Protein AF-A0A964NJR7-F1 (afdb_monomer)

Solvent-accessible surface area (backbone atoms only — not comparable to full-atom values): 25072 Å² total; per-residue (Å²): 135,89,86,82,90,81,82,86,77,86,80,81,80,84,82,81,82,89,77,80,96,72,94,74,86,87,81,88,87,86,82,93,77,88,89,82,84,88,81,91,76,90,86,76,89,83,79,88,78,83,88,78,88,82,82,83,81,83,81,81,84,82,82,86,77,80,90,82,85,86,91,83,84,90,81,85,91,79,91,80,85,88,80,85,83,82,86,74,85,79,85,84,87,83,84,83,90,81,90,84,90,79,86,85,79,86,79,90,84,84,89,86,86,88,82,87,86,74,93,71,74,72,78,60,97,73,62,52,99,46,52,68,34,34,39,51,29,35,59,70,30,29,53,94,66,58,83,47,96,43,67,69,42,35,40,56,39,41,73,42,46,45,75,88,45,53,86,73,25,83,50,45,62,17,43,29,13,20,35,39,26,18,54,55,7,70,80,41,33,86,74,22,33,44,25,36,37,75,31,5,61,60,40,19,18,45,44,43,58,23,24,36,35,26,25,55,70,41,30,52,84,67,38,98,42,65,67,50,36,39,54,36,40,72,46,48,47,73,70,57,56,75,79,24,82,50,42,61,18,43,32,13,16,25,48,26,11,20,33,51,10,66,74,39,34,86,73,21,30,32,26,28,25,76,20,4,51,63,43,21,20,38,36,48,58,35,20,28,44,18,27,51,71,49,36,40,74,61,55,72,42,54,70,42,34,41,55,37,37,74,41,48,47,75,77,72,46,44,73,30,79,50,44,61,25,34,31,15,16,22,47,26,14,27,42,50,11,71,74,39,40,87,73,19,34,37,27,34,23,74,30,3,67,60,42,21,16,42,46,43,52,31,24,39,34,23,29,61,65,37,31,56,87,79,42,96,42,72,68,57,38,40,63,56,43,72,77,44,45,85,57,71,54,60,61,25,83,48,39,51,17,47,34,13,16,30,48,26,16,22,37,51,7,66,75,39,34,85,74,21,31,51,28,33,39,93,73,2,72,74,40,20,22,75,95,121

Mean predicted aligned error: 14.9 Å

Radius of gyration: 32.98 Å; Cα contacts (8 Å, |Δi|>4): 711; chains: 1; bounding box: 70×92×105 Å

Foldseek 3Di:
DDDDDDDDDDDPDDDDDDDDDDDDDDDDDDDDDDDDDDDDDDDDDDDDDDDDDDDDDDDDDDDDDDDDDDDDDDDDDDDDDDDDDDDDDDDDDDDDDDDDDDDDDDDDDDDDDDDDDDPPDPPPPPQDLAQQSLLVLCVVQVVVVCLDVDSVLSSQQRVLFADPDDQLQCAEGGSNNLSNLSNCSNVPVPPRVLCNHLCNVRRNDHSQVSLLSQQCVLPVLQAVDSVLSSQQLVLFACDDDCSQCFEGHSSVLSSLSTSVSVVPVVPRSLCNHQQNLRGNHHLQNSLLSLCCVLPVLQQVDSVLSSQQQVLWDDDSPCNQCFEGHSSVLSVLSTSVSVVPVPVRSLCNHQLNLRGNHHNQNSLLSLCVVQVVVQDVDSVRSSVLQVPWACDDDCNDCFEGHSSNLSSLSTSVSNVPVPPRVCCNHNCNVRGNYDPD

Structure (mmCIF, N/CA/C/O backbone):
data_AF-A0A964NJR7-F1
#
_entry.id   AF-A0A964NJR7-F1
#
loop_
_atom_site.group_PDB
_atom_site.id
_atom_site.type_symbol
_atom_site.label_atom_id
_atom_site.label_alt_id
_atom_site.label_comp_id
_atom_site.label_asym_id
_atom_site.label_entity_id
_atom_site.label_seq_id
_atom_site.pdbx_PDB_ins_code
_atom_site.Cartn_x
_atom_site.Cartn_y
_atom_site.Cartn_z
_atom_site.occupancy
_atom_site.B_iso_or_equiv
_atom_site.auth_seq_id
_atom_site.auth_comp_id
_atom_site.auth_asym_id
_atom_site.auth_atom_id
_atom_site.pdbx_PDB_model_num
ATOM 1 N N . MET A 1 1 ? -24.709 3.921 -42.326 1.00 38.22 1 MET A N 1
ATOM 2 C CA . MET A 1 1 ? -25.084 5.303 -41.971 1.00 38.22 1 MET A CA 1
ATOM 3 C C . MET A 1 1 ? -24.423 5.584 -40.641 1.00 38.22 1 MET A C 1
ATOM 5 O O . MET A 1 1 ? -24.547 4.767 -39.740 1.00 38.22 1 MET A O 1
ATOM 9 N N . LEU A 1 2 ? -23.570 6.601 -40.645 1.00 38.91 2 LEU A N 1
ATOM 10 C CA . LEU A 1 2 ? -22.678 7.017 -39.566 1.00 38.91 2 LEU A CA 1
ATOM 11 C C . LEU A 1 2 ? -23.481 7.625 -38.415 1.00 38.91 2 LEU A C 1
ATOM 13 O O . LEU A 1 2 ? -24.420 8.349 -38.708 1.00 38.91 2 LEU A O 1
ATOM 17 N N . ASP A 1 3 ? -23.047 7.417 -37.171 1.00 37.12 3 ASP A N 1
ATOM 18 C CA . ASP A 1 3 ? -23.227 8.403 -36.100 1.00 37.12 3 ASP A CA 1
ATOM 19 C C . ASP A 1 3 ? -22.076 8.281 -35.092 1.00 37.12 3 ASP A C 1
ATOM 21 O O . ASP A 1 3 ? -21.947 7.300 -34.361 1.00 37.12 3 ASP A O 1
ATOM 25 N N . GLY A 1 4 ? -21.197 9.284 -35.117 1.00 33.34 4 GLY A N 1
ATOM 26 C CA . GLY A 1 4 ? -20.111 9.488 -34.168 1.00 33.34 4 GLY A CA 1
ATOM 27 C C . GLY A 1 4 ? -20.444 10.659 -33.247 1.00 33.34 4 GLY A C 1
ATOM 28 O O . GLY A 1 4 ? -20.774 11.746 -33.715 1.00 33.34 4 GLY A O 1
ATOM 29 N N . PHE A 1 5 ? -20.330 10.444 -31.938 1.00 35.72 5 PHE A N 1
ATOM 30 C CA . PHE A 1 5 ? -20.426 11.493 -30.924 1.00 35.72 5 PHE A CA 1
ATOM 31 C C . PHE A 1 5 ? -19.023 12.024 -30.603 1.00 35.72 5 PHE A C 1
ATOM 33 O O . PHE A 1 5 ? -18.239 11.368 -29.920 1.00 35.72 5 PHE A O 1
ATOM 40 N N . ILE A 1 6 ? -18.714 13.231 -31.081 1.00 36.38 6 ILE A N 1
ATOM 41 C CA . ILE A 1 6 ? -17.562 14.032 -30.645 1.00 36.38 6 ILE A CA 1
ATOM 42 C C . ILE A 1 6 ? -18.058 15.010 -29.572 1.00 36.38 6 ILE A C 1
ATOM 44 O O . ILE A 1 6 ? -18.986 15.781 -29.814 1.00 36.38 6 ILE A O 1
ATOM 48 N N . ARG A 1 7 ? -17.446 14.990 -28.382 1.00 36.62 7 ARG A N 1
ATOM 49 C CA . ARG A 1 7 ? -17.644 16.012 -27.336 1.00 36.62 7 ARG A CA 1
ATOM 50 C C . ARG A 1 7 ? -16.754 17.236 -27.625 1.00 36.62 7 ARG A C 1
ATOM 52 O O . ARG A 1 7 ? -15.608 17.042 -28.030 1.00 36.62 7 ARG A O 1
ATOM 59 N N . PRO A 1 8 ? -17.219 18.481 -27.405 1.00 38.19 8 PRO A N 1
ATOM 60 C CA . PRO A 1 8 ? -16.427 19.671 -27.699 1.00 38.19 8 PRO A CA 1
ATOM 61 C C . PRO A 1 8 ? -15.360 19.926 -26.624 1.00 38.19 8 PRO A C 1
ATOM 63 O O . PRO A 1 8 ? -15.648 19.920 -25.428 1.00 38.19 8 PRO A O 1
ATOM 66 N N . ARG A 1 9 ? -14.125 20.187 -27.069 1.00 37.53 9 ARG A N 1
ATOM 67 C CA . ARG A 1 9 ? -13.065 20.811 -26.266 1.00 37.53 9 ARG A CA 1
ATOM 68 C C . ARG A 1 9 ? -13.317 22.319 -26.199 1.00 37.53 9 ARG A C 1
ATOM 70 O O . ARG A 1 9 ? -13.599 22.940 -27.222 1.00 37.53 9 ARG A O 1
ATOM 77 N N . ALA A 1 10 ? -13.207 22.895 -25.005 1.00 36.66 10 ALA A N 1
ATOM 78 C CA . ALA A 1 10 ? -13.234 24.337 -24.802 1.00 36.66 10 ALA A CA 1
ATOM 79 C C . ALA A 1 10 ? -12.027 24.982 -25.503 1.00 36.66 10 ALA A C 1
ATOM 81 O O . ALA A 1 10 ? -10.879 24.681 -25.182 1.00 36.66 10 ALA A O 1
ATOM 82 N N . PHE A 1 11 ? -12.295 25.855 -26.473 1.00 34.47 11 PHE A N 1
ATOM 83 C CA . PHE A 1 11 ? -11.300 26.745 -27.061 1.00 34.47 11 PHE A CA 1
ATOM 84 C C . PHE A 1 11 ? -11.113 27.945 -26.127 1.00 34.47 11 PHE A C 1
ATOM 86 O O . PHE A 1 11 ? -11.989 28.805 -26.047 1.00 34.47 11 PHE A O 1
ATOM 93 N N . PHE A 1 12 ? -9.969 28.033 -25.448 1.00 33.59 12 PHE A N 1
ATOM 94 C CA . PHE A 1 12 ? -9.461 29.325 -24.993 1.00 33.59 12 PHE A CA 1
ATOM 95 C C . PHE A 1 12 ? -8.842 30.024 -26.204 1.00 33.59 12 PHE A C 1
ATOM 97 O O . PHE A 1 12 ? -7.839 29.579 -26.757 1.00 33.59 12 PHE A O 1
ATOM 104 N N . SER A 1 13 ? -9.493 31.090 -26.662 1.00 36.56 13 SER A N 1
ATOM 105 C CA . SER A 1 13 ? -8.989 31.931 -27.742 1.00 36.56 13 SER A CA 1
ATOM 106 C C . SER A 1 13 ? -7.963 32.902 -27.160 1.00 36.56 13 SER A C 1
ATOM 108 O O . SER A 1 13 ? -8.336 33.891 -26.534 1.00 36.56 13 SER A O 1
ATOM 110 N N . LEU A 1 14 ? -6.674 32.622 -27.355 1.00 31.80 14 LEU A N 1
ATOM 111 C CA . LEU A 1 14 ? -5.599 33.562 -27.048 1.00 31.80 14 LEU A CA 1
ATOM 112 C C . LEU A 1 14 ? -5.530 34.597 -28.183 1.00 31.80 14 LEU A C 1
ATOM 114 O O . LEU A 1 14 ? -5.137 34.277 -29.304 1.00 31.80 14 LEU A O 1
ATOM 118 N N . VAL A 1 15 ? -5.957 35.832 -27.922 1.00 39.88 15 VAL A N 1
ATOM 119 C CA . VAL A 1 15 ? -5.753 36.952 -28.851 1.00 39.88 15 VAL A CA 1
ATOM 120 C C . VAL A 1 15 ? -4.426 37.617 -28.492 1.00 39.88 15 VAL A C 1
ATOM 122 O O . VAL A 1 15 ? -4.362 38.408 -27.558 1.00 39.88 15 VAL A O 1
ATOM 125 N N . CYS A 1 16 ? -3.362 37.312 -29.237 1.00 35.50 16 CYS A N 1
ATOM 126 C CA . CYS A 1 16 ? -2.128 38.099 -29.207 1.00 35.50 16 CYS A CA 1
ATOM 127 C C . CYS A 1 16 ? -2.191 39.182 -30.289 1.00 35.50 16 CYS A C 1
ATOM 129 O O . CYS A 1 16 ? -2.223 38.878 -31.481 1.00 35.50 16 CYS A O 1
ATOM 131 N N . VAL A 1 17 ? -2.175 40.452 -29.882 1.00 40.75 17 VAL A N 1
ATOM 132 C CA . VAL A 1 17 ? -1.905 41.580 -30.782 1.00 40.75 17 VAL A CA 1
ATOM 133 C C . VAL A 1 17 ? -0.421 41.918 -30.672 1.00 40.75 17 VAL A C 1
ATOM 135 O O . VAL A 1 17 ? 0.042 42.339 -29.617 1.00 40.75 17 VAL A O 1
ATOM 138 N N . CYS A 1 18 ? 0.329 41.748 -31.762 1.00 38.16 18 CYS A N 1
ATOM 139 C CA . CYS A 1 18 ? 1.703 42.236 -31.857 1.00 38.16 18 CYS A CA 1
ATOM 140 C C . CYS A 1 18 ? 1.714 43.691 -32.341 1.00 38.16 18 CYS A C 1
ATOM 142 O O . CYS A 1 18 ? 1.363 43.969 -33.488 1.00 38.16 18 CYS A O 1
ATOM 144 N N . LEU A 1 19 ? 2.194 44.606 -31.499 1.00 40.81 19 LEU A N 1
ATOM 145 C CA . LEU A 1 19 ? 2.620 45.944 -31.902 1.00 40.81 19 LEU A CA 1
ATOM 146 C C . LEU A 1 19 ? 4.000 46.225 -31.298 1.00 40.81 19 LEU A C 1
ATOM 148 O O . LEU A 1 19 ? 4.115 46.361 -30.090 1.00 40.81 19 LEU A O 1
ATOM 152 N N . GLY A 1 20 ? 5.019 46.339 -32.158 1.00 44.09 20 GLY A N 1
ATOM 153 C CA . GLY A 1 20 ? 6.342 46.886 -31.822 1.00 44.09 20 GLY A CA 1
ATOM 154 C C . GLY A 1 20 ? 7.220 45.973 -30.962 1.00 44.09 20 GLY A C 1
ATOM 155 O O . GLY A 1 20 ? 6.993 45.811 -29.773 1.00 44.09 20 GLY A O 1
ATOM 156 N N . GLY A 1 21 ? 8.251 45.383 -31.570 1.00 47.19 21 GLY A N 1
ATOM 157 C CA . GLY A 1 21 ? 9.102 44.388 -30.925 1.00 47.19 21 GLY A CA 1
ATOM 158 C C . GLY A 1 21 ? 9.833 44.886 -29.676 1.00 47.19 21 GLY A C 1
ATOM 159 O O . GLY A 1 21 ? 10.624 45.821 -29.746 1.00 47.19 21 GLY A O 1
ATOM 160 N N . SER A 1 22 ? 9.595 44.209 -28.555 1.00 39.59 22 SER A N 1
ATOM 161 C CA . SER A 1 22 ? 10.538 43.882 -27.474 1.00 39.59 22 SER A CA 1
ATOM 162 C C . SER A 1 22 ? 9.824 42.936 -26.501 1.00 39.59 22 SER A C 1
ATOM 164 O O . SER A 1 22 ? 8.664 43.167 -26.169 1.00 39.59 22 SER A O 1
ATOM 166 N N . LEU A 1 23 ? 10.485 41.846 -26.091 1.00 37.97 23 LEU A N 1
ATOM 167 C CA . LEU A 1 23 ? 9.948 40.897 -25.110 1.00 37.97 23 LEU A CA 1
ATOM 168 C C . LEU A 1 23 ? 9.874 41.556 -23.727 1.00 37.97 23 LEU A C 1
ATOM 170 O O . LEU A 1 23 ? 10.888 42.040 -23.227 1.00 37.97 23 LEU A O 1
ATOM 174 N N . MET A 1 24 ? 8.710 41.489 -23.083 1.00 39.84 24 MET A N 1
ATOM 175 C CA . MET A 1 24 ? 8.589 41.689 -21.642 1.00 39.84 24 MET A CA 1
ATOM 176 C C . MET A 1 24 ? 7.541 40.735 -21.063 1.00 39.84 24 MET A C 1
ATOM 178 O O . MET A 1 24 ? 6.585 40.362 -21.741 1.00 39.84 24 MET A O 1
ATOM 182 N N . ALA A 1 25 ? 7.823 40.287 -19.841 1.00 39.47 25 ALA A N 1
ATOM 183 C CA . ALA A 1 25 ? 7.143 39.239 -19.092 1.00 39.47 25 ALA A CA 1
ATOM 184 C C . ALA A 1 25 ? 5.621 39.439 -18.968 1.00 39.47 25 ALA A C 1
ATOM 186 O O . ALA A 1 25 ? 5.139 40.566 -18.877 1.00 39.47 25 ALA A O 1
ATOM 187 N N . CYS A 1 26 ? 4.884 38.325 -18.937 1.00 32.09 26 CYS A N 1
ATOM 188 C CA . CYS A 1 26 ? 3.481 38.284 -18.530 1.00 32.09 26 CYS A CA 1
ATOM 189 C C . CYS A 1 26 ? 3.433 37.895 -17.049 1.00 32.09 26 CYS A C 1
ATOM 191 O O . CYS A 1 26 ? 3.839 36.790 -16.694 1.00 32.09 26 CYS A O 1
ATOM 193 N N . GLU A 1 27 ? 2.980 38.821 -16.208 1.00 36.47 27 GLU A N 1
ATOM 194 C CA . GLU A 1 27 ? 2.691 38.602 -14.790 1.00 36.47 27 GLU A CA 1
ATOM 195 C C . GLU A 1 27 ? 1.170 38.418 -14.648 1.00 36.47 27 GLU A C 1
ATOM 197 O O . GLU A 1 27 ? 0.390 39.185 -15.216 1.00 36.47 27 GLU A O 1
ATOM 202 N N . GLU A 1 28 ? 0.756 37.352 -13.965 1.00 43.22 28 GLU A N 1
ATOM 203 C CA . GLU A 1 28 ? -0.644 36.989 -13.727 1.00 43.22 28 GLU A CA 1
ATOM 204 C C . GLU A 1 28 ? -1.144 37.707 -12.465 1.00 43.22 28 GLU A C 1
ATOM 206 O O . GLU A 1 28 ? -0.730 37.378 -11.353 1.00 43.22 28 GLU A O 1
ATOM 211 N N . ASP A 1 29 ? -2.058 38.667 -12.618 1.00 40.22 29 ASP A N 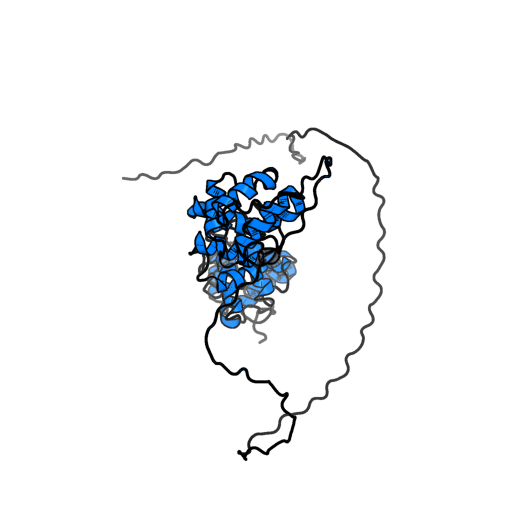1
ATOM 212 C CA . ASP A 1 29 ? -2.765 39.278 -11.492 1.00 40.22 29 ASP A CA 1
ATOM 213 C C . ASP A 1 29 ? -4.081 38.538 -11.198 1.00 40.22 29 ASP A C 1
ATOM 215 O O . ASP A 1 29 ? -5.036 38.581 -11.977 1.00 40.22 29 ASP A O 1
ATOM 219 N N . GLY A 1 30 ? -4.172 37.984 -9.985 1.00 35.19 30 GLY A N 1
ATOM 220 C CA . GLY A 1 30 ? -5.351 38.212 -9.149 1.00 35.19 30 GLY A CA 1
ATOM 221 C C . GLY A 1 30 ? -6.161 36.997 -8.693 1.00 35.19 30 GLY A C 1
ATOM 222 O O . GLY A 1 30 ? -7.243 36.741 -9.214 1.00 35.19 30 GLY A O 1
ATOM 223 N N . LEU A 1 31 ? -5.775 36.396 -7.560 1.00 33.97 31 LEU A N 1
ATOM 224 C CA . LEU A 1 31 ? -6.753 35.887 -6.589 1.00 33.97 31 LEU A CA 1
ATOM 225 C C . LEU A 1 31 ? -6.460 36.433 -5.186 1.00 33.97 31 LEU A C 1
ATOM 227 O O . LEU A 1 31 ? -5.352 36.349 -4.668 1.00 33.97 31 LEU A O 1
ATOM 231 N N . LYS A 1 32 ? -7.497 37.029 -4.593 1.00 37.53 32 LYS A N 1
ATOM 232 C CA . LYS A 1 32 ? -7.496 37.683 -3.283 1.00 37.53 32 LYS A CA 1
ATOM 233 C C . LYS A 1 32 ? -7.338 36.675 -2.141 1.00 37.53 32 LYS A C 1
ATOM 235 O O . LYS A 1 32 ? -8.142 35.752 -2.039 1.00 37.53 32 LYS A O 1
ATOM 240 N N . ALA A 1 33 ? -6.437 36.967 -1.205 1.00 34.16 33 ALA A N 1
ATOM 241 C CA . ALA A 1 33 ? -6.496 36.482 0.172 1.00 34.16 33 ALA A CA 1
ATOM 242 C C . ALA A 1 33 ? -6.365 37.671 1.142 1.00 34.16 33 ALA A C 1
ATOM 244 O O . ALA A 1 33 ? -5.540 38.561 0.945 1.00 34.16 33 ALA A O 1
ATOM 245 N N . SER A 1 34 ? -7.242 37.702 2.148 1.00 35.16 34 SER A N 1
ATOM 246 C CA . SER A 1 34 ? -7.258 38.670 3.256 1.00 35.16 34 SER A CA 1
ATOM 247 C C . SER A 1 34 ? -6.165 38.364 4.301 1.00 35.16 34 SER A C 1
ATOM 249 O O . SER A 1 34 ? -5.628 37.258 4.294 1.00 35.16 34 SER A O 1
ATOM 251 N N . PRO A 1 35 ? -5.822 39.326 5.184 1.00 55.09 35 PRO A N 1
ATOM 252 C CA . PRO A 1 35 ? -4.506 39.415 5.814 1.00 55.09 35 PRO A CA 1
ATOM 253 C C . PRO A 1 35 ? -4.478 38.844 7.234 1.00 55.09 35 PRO A C 1
ATOM 255 O O . PRO A 1 35 ? -5.457 38.992 7.959 1.00 55.09 35 PRO A O 1
ATOM 258 N N . ASP A 1 36 ? -3.323 38.334 7.674 1.00 34.88 36 ASP A N 1
ATOM 259 C CA . ASP A 1 36 ? -2.836 38.677 9.012 1.00 34.88 36 ASP A CA 1
ATOM 260 C C . ASP A 1 36 ? -1.319 38.474 9.188 1.00 34.88 36 ASP A C 1
ATOM 262 O O . ASP A 1 36 ? -0.739 37.492 8.736 1.00 34.88 36 ASP A O 1
ATOM 266 N N . SER A 1 37 ? -0.744 39.427 9.926 1.00 39.28 37 SER A N 1
ATOM 267 C CA . SER A 1 37 ? 0.459 39.349 10.758 1.00 39.28 37 SER A CA 1
ATOM 268 C C . SER A 1 37 ? 1.831 39.214 10.087 1.00 39.28 37 SER A C 1
ATOM 270 O O . SER A 1 37 ? 2.348 38.138 9.800 1.00 39.28 37 SER A O 1
ATOM 272 N N . GLY A 1 38 ? 2.473 40.376 9.944 1.00 38.09 38 GLY A N 1
ATOM 273 C CA . GLY A 1 38 ? 3.883 40.506 9.612 1.00 38.09 38 GLY A CA 1
ATOM 274 C C . GLY A 1 38 ? 4.825 40.272 10.791 1.00 38.09 38 GLY A C 1
ATOM 275 O O . GLY A 1 38 ? 4.484 40.499 11.948 1.00 38.09 38 GLY A O 1
ATOM 276 N N . ILE A 1 39 ? 6.057 39.907 10.451 1.00 42.50 39 ILE A N 1
ATOM 277 C CA . ILE A 1 39 ? 7.274 40.225 11.201 1.00 42.50 39 ILE A CA 1
ATOM 278 C C . ILE A 1 39 ? 8.428 40.191 10.199 1.00 42.50 39 ILE A C 1
ATOM 280 O O . ILE A 1 39 ? 8.717 39.160 9.600 1.00 42.50 39 ILE A O 1
ATOM 284 N N . GLY A 1 40 ? 9.029 41.358 9.968 1.00 38.22 40 GLY A N 1
ATOM 285 C CA . GLY A 1 40 ? 10.217 41.515 9.139 1.00 38.22 40 GLY A CA 1
ATOM 286 C C . GLY A 1 40 ? 11.472 41.063 9.881 1.00 38.22 40 GLY A C 1
ATOM 287 O O . GLY A 1 40 ? 11.623 41.322 11.074 1.00 38.22 40 GLY A O 1
ATOM 288 N N . GLY A 1 41 ? 12.377 40.416 9.153 1.00 36.22 41 GLY A N 1
ATOM 289 C CA . GLY A 1 41 ? 13.717 40.071 9.609 1.00 36.22 41 GLY A CA 1
ATOM 290 C C . GLY A 1 41 ? 14.649 39.954 8.410 1.00 36.22 41 GLY A C 1
ATOM 291 O O . GLY A 1 41 ? 14.439 39.119 7.535 1.00 36.22 41 GLY A O 1
ATOM 292 N N . GLU A 1 42 ? 15.635 40.844 8.362 1.00 35.19 42 GLU A N 1
ATOM 293 C CA . GLU A 1 42 ? 16.714 40.912 7.378 1.00 35.19 42 GLU A CA 1
ATOM 294 C C . GLU A 1 42 ? 17.513 39.599 7.305 1.00 35.19 42 GLU A C 1
ATOM 296 O O . GLU A 1 42 ? 17.901 39.031 8.325 1.00 35.19 42 GLU A O 1
ATOM 301 N N . ILE A 1 43 ? 17.816 39.148 6.086 1.00 36.25 43 ILE A N 1
ATOM 302 C CA . ILE A 1 43 ? 18.749 38.049 5.812 1.00 36.25 43 ILE A CA 1
ATOM 303 C C . ILE A 1 43 ? 20.130 38.622 5.481 1.00 36.25 43 ILE A C 1
ATOM 305 O O . ILE A 1 43 ? 20.340 39.210 4.422 1.00 36.25 43 ILE A O 1
ATOM 309 N N . ALA A 1 44 ? 21.078 38.417 6.398 1.00 39.53 44 ALA A N 1
ATOM 310 C CA . ALA A 1 44 ? 22.515 38.502 6.145 1.00 39.53 44 ALA A CA 1
ATOM 311 C C . ALA A 1 44 ? 23.055 37.128 5.679 1.00 39.53 44 ALA A C 1
ATOM 313 O O . ALA A 1 44 ? 22.496 36.095 6.059 1.00 39.53 44 ALA A O 1
ATOM 314 N N . PRO A 1 45 ? 24.135 37.075 4.874 1.00 47.12 45 PRO A N 1
ATOM 315 C CA . PRO A 1 45 ? 24.619 35.835 4.274 1.00 47.12 45 PRO A CA 1
ATOM 316 C C . PRO A 1 45 ? 25.440 35.007 5.275 1.00 47.12 45 PRO A C 1
ATOM 318 O O . PRO A 1 45 ? 26.391 35.506 5.878 1.00 47.12 45 PRO A O 1
ATOM 321 N N . MET A 1 46 ? 25.105 33.723 5.423 1.00 36.59 46 MET A N 1
ATOM 322 C CA . MET A 1 46 ? 25.911 32.763 6.183 1.00 36.59 46 MET A CA 1
ATOM 323 C C . MET A 1 46 ? 27.043 32.212 5.313 1.00 36.59 46 MET A C 1
ATOM 325 O O . MET A 1 46 ? 26.819 31.613 4.262 1.00 36.59 46 MET A O 1
ATOM 329 N N . ALA A 1 47 ? 28.266 32.428 5.789 1.00 39.22 47 ALA A N 1
ATOM 330 C CA . ALA A 1 47 ? 29.499 31.890 5.243 1.00 39.22 47 ALA A CA 1
ATOM 331 C C . ALA A 1 47 ? 29.589 30.368 5.446 1.00 39.22 47 ALA A C 1
ATOM 333 O O . ALA A 1 47 ? 29.305 29.848 6.526 1.00 39.22 47 ALA A O 1
ATOM 334 N N . GLY A 1 48 ? 30.039 29.668 4.403 1.00 41.88 48 GLY A N 1
ATOM 335 C CA . GLY A 1 48 ? 30.370 28.249 4.452 1.00 41.88 48 GLY A CA 1
ATOM 336 C C . GLY A 1 48 ? 31.552 27.967 5.382 1.00 41.88 48 GLY A C 1
ATOM 337 O O . GLY A 1 48 ? 32.551 28.685 5.380 1.00 41.88 48 GLY A O 1
ATOM 338 N N . SER A 1 49 ? 31.443 26.890 6.157 1.00 43.59 49 SER A N 1
ATOM 339 C CA . SER A 1 49 ? 32.553 26.305 6.910 1.00 43.59 49 SER A CA 1
ATOM 340 C C . SER A 1 49 ? 32.823 24.902 6.381 1.00 43.59 49 SER A C 1
ATOM 342 O O . SER A 1 49 ? 31.911 24.088 6.255 1.00 43.59 49 SER A O 1
ATOM 344 N N . GLY A 1 50 ? 34.079 24.678 5.996 1.00 36.59 50 GLY A N 1
ATOM 345 C CA . GLY A 1 50 ? 34.543 23.511 5.261 1.00 36.59 50 GLY A CA 1
ATOM 346 C C . GLY A 1 50 ? 34.566 22.218 6.071 1.00 36.59 50 GLY A C 1
ATOM 347 O O . GLY A 1 50 ? 34.681 22.215 7.296 1.00 36.59 50 GLY A O 1
ATOM 348 N N . GLY A 1 51 ? 34.482 21.111 5.332 1.00 36.22 51 GLY A N 1
ATOM 349 C CA . GLY A 1 51 ? 34.630 19.758 5.845 1.00 36.22 51 GLY A CA 1
ATOM 350 C C . GLY A 1 51 ? 36.055 19.465 6.311 1.00 36.22 51 GLY A C 1
ATOM 351 O O . GLY A 1 51 ? 37.029 19.744 5.610 1.00 36.22 51 GLY A O 1
ATOM 352 N N . GLY A 1 52 ? 36.160 18.876 7.501 1.00 39.19 52 GLY A N 1
ATOM 353 C CA . GLY A 1 52 ? 37.366 18.201 7.970 1.00 39.19 52 GLY A CA 1
ATOM 354 C C . GLY A 1 52 ? 37.432 16.759 7.441 1.00 39.19 52 GLY A C 1
ATOM 355 O O . GLY A 1 52 ? 36.387 16.147 7.213 1.00 39.19 52 GLY A O 1
ATOM 356 N N . PRO A 1 53 ? 38.636 16.195 7.239 1.00 44.44 53 PRO A N 1
ATOM 357 C CA . PRO A 1 53 ? 38.802 14.849 6.706 1.00 44.44 53 PRO A CA 1
ATOM 358 C C . PRO A 1 53 ? 38.483 13.789 7.767 1.00 44.44 53 PRO A C 1
ATOM 360 O O . PRO A 1 53 ? 38.982 13.843 8.892 1.00 44.44 53 PRO A O 1
ATOM 363 N N . VAL A 1 54 ? 37.679 12.796 7.388 1.00 46.56 54 VAL A N 1
ATOM 364 C CA . VAL A 1 54 ? 37.396 11.614 8.209 1.00 46.56 54 VAL A CA 1
ATOM 365 C C . VAL A 1 54 ? 38.514 10.597 7.980 1.00 46.56 54 VAL A C 1
ATOM 367 O O . VAL A 1 54 ? 38.734 10.138 6.860 1.00 46.56 54 VAL A O 1
ATOM 370 N N . ALA A 1 55 ? 39.259 10.281 9.037 1.00 40.44 55 ALA A N 1
ATOM 371 C CA . ALA A 1 55 ? 40.320 9.283 9.016 1.00 40.44 55 ALA A CA 1
ATOM 372 C C . ALA A 1 55 ? 39.722 7.869 8.928 1.00 40.44 55 ALA A C 1
ATOM 374 O O . ALA A 1 55 ? 38.948 7.462 9.793 1.00 40.44 55 ALA A O 1
ATOM 375 N N . GLY A 1 56 ? 40.097 7.126 7.884 1.00 37.62 56 GLY A N 1
ATOM 376 C CA . GLY A 1 56 ? 39.737 5.722 7.708 1.00 37.62 56 GLY A CA 1
ATOM 377 C C . GLY A 1 56 ? 40.524 4.814 8.651 1.00 37.62 56 GLY A C 1
ATOM 378 O O . GLY A 1 56 ? 41.755 4.802 8.641 1.00 37.62 56 GLY A O 1
ATOM 379 N N . SER A 1 57 ? 39.813 4.028 9.454 1.00 46.47 57 SER A N 1
ATOM 380 C CA . SER A 1 57 ? 40.363 2.899 10.201 1.00 46.47 57 SER A CA 1
ATOM 381 C C . SER A 1 57 ? 40.411 1.667 9.294 1.00 46.47 57 SER A C 1
ATOM 383 O O . SER A 1 57 ? 39.390 1.171 8.824 1.00 46.47 57 SER A O 1
ATOM 385 N N . GLY A 1 58 ? 41.631 1.198 9.023 1.00 35.25 58 GLY A N 1
ATOM 386 C CA . GLY A 1 58 ? 41.907 0.033 8.189 1.00 35.25 58 GLY A CA 1
ATOM 387 C C . GLY A 1 58 ? 41.343 -1.266 8.766 1.00 35.25 58 GLY A C 1
ATOM 388 O O . GLY A 1 58 ? 41.516 -1.568 9.947 1.00 35.25 58 GLY A O 1
ATOM 389 N N . GLY A 1 59 ? 40.692 -2.044 7.900 1.00 35.94 59 GLY A N 1
ATOM 390 C CA . GLY A 1 59 ? 40.296 -3.421 8.171 1.00 35.94 59 GLY A CA 1
ATOM 391 C C . GLY A 1 59 ? 41.501 -4.364 8.158 1.00 35.94 59 GLY A C 1
ATOM 392 O O . GLY A 1 59 ? 42.367 -4.280 7.288 1.00 35.94 59 GLY A O 1
ATOM 393 N N . ALA A 1 60 ? 41.547 -5.261 9.141 1.00 44.28 60 ALA A N 1
ATOM 394 C CA . ALA A 1 60 ? 42.503 -6.359 9.210 1.00 44.28 60 ALA A CA 1
ATOM 395 C C . ALA A 1 60 ? 42.206 -7.430 8.133 1.00 44.28 60 ALA A C 1
ATOM 397 O O . ALA A 1 60 ? 41.040 -7.638 7.788 1.00 44.28 60 ALA A O 1
ATOM 398 N N . PRO A 1 61 ? 43.223 -8.141 7.613 1.00 45.69 61 PRO A N 1
ATOM 399 C CA . PRO A 1 61 ? 43.026 -9.168 6.596 1.00 45.69 61 PRO A CA 1
ATOM 400 C C . PRO A 1 61 ? 42.437 -10.449 7.206 1.00 45.69 61 PRO A C 1
ATOM 402 O O . PRO A 1 61 ? 42.992 -11.022 8.144 1.00 45.69 61 PRO A O 1
ATOM 405 N N . MET A 1 62 ? 41.326 -10.925 6.639 1.00 40.75 62 MET A N 1
ATOM 406 C CA . MET A 1 62 ? 40.785 -12.261 6.900 1.00 40.75 62 MET A CA 1
ATOM 407 C C . MET A 1 62 ? 41.633 -13.304 6.166 1.00 40.75 62 MET A C 1
ATOM 409 O O . MET A 1 62 ? 41.727 -13.303 4.939 1.00 40.75 62 MET A O 1
ATOM 413 N N . ALA A 1 63 ? 42.258 -14.193 6.936 1.00 41.28 63 ALA A N 1
ATOM 414 C CA . ALA A 1 63 ? 42.964 -15.357 6.429 1.00 41.28 63 ALA A CA 1
ATOM 415 C C . ALA A 1 63 ? 41.964 -16.377 5.860 1.00 41.28 63 ALA A C 1
ATOM 417 O O . ALA A 1 63 ? 41.078 -16.859 6.565 1.00 41.28 63 ALA A O 1
ATOM 418 N N . GLY A 1 64 ? 42.131 -16.714 4.581 1.00 41.66 64 GLY A N 1
ATOM 419 C CA . GLY A 1 64 ? 41.438 -17.827 3.944 1.00 41.66 64 GLY A CA 1
ATOM 420 C C . GLY A 1 64 ? 41.918 -19.167 4.497 1.00 41.66 64 GLY A C 1
ATOM 421 O O . GLY A 1 64 ? 43.107 -19.372 4.734 1.00 41.66 64 GLY A O 1
ATOM 422 N N . SER A 1 65 ? 40.991 -20.101 4.680 1.00 44.31 65 SER A N 1
ATOM 423 C CA . SER A 1 65 ? 41.302 -21.518 4.855 1.00 44.31 65 SER A CA 1
ATOM 424 C C . SER A 1 65 ? 40.446 -22.315 3.884 1.00 44.31 65 SER A C 1
ATOM 426 O O . SER A 1 65 ? 39.226 -22.179 3.853 1.00 44.31 65 SER A O 1
ATOM 428 N N . GLY A 1 66 ? 41.144 -23.050 3.020 1.00 37.12 66 GLY A N 1
ATOM 429 C CA . GLY A 1 66 ? 40.605 -23.737 1.859 1.00 37.12 66 GLY A CA 1
ATOM 430 C C . GLY A 1 66 ? 39.744 -24.951 2.181 1.00 37.12 66 GLY A C 1
ATOM 431 O O . GLY A 1 66 ? 39.769 -25.510 3.276 1.00 37.12 66 GLY A O 1
ATOM 432 N N . GLY A 1 67 ? 38.999 -25.359 1.157 1.00 39.84 67 GLY A N 1
ATOM 433 C CA . GLY A 1 67 ? 38.269 -26.615 1.125 1.00 39.84 67 GLY A CA 1
ATOM 434 C C . GLY A 1 67 ? 39.180 -27.837 0.984 1.00 39.84 67 GLY A C 1
ATOM 435 O O . GLY A 1 67 ? 40.249 -27.789 0.376 1.00 39.84 67 GLY A O 1
ATOM 436 N N . GLY A 1 68 ? 38.686 -28.950 1.519 1.00 35.25 68 GLY A N 1
ATOM 437 C CA . GLY A 1 68 ? 39.165 -30.320 1.342 1.00 35.25 68 GLY A CA 1
ATOM 438 C C . GLY A 1 68 ? 38.101 -31.307 1.862 1.00 35.25 68 GLY A C 1
ATOM 439 O O . GLY A 1 68 ? 37.254 -30.893 2.650 1.00 35.25 68 GLY A O 1
ATOM 440 N N . PRO A 1 69 ? 38.062 -32.568 1.393 1.00 44.47 69 PRO A N 1
ATOM 441 C CA . PRO A 1 69 ? 36.823 -33.205 0.943 1.00 44.47 69 PRO A CA 1
ATOM 442 C C . PRO A 1 69 ? 36.181 -34.260 1.874 1.00 44.47 69 PRO A C 1
ATOM 444 O O . PRO A 1 69 ? 36.805 -34.822 2.763 1.00 44.47 69 PRO A O 1
ATOM 447 N N . VAL A 1 70 ? 34.904 -34.495 1.551 1.00 43.75 70 VAL A N 1
ATOM 448 C CA . VAL A 1 70 ? 33.927 -35.594 1.744 1.00 43.75 70 VAL A CA 1
ATOM 449 C C . VAL A 1 70 ? 34.269 -36.898 2.515 1.00 43.75 70 VAL A C 1
ATOM 451 O O . VAL A 1 70 ? 35.265 -37.561 2.254 1.00 43.75 70 VAL A O 1
ATOM 454 N N . ALA A 1 71 ? 33.230 -37.343 3.251 1.00 38.44 71 ALA A N 1
ATOM 455 C CA . ALA A 1 71 ? 32.727 -38.712 3.511 1.00 38.44 71 ALA A CA 1
ATOM 456 C C . ALA A 1 71 ? 33.300 -39.565 4.667 1.00 38.44 71 ALA A C 1
ATOM 458 O O . ALA A 1 71 ? 34.468 -39.934 4.688 1.00 38.44 71 ALA A O 1
ATOM 459 N N . GLY A 1 72 ? 32.392 -40.017 5.553 1.00 32.62 72 GLY A N 1
ATOM 460 C CA . GLY A 1 72 ? 32.641 -41.081 6.536 1.00 32.62 72 GLY A CA 1
ATOM 461 C C . GLY A 1 72 ? 31.462 -41.379 7.480 1.00 32.62 72 GLY A C 1
ATOM 462 O O . GLY A 1 72 ? 31.366 -40.788 8.543 1.00 32.62 72 GLY A O 1
AT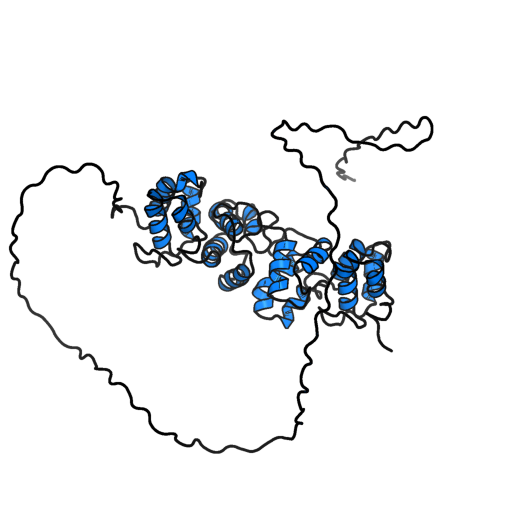OM 463 N N . SER A 1 73 ? 30.580 -42.283 7.040 1.00 41.25 73 SER A N 1
ATOM 464 C CA . SER A 1 73 ? 29.744 -43.276 7.760 1.00 41.25 73 SER A CA 1
ATOM 465 C C . SER A 1 73 ? 29.448 -43.191 9.277 1.00 41.25 73 SER A C 1
ATOM 467 O O . SER A 1 73 ? 30.330 -43.057 10.114 1.00 41.25 73 SER A O 1
ATOM 469 N N . GLY A 1 74 ? 28.171 -43.463 9.584 1.00 39.09 74 GLY A N 1
ATOM 470 C CA . GLY A 1 74 ? 27.512 -43.618 10.889 1.00 39.09 74 GLY A CA 1
ATOM 471 C C . GLY A 1 74 ? 28.202 -44.398 12.020 1.00 39.09 74 GLY A C 1
ATOM 472 O O . GLY A 1 74 ? 28.978 -45.324 11.807 1.00 39.09 74 GLY A O 1
ATOM 473 N N . GLY A 1 75 ? 27.783 -44.054 13.243 1.00 34.44 75 GLY A N 1
ATOM 474 C CA . GLY A 1 75 ? 28.052 -44.738 14.509 1.00 34.44 75 GLY A CA 1
ATOM 475 C C . GLY A 1 75 ? 27.148 -44.181 15.625 1.00 34.44 75 GLY A C 1
ATOM 476 O O . GLY A 1 75 ? 26.832 -42.998 15.623 1.00 34.44 75 GLY A O 1
ATOM 477 N N . ALA A 1 76 ? 26.686 -45.061 16.514 1.00 37.94 76 ALA A N 1
ATOM 478 C CA . ALA A 1 76 ? 25.588 -44.937 17.489 1.00 37.94 76 ALA A CA 1
ATOM 479 C C . ALA A 1 76 ? 25.705 -43.820 18.565 1.00 37.94 76 ALA A C 1
ATOM 481 O O . ALA A 1 76 ? 26.806 -43.339 18.833 1.00 37.94 76 ALA A O 1
ATOM 482 N N . PRO A 1 77 ? 24.589 -43.436 19.234 1.00 45.31 77 PRO A N 1
ATOM 483 C CA . PRO A 1 77 ? 24.586 -42.368 20.234 1.00 45.31 77 PRO A CA 1
ATOM 484 C C . PRO A 1 77 ? 25.251 -42.795 21.550 1.00 45.31 77 PRO A C 1
ATOM 486 O O . PRO A 1 77 ? 24.997 -43.880 22.074 1.00 45.31 77 PRO A O 1
ATOM 489 N N . VAL A 1 78 ? 26.072 -41.901 22.107 1.00 43.84 78 VAL A N 1
ATOM 490 C CA . VAL A 1 78 ? 26.685 -42.034 23.435 1.00 43.84 78 VAL A CA 1
ATOM 491 C C . VAL A 1 78 ? 25.870 -41.240 24.454 1.00 43.84 78 VAL A C 1
ATOM 493 O O . VAL A 1 78 ? 25.545 -40.073 24.244 1.00 43.84 78 VAL A O 1
ATOM 496 N N . ALA A 1 79 ? 25.552 -41.907 25.561 1.00 40.97 79 ALA A N 1
ATOM 497 C CA . ALA A 1 79 ? 24.858 -41.372 26.721 1.00 40.97 79 ALA A CA 1
ATOM 498 C C . ALA A 1 79 ? 25.649 -40.242 27.406 1.00 40.97 79 ALA A C 1
ATOM 500 O O . ALA A 1 79 ? 26.830 -40.400 27.716 1.00 40.97 79 ALA A O 1
ATOM 501 N N . GLY A 1 80 ? 24.963 -39.132 27.688 1.00 37.09 80 GLY A N 1
ATOM 502 C CA . GLY A 1 80 ? 25.444 -38.015 28.498 1.00 37.09 80 GLY A CA 1
ATOM 503 C C . GLY A 1 80 ? 24.539 -37.815 29.711 1.00 37.09 80 GLY A C 1
ATOM 504 O O . GLY A 1 80 ? 23.322 -37.716 29.597 1.00 37.09 80 GLY A O 1
ATOM 505 N N . SER A 1 81 ? 25.161 -37.825 30.878 1.00 41.78 81 SER A N 1
ATOM 506 C CA . SER A 1 81 ? 24.612 -37.889 32.229 1.00 41.78 81 SER A CA 1
ATOM 507 C C . SER A 1 81 ? 23.908 -36.619 32.732 1.00 41.78 81 SER A C 1
ATOM 509 O O . SER A 1 81 ? 24.484 -35.540 32.700 1.00 41.78 81 SER A O 1
ATOM 511 N N . GLY A 1 82 ? 22.730 -36.814 33.339 1.00 36.97 82 GLY A N 1
ATOM 512 C CA . GLY A 1 82 ? 22.409 -36.359 34.702 1.00 36.97 82 GLY A CA 1
ATOM 513 C C . GLY A 1 82 ? 22.202 -34.862 34.969 1.00 36.97 82 GLY A C 1
ATOM 514 O O . GLY A 1 82 ? 23.132 -34.168 35.360 1.00 36.97 82 GLY A O 1
ATOM 515 N N . GLY A 1 83 ? 20.939 -34.426 34.942 1.00 36.62 83 GLY A N 1
ATOM 516 C CA . GLY A 1 83 ? 20.435 -33.243 35.649 1.00 36.62 83 GLY A CA 1
ATOM 517 C C . GLY A 1 83 ? 19.060 -33.564 36.247 1.00 36.62 83 GLY A C 1
ATOM 518 O O . GLY A 1 83 ? 18.199 -34.091 35.550 1.00 36.62 83 GLY A O 1
ATOM 519 N N . ALA A 1 84 ? 18.895 -33.348 37.553 1.00 42.03 84 ALA A N 1
ATOM 520 C CA . ALA A 1 84 ? 17.773 -33.817 38.370 1.00 42.03 84 ALA A CA 1
ATOM 521 C C . ALA A 1 84 ? 16.396 -33.229 37.972 1.00 42.03 84 ALA A C 1
ATOM 523 O O . ALA A 1 84 ? 16.320 -32.043 37.651 1.00 42.03 84 ALA A O 1
ATOM 524 N N . PRO A 1 85 ? 15.295 -34.005 38.059 1.00 45.59 85 PRO A N 1
ATOM 525 C CA . PRO A 1 85 ? 13.946 -33.480 37.881 1.00 45.59 85 PRO A CA 1
ATOM 526 C C . PRO A 1 85 ? 13.418 -32.800 39.154 1.00 45.59 85 PRO A C 1
ATOM 528 O O . PRO A 1 85 ? 13.558 -33.306 40.269 1.00 45.59 85 PRO A O 1
ATOM 531 N N . VAL A 1 86 ? 12.769 -31.653 38.955 1.00 46.84 86 VAL A N 1
ATOM 532 C CA . VAL A 1 86 ? 11.977 -30.927 39.954 1.00 46.84 86 VAL A CA 1
ATOM 533 C C . VAL A 1 86 ? 10.695 -31.714 40.235 1.00 46.84 86 VAL A C 1
ATOM 535 O O . VAL A 1 86 ? 9.973 -32.095 39.315 1.00 46.84 86 VAL A O 1
ATOM 538 N N . ALA A 1 87 ? 10.427 -31.970 41.515 1.00 38.16 87 ALA A N 1
ATOM 539 C CA . ALA A 1 87 ? 9.240 -32.669 41.987 1.00 38.16 87 ALA A CA 1
ATOM 540 C C . ALA A 1 87 ? 7.967 -31.846 41.717 1.00 38.16 87 ALA A C 1
ATOM 542 O O . ALA A 1 87 ? 7.782 -30.775 42.291 1.00 38.16 87 ALA A O 1
ATOM 543 N N . GLY A 1 88 ? 7.085 -32.370 40.863 1.00 33.88 88 GLY A N 1
ATOM 544 C CA . GLY A 1 88 ? 5.687 -31.959 40.772 1.00 33.88 88 GLY A CA 1
ATOM 545 C C . GLY A 1 88 ? 4.837 -32.845 41.679 1.00 33.88 88 GLY A C 1
ATOM 546 O O . GLY A 1 88 ? 4.814 -34.064 41.516 1.00 33.88 88 GLY A O 1
ATOM 547 N N . SER A 1 89 ? 4.162 -32.246 42.654 1.00 45.41 89 SER A N 1
ATOM 548 C CA . SER A 1 89 ? 3.155 -32.905 43.485 1.00 45.41 89 SER A CA 1
ATOM 549 C C . SER A 1 89 ? 1.883 -33.140 42.667 1.00 45.41 89 SER A C 1
ATOM 551 O O . SER A 1 89 ? 1.270 -32.201 42.162 1.00 45.41 89 SER A O 1
ATOM 553 N N . GLY A 1 90 ? 1.504 -34.412 42.531 1.00 35.22 90 GLY A N 1
ATOM 554 C CA . GLY A 1 90 ? 0.256 -34.840 41.909 1.00 35.22 90 GLY A CA 1
ATOM 555 C C . GLY A 1 90 ? -0.967 -34.479 42.754 1.00 35.22 90 GLY A C 1
ATOM 556 O O . GLY A 1 90 ? -0.930 -34.547 43.982 1.00 35.22 90 GLY A O 1
ATOM 557 N N . GLY A 1 91 ? -2.048 -34.104 42.070 1.00 33.38 91 GLY A N 1
ATOM 558 C CA . GLY A 1 91 ? -3.389 -34.028 42.636 1.00 33.38 91 GLY A CA 1
ATOM 559 C C . GLY A 1 91 ? -4.082 -35.385 42.538 1.00 33.38 91 GLY A C 1
ATOM 560 O O . GLY A 1 91 ? -4.148 -35.976 41.461 1.00 33.38 91 GLY A O 1
ATOM 561 N N . GLU A 1 92 ? -4.606 -35.860 43.664 1.00 35.25 92 GLU A N 1
ATOM 562 C CA . GLU A 1 92 ? -5.551 -36.972 43.725 1.00 35.25 92 GLU A CA 1
ATOM 563 C C . GLU A 1 92 ? -6.986 -36.443 43.630 1.00 35.25 92 GLU A C 1
ATOM 565 O O . GLU A 1 92 ? -7.364 -35.460 44.270 1.00 35.25 92 GLU A O 1
ATOM 570 N N . ALA A 1 93 ? -7.788 -37.119 42.811 1.00 43.22 93 ALA A N 1
ATOM 571 C CA . ALA A 1 93 ? -9.226 -36.937 42.718 1.00 43.22 93 ALA A CA 1
ATOM 572 C C . ALA A 1 93 ? -9.943 -37.833 43.739 1.00 43.22 93 ALA A C 1
ATOM 574 O O . ALA A 1 93 ? -9.603 -39.008 43.868 1.00 43.22 93 ALA A O 1
ATOM 575 N N . GLY A 1 94 ? -11.005 -37.324 44.375 1.00 35.03 94 GLY A N 1
ATOM 576 C CA . GLY A 1 94 ? -11.993 -38.182 45.033 1.00 35.03 94 GLY A CA 1
ATOM 577 C C . GLY A 1 94 ? -12.892 -37.511 46.075 1.00 35.03 94 GLY A C 1
ATOM 578 O O . GLY A 1 94 ? -12.440 -37.201 47.167 1.00 35.03 94 GLY A O 1
ATOM 579 N N . GLY A 1 95 ? -14.196 -37.433 45.776 1.00 34.75 95 GLY A N 1
ATOM 580 C CA . GLY A 1 95 ? -15.226 -37.854 46.741 1.00 34.75 95 GLY A CA 1
ATOM 581 C C . GLY A 1 95 ? -16.041 -36.799 47.506 1.00 34.75 95 GLY A C 1
ATOM 582 O O . GLY A 1 95 ? -15.645 -36.344 48.567 1.00 34.75 95 GLY A O 1
ATOM 583 N N . THR A 1 96 ? -17.263 -36.560 47.009 1.00 39.19 96 THR A N 1
ATOM 584 C CA . THR A 1 96 ? -18.560 -36.579 47.734 1.00 39.19 96 THR A CA 1
ATOM 585 C C . THR A 1 96 ? -18.779 -35.783 49.039 1.00 39.19 96 THR A C 1
ATOM 587 O O . THR A 1 96 ? -18.320 -36.183 50.098 1.00 39.19 96 THR A O 1
ATOM 590 N N . GLY A 1 97 ? -19.721 -34.827 48.969 1.00 35.66 97 GLY A N 1
ATOM 591 C CA . GLY A 1 97 ? -20.954 -34.808 49.783 1.00 35.66 97 GLY A CA 1
ATOM 592 C C . GLY A 1 97 ? -20.908 -34.307 51.238 1.00 35.66 97 GLY A C 1
ATOM 593 O O . GLY A 1 97 ? -20.216 -34.869 52.073 1.00 35.66 97 GLY A O 1
ATOM 594 N N . GLY A 1 98 ? -21.800 -33.361 51.570 1.00 34.19 98 GLY A N 1
ATOM 595 C CA . GLY A 1 98 ? -22.359 -33.244 52.928 1.00 34.19 98 GLY A CA 1
ATOM 596 C C . GLY A 1 98 ? -22.349 -31.856 53.575 1.00 34.19 98 GLY A C 1
ATOM 597 O O . GLY A 1 98 ? -21.378 -31.468 54.203 1.00 34.19 98 GLY A O 1
ATOM 598 N N . THR A 1 99 ? -23.485 -31.161 53.446 1.00 44.44 99 THR A N 1
ATOM 599 C CA . THR A 1 99 ? -24.213 -30.364 54.463 1.00 44.44 99 THR A CA 1
ATOM 600 C C . THR A 1 99 ? -23.469 -29.719 55.645 1.00 44.44 99 THR A C 1
ATOM 602 O O . THR A 1 99 ? -22.902 -30.413 56.484 1.00 44.44 99 THR A O 1
ATOM 605 N N . GLY A 1 100 ? -23.712 -28.419 55.860 1.00 35.31 100 GLY A N 1
ATOM 606 C CA . GLY A 1 100 ? -23.562 -27.800 57.182 1.00 35.31 100 GLY A CA 1
ATOM 607 C C . GLY A 1 100 ? -23.544 -26.276 57.151 1.00 35.31 100 GLY A C 1
ATOM 608 O O . GLY A 1 100 ? -22.482 -25.675 57.059 1.00 35.31 100 GLY A O 1
ATOM 609 N N . GLY A 1 101 ? -24.718 -25.648 57.225 1.00 40.06 101 GLY A N 1
ATOM 610 C CA . GLY A 1 101 ? -24.830 -24.208 57.444 1.00 40.06 101 GLY A CA 1
ATOM 611 C C . GLY A 1 101 ? -24.515 -23.824 58.890 1.00 40.06 101 GLY A C 1
ATOM 612 O O . GLY A 1 101 ? -24.919 -24.525 59.814 1.00 40.06 101 GLY A O 1
ATOM 613 N N . VAL A 1 102 ? -23.864 -22.674 59.072 1.00 37.28 102 VAL A N 1
ATOM 614 C CA . VAL A 1 102 ? -23.915 -21.856 60.295 1.00 37.28 102 VAL A CA 1
ATOM 615 C C . VAL A 1 102 ? -23.866 -20.381 59.858 1.00 37.28 102 VAL A C 1
ATOM 617 O O . VAL A 1 102 ? -23.058 -20.043 58.991 1.00 37.28 102 VAL A O 1
ATOM 620 N N . PRO A 1 103 ? -24.737 -19.503 60.390 1.00 49.38 103 PRO A N 1
ATOM 621 C CA . PRO A 1 103 ? -24.867 -18.122 59.937 1.00 49.38 103 PRO A CA 1
ATOM 622 C C . PRO A 1 103 ? -23.815 -17.222 60.593 1.00 49.38 103 PRO A C 1
ATOM 624 O O . PRO A 1 103 ? -23.572 -17.322 61.796 1.00 49.38 103 PRO A O 1
ATOM 627 N N . VAL A 1 104 ? -23.242 -16.287 59.832 1.00 40.38 104 VAL A N 1
ATOM 628 C CA . VAL A 1 104 ? -22.503 -15.158 60.413 1.00 40.38 104 VAL A CA 1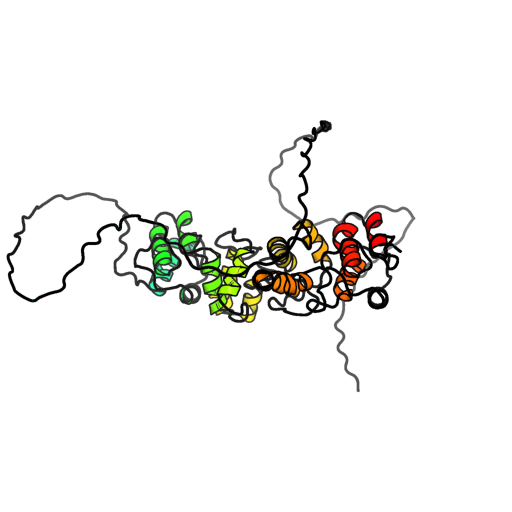
ATOM 629 C C . VAL A 1 104 ? -23.473 -13.998 60.578 1.00 40.38 104 VAL A C 1
ATOM 631 O O . VAL A 1 104 ? -23.988 -13.434 59.614 1.00 40.38 104 VAL A O 1
ATOM 634 N N . ALA A 1 105 ? -23.754 -13.715 61.846 1.00 38.84 105 ALA A N 1
ATOM 635 C CA . ALA A 1 105 ? -24.571 -12.618 62.316 1.00 38.84 105 ALA A CA 1
ATOM 636 C C . ALA A 1 105 ? -23.965 -11.264 61.929 1.00 38.84 105 ALA A C 1
ATOM 638 O O . ALA A 1 105 ? -22.758 -11.047 62.029 1.00 38.84 105 ALA A O 1
ATOM 639 N N . GLY A 1 106 ? -24.843 -10.352 61.519 1.00 38.88 106 GLY A N 1
ATOM 640 C CA . GLY A 1 106 ? -24.507 -8.959 61.299 1.00 38.88 106 GLY A CA 1
ATOM 641 C C . GLY A 1 106 ? -24.239 -8.205 62.598 1.00 38.88 106 GLY A C 1
ATOM 642 O O . GLY A 1 106 ? -24.792 -8.504 63.656 1.00 38.88 106 GLY A O 1
ATOM 643 N N . THR A 1 107 ? -23.450 -7.148 62.470 1.00 40.47 107 THR A N 1
ATOM 644 C CA . THR A 1 107 ? -23.450 -6.016 63.392 1.00 40.47 107 THR A CA 1
ATOM 645 C C . THR A 1 107 ? -23.662 -4.758 62.570 1.00 40.47 107 THR A C 1
ATOM 647 O O . THR A 1 107 ? -22.853 -4.423 61.707 1.00 40.47 107 THR A O 1
ATOM 650 N N . GLY A 1 108 ? -24.797 -4.106 62.815 1.00 39.09 108 GLY A N 1
ATOM 651 C CA . GLY A 1 108 ? -25.150 -2.829 62.221 1.00 39.09 108 GLY A CA 1
ATOM 652 C C . GLY A 1 108 ? -24.241 -1.697 62.690 1.00 39.09 108 GLY A C 1
ATOM 653 O O . GLY A 1 108 ? -23.768 -1.680 63.824 1.00 39.09 108 GLY A O 1
ATOM 654 N N . GLY A 1 109 ? -24.055 -0.728 61.799 1.00 36.84 109 GLY A N 1
ATOM 655 C CA . GLY A 1 109 ? -23.523 0.593 62.094 1.00 36.84 109 GLY A CA 1
ATOM 656 C C . GLY A 1 109 ? -24.418 1.627 61.423 1.00 36.84 109 GLY A C 1
ATOM 657 O O . GLY A 1 109 ? -24.456 1.733 60.202 1.00 36.84 109 GLY A O 1
ATOM 658 N N . THR A 1 110 ? -25.190 2.339 62.233 1.00 41.25 110 THR A N 1
ATOM 659 C CA . THR A 1 110 ? -26.029 3.476 61.852 1.00 41.25 110 THR A CA 1
ATOM 660 C C . THR A 1 110 ? -25.209 4.760 61.748 1.00 41.25 110 THR A C 1
ATOM 662 O O . THR A 1 110 ? -24.452 5.060 62.665 1.00 41.25 110 THR A O 1
ATOM 665 N N . GLY A 1 111 ? -25.511 5.580 60.736 1.00 38.91 111 GLY A N 1
ATOM 666 C CA . GLY A 1 111 ? -25.512 7.044 60.856 1.00 38.91 111 GLY A CA 1
ATOM 667 C C . GLY A 1 111 ? -24.250 7.785 60.404 1.00 38.91 111 GLY A C 1
ATOM 668 O O . GLY A 1 111 ? -23.197 7.677 61.018 1.00 38.91 111 GLY A O 1
ATOM 669 N N . GLY A 1 112 ? -24.402 8.630 59.379 1.00 36.16 112 GLY A N 1
ATOM 670 C CA . GLY A 1 112 ? -23.388 9.607 58.975 1.00 36.16 112 GLY A CA 1
ATOM 671 C C . GLY A 1 112 ? -23.726 10.296 57.655 1.00 36.16 112 GLY A C 1
ATOM 672 O O . GLY A 1 112 ? -23.284 9.875 56.596 1.00 36.16 112 GLY A O 1
ATOM 673 N N . THR A 1 113 ? -24.553 11.334 57.727 1.00 45.31 113 THR A N 1
ATOM 674 C CA . THR A 1 113 ? -24.967 12.222 56.632 1.00 45.31 113 THR A CA 1
ATOM 675 C C . THR A 1 113 ? -23.836 13.117 56.117 1.00 45.31 113 THR A C 1
ATOM 677 O O . THR A 1 113 ? -23.109 13.687 56.925 1.00 45.31 113 THR A O 1
ATOM 680 N N . GLY A 1 114 ? -23.833 13.387 54.805 1.00 47.03 114 GLY A N 1
ATOM 681 C CA . GLY A 1 114 ? -23.347 14.654 54.240 1.00 47.03 114 GLY A CA 1
ATOM 682 C C . GLY A 1 114 ? -21.996 14.593 53.528 1.00 47.03 114 GLY A C 1
ATOM 683 O O . GLY A 1 114 ? -20.954 14.765 54.147 1.00 47.03 114 GLY A O 1
ATOM 684 N N . GLY A 1 115 ? -22.032 14.439 52.203 1.00 36.41 115 GLY A N 1
ATOM 685 C CA . GLY A 1 115 ? -20.868 14.577 51.327 1.00 36.41 115 GLY A CA 1
ATOM 686 C C . GLY A 1 115 ? -21.301 14.732 49.873 1.00 36.41 115 GLY A C 1
ATOM 687 O O . GLY A 1 115 ? -21.524 13.753 49.171 1.00 36.41 115 GLY A O 1
ATOM 688 N N . THR A 1 116 ? -21.484 15.976 49.446 1.00 45.88 116 THR A N 1
ATOM 689 C CA . THR A 1 116 ? -21.748 16.393 48.066 1.00 45.88 116 THR A CA 1
ATOM 690 C C . THR A 1 116 ? -20.494 16.261 47.199 1.00 45.88 116 THR A C 1
ATOM 692 O O . THR A 1 116 ? -19.448 16.773 47.586 1.00 45.88 116 THR A O 1
ATOM 695 N N . GLY A 1 117 ? -20.635 15.689 45.997 1.00 45.31 117 GLY A N 1
ATOM 696 C CA . GLY A 1 117 ? -19.703 15.901 44.881 1.00 45.31 117 GLY A CA 1
ATOM 697 C C . GLY A 1 117 ? -18.677 14.792 44.654 1.00 45.31 117 GLY A C 1
ATOM 698 O O . GLY A 1 117 ? -17.504 14.953 44.968 1.00 45.31 117 GLY A O 1
ATOM 699 N N . GLY A 1 118 ? -19.108 13.695 44.033 1.00 37.88 118 GLY A N 1
ATOM 700 C CA . GLY A 1 118 ? -18.211 12.708 43.441 1.00 37.88 118 GLY A CA 1
ATOM 701 C C . GLY A 1 118 ? -18.826 12.153 42.164 1.00 37.88 118 GLY A C 1
ATOM 702 O O . GLY A 1 118 ? -19.643 11.242 42.222 1.00 37.88 118 GLY A O 1
ATOM 703 N N . THR A 1 119 ? -18.430 12.683 41.007 1.00 44.78 119 THR A N 1
ATOM 704 C CA . THR A 1 119 ? -18.669 12.096 39.676 1.00 44.78 119 THR A CA 1
ATOM 705 C C . THR A 1 119 ? -17.758 10.882 39.454 1.00 44.78 119 THR A C 1
ATOM 707 O O . THR A 1 119 ? -17.083 10.763 38.435 1.00 44.78 119 THR A O 1
ATOM 710 N N . GLY A 1 120 ? -17.700 9.988 40.443 1.00 40.97 120 GLY A N 1
ATOM 711 C CA . GLY A 1 120 ? -17.112 8.665 40.298 1.00 40.97 120 GLY A CA 1
ATOM 712 C C . GLY A 1 120 ? -18.091 7.831 39.496 1.00 40.97 120 GLY A C 1
ATOM 713 O O . GLY A 1 120 ? -19.053 7.312 40.059 1.00 40.97 120 GLY A O 1
ATOM 714 N N . GLY A 1 121 ? -17.884 7.806 38.179 1.00 49.50 121 GLY A N 1
ATOM 715 C CA . GLY A 1 121 ? -18.711 7.089 37.224 1.00 49.50 121 GLY A CA 1
ATOM 716 C C . GLY A 1 121 ? -18.964 5.667 37.699 1.00 49.50 121 GLY A C 1
ATOM 717 O O . GLY A 1 121 ? -18.057 4.837 37.734 1.00 49.50 121 GLY A O 1
ATOM 718 N N . MET A 1 122 ? -20.218 5.398 38.057 1.00 45.94 122 MET A N 1
ATOM 719 C CA . MET A 1 122 ? -20.751 4.054 37.941 1.00 45.94 122 MET A CA 1
ATOM 720 C C . MET A 1 122 ? -20.407 3.593 36.527 1.00 45.94 122 MET A C 1
ATOM 722 O O . MET A 1 122 ? -20.810 4.244 35.570 1.00 45.94 122 MET A O 1
ATOM 726 N N . ILE A 1 123 ? -19.680 2.487 36.386 1.00 51.03 123 ILE A N 1
ATOM 727 C CA . ILE A 1 123 ? -20.011 1.580 35.294 1.00 51.03 123 ILE A CA 1
ATOM 728 C C . ILE A 1 123 ? -21.407 1.106 35.696 1.00 51.03 123 ILE A C 1
ATOM 730 O O . ILE A 1 123 ? -21.504 0.399 36.707 1.00 51.03 123 ILE A O 1
ATOM 734 N N . PRO A 1 124 ? -22.510 1.543 35.059 1.00 50.06 124 PRO A N 1
ATOM 735 C CA . PRO A 1 124 ? -23.759 0.866 35.311 1.00 50.06 124 PRO A CA 1
ATOM 736 C C . PRO A 1 124 ? -23.488 -0.552 34.831 1.00 50.06 124 PRO A C 1
ATOM 738 O O . PRO A 1 124 ? -23.203 -0.771 33.654 1.00 50.06 124 PRO A O 1
ATOM 741 N N . ASN A 1 125 ? -23.581 -1.515 35.736 1.00 51.56 125 ASN A N 1
ATOM 742 C CA . ASN A 1 125 ? -23.601 -2.943 35.430 1.00 51.56 125 ASN A CA 1
ATOM 743 C C . ASN A 1 125 ? -24.884 -3.324 34.635 1.00 51.56 125 ASN A C 1
ATOM 745 O O . ASN A 1 125 ? -25.397 -4.429 34.757 1.00 51.56 125 ASN A O 1
ATOM 749 N N . GLU A 1 126 ? -25.429 -2.364 33.880 1.00 64.81 126 GLU A N 1
ATOM 750 C CA . GLU A 1 126 ? -26.661 -2.360 33.097 1.00 64.81 126 GLU A CA 1
ATOM 751 C C . GLU A 1 126 ? -26.424 -1.903 31.649 1.00 64.81 126 GLU A C 1
ATOM 753 O O . GLU A 1 126 ? -27.304 -2.111 30.818 1.00 64.81 126 GLU A O 1
ATOM 758 N N . LEU A 1 127 ? -25.272 -1.297 31.309 1.00 68.69 127 LEU A N 1
ATOM 759 C CA . LEU A 1 127 ? -24.970 -1.023 29.902 1.00 68.69 127 LEU A CA 1
ATOM 760 C C . LEU A 1 127 ? -24.656 -2.351 29.196 1.00 68.69 127 LEU A C 1
ATOM 762 O O . LEU A 1 127 ? -23.794 -3.096 29.675 1.00 68.69 127 LEU A O 1
ATOM 766 N N . PRO A 1 128 ? -25.343 -2.671 28.084 1.00 84.06 128 PRO A N 1
ATOM 767 C CA . PRO A 1 128 ? -25.106 -3.911 27.362 1.00 84.06 128 PRO A CA 1
ATOM 768 C C . PRO A 1 128 ? -23.636 -4.050 26.948 1.00 84.06 128 PRO A C 1
ATOM 770 O O . PRO A 1 128 ? -23.040 -3.128 26.395 1.00 84.06 128 PRO A O 1
ATOM 773 N N . ASN A 1 129 ? -23.037 -5.213 27.207 1.00 89.19 129 ASN A N 1
ATOM 774 C CA . ASN A 1 129 ? -21.680 -5.529 26.752 1.00 89.19 129 ASN A CA 1
ATOM 775 C C . ASN A 1 129 ? -21.698 -6.016 25.292 1.00 89.19 129 ASN A C 1
ATOM 777 O O . ASN A 1 129 ? -21.266 -7.126 24.981 1.00 89.19 129 ASN A O 1
ATOM 781 N N . ASP A 1 130 ? -22.290 -5.205 24.424 1.00 95.88 130 ASP A N 1
ATOM 782 C CA . ASP A 1 130 ? -22.526 -5.473 23.012 1.00 95.88 130 ASP A CA 1
ATOM 783 C C . ASP A 1 130 ? -22.336 -4.192 22.180 1.00 95.88 130 ASP A C 1
ATOM 785 O O . ASP A 1 130 ? -21.930 -3.140 22.687 1.00 95.88 130 ASP A O 1
ATOM 789 N N . CYS A 1 131 ? -22.614 -4.277 20.878 1.00 97.94 131 CYS A N 1
ATOM 790 C CA . CYS A 1 131 ? -22.467 -3.140 19.979 1.00 97.94 131 CYS A CA 1
ATOM 791 C C . CYS A 1 131 ? -23.396 -1.968 20.303 1.00 97.94 131 CYS A C 1
ATOM 793 O O . CYS A 1 131 ? -22.997 -0.820 20.115 1.00 97.94 131 CYS A O 1
ATOM 795 N N . ALA A 1 132 ? -24.600 -2.219 20.822 1.00 96.94 132 ALA A N 1
ATOM 796 C CA . ALA A 1 132 ? -25.515 -1.148 21.192 1.00 96.94 132 ALA A CA 1
ATOM 797 C C . ALA A 1 132 ? -24.967 -0.364 22.392 1.00 96.94 132 ALA A C 1
ATOM 799 O O . ALA A 1 132 ? -24.904 0.865 22.346 1.00 96.94 132 ALA A O 1
ATOM 800 N N . GLY A 1 133 ? -24.492 -1.057 23.432 1.00 96.31 133 GLY A N 1
ATOM 801 C CA . GLY A 1 133 ? -23.873 -0.401 24.586 1.00 96.31 133 GLY A CA 1
ATOM 802 C C . GLY A 1 133 ? -22.575 0.328 24.231 1.00 96.31 133 GLY A C 1
ATOM 803 O O . GLY A 1 133 ? -22.366 1.463 24.664 1.00 96.31 133 GLY A O 1
ATOM 804 N N . TYR A 1 134 ? -21.739 -0.261 23.369 1.00 97.44 134 TYR A N 1
ATOM 805 C CA . TYR A 1 134 ? -20.564 0.416 22.813 1.00 97.44 134 TYR A CA 1
ATOM 806 C C . TYR A 1 134 ? -20.939 1.716 22.090 1.00 97.44 134 TYR A C 1
ATOM 808 O O . TYR A 1 134 ? -20.383 2.772 22.396 1.00 97.44 134 TYR A O 1
ATOM 816 N N . CYS A 1 135 ? -21.910 1.675 21.176 1.00 97.25 135 CYS A N 1
ATOM 817 C CA . CYS A 1 135 ? -22.293 2.846 20.393 1.00 97.25 135 CYS A CA 1
ATOM 818 C C . CYS A 1 135 ? -22.955 3.942 21.232 1.00 97.25 135 CYS A C 1
ATOM 820 O O . CYS A 1 135 ? -22.710 5.124 20.984 1.00 97.25 135 CYS A O 1
ATOM 822 N N . GLN A 1 136 ? -23.704 3.577 22.274 1.00 95.75 136 GLN A N 1
ATOM 823 C CA . GLN A 1 136 ? -24.215 4.534 23.258 1.00 95.75 136 GLN A CA 1
ATOM 824 C C . GLN A 1 136 ? -23.078 5.253 23.996 1.00 95.75 136 GLN A C 1
ATOM 826 O O . GLN A 1 136 ? -23.106 6.479 24.124 1.00 95.75 136 GLN A O 1
ATOM 831 N N . LEU A 1 137 ? -22.048 4.522 24.437 1.00 96.19 137 LEU A N 1
ATOM 832 C CA . LEU A 1 137 ? -20.881 5.106 25.106 1.00 96.19 137 LEU A CA 1
ATOM 833 C C . LEU A 1 137 ? -20.066 6.005 24.174 1.00 96.19 137 LEU A C 1
ATOM 835 O O . LEU A 1 137 ? -19.656 7.091 24.579 1.00 96.19 137 LEU A O 1
ATOM 839 N N . ILE A 1 138 ? -19.864 5.595 22.921 1.00 96.69 138 ILE A N 1
ATOM 840 C CA . ILE A 1 138 ? -19.179 6.420 21.920 1.00 96.69 138 ILE A CA 1
ATOM 841 C C . ILE A 1 138 ? -19.946 7.719 21.665 1.00 96.69 138 ILE A C 1
ATOM 843 O O . ILE A 1 138 ? -19.346 8.795 21.685 1.00 96.69 138 ILE A O 1
ATOM 847 N N . ALA A 1 139 ? -21.265 7.643 21.481 1.00 94.94 139 ALA A N 1
ATOM 848 C CA . ALA A 1 139 ? -22.100 8.822 21.280 1.00 94.94 139 ALA A CA 1
ATOM 849 C C . ALA A 1 139 ? -22.089 9.759 22.501 1.00 94.94 139 ALA A C 1
ATOM 851 O O . ALA A 1 139 ? -22.082 10.975 22.335 1.00 94.94 139 ALA A O 1
ATOM 852 N N . GLY A 1 140 ? -22.056 9.216 23.721 1.00 94.94 140 GLY A N 1
ATOM 853 C CA . GLY A 1 140 ? -22.033 10.013 24.949 1.00 94.94 140 GLY A CA 1
ATOM 854 C C . GLY A 1 140 ? -20.677 10.654 25.253 1.00 94.94 140 GLY A C 1
ATOM 855 O O . GLY A 1 140 ? -20.614 11.830 25.605 1.00 94.94 140 GLY A O 1
ATOM 856 N N . ASN A 1 141 ? -19.588 9.898 25.101 1.00 96.00 141 ASN A N 1
ATOM 857 C CA . ASN A 1 141 ? -18.274 10.273 25.633 1.00 96.00 141 ASN A CA 1
ATOM 858 C C . ASN A 1 141 ? -17.267 10.706 24.559 1.00 96.00 141 ASN A C 1
ATOM 860 O O . ASN A 1 141 ? -16.251 11.316 24.889 1.00 96.00 141 ASN A O 1
ATOM 864 N N . CYS A 1 142 ? -17.537 10.413 23.283 1.00 94.88 142 CYS A N 1
ATOM 865 C CA . CYS A 1 142 ? -16.632 10.685 22.163 1.00 94.88 142 CYS A CA 1
ATOM 866 C C . CYS A 1 142 ? -17.262 11.531 21.042 1.00 94.88 142 CYS A C 1
ATOM 868 O O . CYS A 1 142 ? -16.673 11.640 19.966 1.00 94.88 142 CYS A O 1
ATOM 870 N N . ALA A 1 143 ? -18.411 12.178 21.279 1.00 83.38 143 ALA A N 1
ATOM 871 C CA . ALA A 1 143 ? -19.094 13.012 20.281 1.00 83.38 143 ALA A CA 1
ATOM 872 C C . ALA A 1 143 ? -18.210 14.129 19.699 1.00 83.38 143 ALA A C 1
ATOM 874 O O . ALA A 1 143 ? -18.270 14.399 18.502 1.00 83.38 143 ALA A O 1
ATOM 875 N N . ALA A 1 144 ? -17.352 14.744 20.520 1.00 78.19 144 ALA A N 1
ATOM 876 C CA . ALA A 1 144 ? -16.445 15.807 20.077 1.00 78.19 144 ALA A CA 1
ATOM 877 C C . ALA A 1 144 ? -15.428 15.335 19.021 1.00 78.19 144 ALA A C 1
ATOM 879 O O . ALA A 1 144 ? -14.943 16.147 18.239 1.00 78.19 144 ALA A O 1
ATOM 880 N N . ASN A 1 145 ? -15.152 14.029 18.965 1.00 71.44 145 ASN A N 1
ATOM 881 C CA . ASN A 1 145 ? -14.192 13.438 18.037 1.00 71.44 145 ASN A CA 1
ATOM 882 C C . ASN A 1 145 ? -14.871 12.888 16.772 1.00 71.44 145 ASN A C 1
ATOM 884 O O . ASN A 1 145 ? -14.186 12.319 15.931 1.00 71.44 145 ASN A O 1
ATOM 888 N N . SER A 1 146 ? -16.203 13.026 16.647 1.00 75.81 146 SER A N 1
ATOM 889 C CA . SER A 1 146 ? -17.001 12.644 15.466 1.00 75.81 146 SER A CA 1
ATOM 890 C C . SER A 1 146 ? -16.653 11.268 14.876 1.00 75.81 146 SER A C 1
ATOM 892 O O . SER A 1 146 ? -16.616 11.104 13.660 1.00 75.81 146 SER A O 1
ATOM 894 N N . LEU A 1 147 ? -16.404 10.271 15.736 1.00 84.75 147 LEU A N 1
ATOM 895 C CA . LEU A 1 147 ? -15.896 8.951 15.322 1.00 84.75 147 LEU A CA 1
ATOM 896 C C . LEU A 1 147 ? -16.796 8.255 14.302 1.00 84.75 147 LEU A C 1
ATOM 898 O O . LEU A 1 147 ? -16.319 7.589 13.387 1.00 84.75 147 LEU A O 1
ATOM 902 N N . PHE A 1 148 ? -18.104 8.427 14.475 1.00 92.75 148 PHE A N 1
ATOM 903 C CA . PHE A 1 148 ? -19.119 7.897 13.586 1.00 92.75 148 PHE A CA 1
ATOM 904 C C . PHE A 1 148 ? -20.131 8.997 13.264 1.00 92.75 148 PHE A C 1
ATOM 906 O O . PHE A 1 148 ? -20.547 9.716 14.177 1.00 92.75 148 PHE A O 1
ATOM 913 N N . PRO A 1 149 ? -20.588 9.110 12.004 1.00 92.69 149 PRO A N 1
ATOM 914 C CA . PRO A 1 149 ? -21.608 10.088 11.631 1.00 92.69 149 PRO A CA 1
ATOM 915 C C . PRO A 1 149 ? -22.949 9.883 12.347 1.00 92.69 149 PRO A C 1
ATOM 917 O O . PRO A 1 149 ? -23.712 10.828 12.528 1.00 92.69 149 PRO A O 1
ATOM 920 N N . ASN A 1 150 ? -23.271 8.637 12.699 1.00 93.75 150 ASN A N 1
ATOM 921 C CA . ASN A 1 150 ? -24.513 8.246 13.357 1.00 93.75 150 ASN A CA 1
ATOM 922 C C . ASN A 1 150 ? -24.383 6.851 13.994 1.00 93.75 150 ASN A C 1
ATOM 924 O O . ASN A 1 150 ? -23.403 6.136 13.777 1.00 93.75 150 ASN A O 1
ATOM 928 N N . GLU A 1 151 ? -25.401 6.458 14.760 1.00 94.94 151 GLU A N 1
ATOM 929 C CA . GLU A 1 151 ? -25.462 5.162 15.444 1.00 94.94 151 GLU A CA 1
ATOM 930 C C . GLU A 1 151 ? -25.372 3.974 14.476 1.00 94.94 151 GLU A C 1
ATOM 932 O O . GLU A 1 151 ? -24.631 3.034 14.741 1.00 94.94 151 GLU A O 1
ATOM 937 N N . ALA A 1 152 ? -26.042 4.035 13.321 1.00 97.00 152 ALA A N 1
ATOM 938 C CA . ALA A 1 152 ? -25.981 2.963 12.325 1.00 97.00 152 ALA A CA 1
ATOM 939 C C . ALA A 1 152 ? -24.549 2.735 11.808 1.00 97.00 152 ALA A C 1
ATOM 941 O O . ALA A 1 152 ? -24.108 1.596 11.695 1.00 97.00 152 ALA A O 1
ATOM 942 N N . SER A 1 153 ? -23.800 3.816 11.573 1.00 96.62 153 SER A N 1
ATOM 943 C CA . SER A 1 153 ? -22.390 3.750 11.170 1.00 96.62 153 SER A CA 1
ATOM 944 C C . SER A 1 153 ? -21.518 3.133 12.271 1.00 96.62 153 SER A C 1
ATOM 946 O O . SER A 1 153 ? -20.628 2.336 11.991 1.00 96.62 153 SER A O 1
ATOM 948 N N . CYS A 1 154 ? -21.799 3.453 13.536 1.00 97.81 154 CYS A N 1
ATOM 949 C CA . CYS A 1 154 ? -21.109 2.835 14.665 1.00 97.81 154 CYS A CA 1
ATOM 950 C C . CYS A 1 154 ? -21.377 1.325 14.749 1.00 97.81 154 CYS A C 1
ATOM 952 O O . CYS A 1 154 ? -20.441 0.540 14.900 1.00 97.81 154 CYS A O 1
ATOM 954 N N . LEU A 1 155 ? -22.640 0.912 14.606 1.00 97.56 155 LEU A N 1
ATOM 955 C CA . LEU A 1 155 ? -23.025 -0.499 14.650 1.00 97.56 155 LEU A CA 1
ATOM 956 C C . LEU A 1 155 ? -22.352 -1.297 13.522 1.00 97.56 155 LEU A C 1
ATOM 958 O O . LEU A 1 155 ? -21.792 -2.353 13.796 1.00 97.56 155 LEU A O 1
ATOM 962 N N . GLN A 1 156 ? -22.299 -0.750 12.302 1.00 97.75 156 GLN A N 1
ATOM 963 C CA . GLN A 1 156 ? -21.616 -1.374 11.156 1.00 97.75 156 GLN A CA 1
ATOM 964 C C . GLN A 1 156 ? -20.118 -1.606 11.393 1.00 97.75 156 GLN A C 1
ATOM 966 O O . GLN A 1 156 ? -19.582 -2.648 11.022 1.00 97.75 156 GLN A O 1
ATOM 971 N N . ALA A 1 157 ? -19.422 -0.650 12.012 1.00 97.62 157 ALA A N 1
ATOM 972 C CA . ALA A 1 157 ? -18.021 -0.847 12.374 1.00 97.62 157 ALA A CA 1
ATOM 973 C C . ALA A 1 157 ? -17.870 -1.869 13.515 1.00 97.62 157 ALA A C 1
ATOM 975 O O . ALA A 1 157 ? -16.936 -2.671 13.516 1.00 97.62 157 ALA A O 1
ATOM 976 N N . CYS A 1 158 ? -18.795 -1.856 14.478 1.00 98.38 158 CYS A N 1
ATOM 977 C CA . CYS A 1 158 ? -18.745 -2.728 15.645 1.00 98.38 158 CYS A CA 1
ATOM 978 C C . CYS A 1 158 ? -18.893 -4.217 15.311 1.00 98.38 158 CYS A C 1
ATOM 980 O O . CYS A 1 158 ? -18.278 -5.048 15.976 1.00 98.38 158 CYS A O 1
ATOM 982 N N . GLU A 1 159 ? -19.642 -4.560 14.262 1.00 98.00 159 GLU A N 1
ATOM 983 C CA . GLU A 1 159 ? -19.813 -5.945 13.801 1.00 98.00 159 GLU A CA 1
ATOM 984 C C . GLU A 1 159 ? -18.487 -6.663 13.498 1.00 98.00 159 GLU A C 1
ATOM 986 O O . GLU A 1 159 ? -18.413 -7.883 13.626 1.00 98.00 159 GLU A O 1
ATOM 991 N N . ALA A 1 160 ? -17.432 -5.921 13.143 1.00 98.06 160 ALA A N 1
ATOM 992 C CA . ALA A 1 160 ? -16.108 -6.484 12.882 1.00 98.06 160 ALA A CA 1
ATOM 993 C C . ALA A 1 160 ? -15.274 -6.739 14.152 1.00 98.06 160 ALA A C 1
ATOM 995 O O . ALA A 1 160 ? -14.241 -7.400 14.075 1.00 98.06 160 ALA A O 1
ATOM 996 N N . PHE A 1 161 ? -15.668 -6.229 15.323 1.00 98.38 161 PHE A N 1
ATOM 997 C CA . PHE A 1 161 ? -14.857 -6.377 16.531 1.00 98.38 161 PHE A CA 1
ATOM 998 C C . PHE A 1 161 ? -14.933 -7.799 17.104 1.00 98.38 161 PHE A C 1
ATOM 1000 O O . PHE A 1 161 ? -16.034 -8.319 17.304 1.00 98.38 161 PHE A O 1
ATOM 1007 N N . PRO A 1 162 ? -13.790 -8.411 17.474 1.00 98.12 162 PRO A N 1
ATOM 1008 C CA . PRO A 1 162 ? -13.801 -9.649 18.243 1.00 98.12 162 PRO A CA 1
ATOM 1009 C C . PRO A 1 162 ? -14.556 -9.461 19.563 1.00 98.12 162 PRO A C 1
ATOM 1011 O O . PRO A 1 162 ? -14.425 -8.436 20.229 1.00 98.12 162 PRO A O 1
ATOM 1014 N N . THR A 1 163 ? -15.367 -10.441 19.952 1.00 97.25 163 THR A N 1
ATOM 1015 C CA . THR A 1 163 ? -16.222 -10.373 21.156 1.00 97.25 163 THR A CA 1
ATOM 1016 C C . THR A 1 163 ? -15.807 -11.368 22.240 1.00 97.25 163 THR A C 1
ATOM 1018 O O . THR A 1 163 ? -16.535 -11.575 23.209 1.00 97.25 163 THR A O 1
ATOM 1021 N N . ASP A 1 164 ? -14.628 -11.966 22.099 1.00 95.94 164 ASP A N 1
ATOM 1022 C CA . ASP A 1 164 ? -14.036 -12.970 22.986 1.00 95.94 164 ASP A CA 1
ATOM 1023 C C . ASP A 1 164 ? -13.260 -12.371 24.176 1.00 95.94 164 ASP A C 1
ATOM 1025 O O . ASP A 1 164 ? -12.708 -13.103 25.004 1.00 95.94 164 ASP A O 1
ATOM 1029 N N . GLY A 1 165 ? -13.251 -11.042 24.302 1.00 95.62 165 GLY A N 1
ATOM 1030 C CA . GLY A 1 165 ? -12.643 -10.329 25.416 1.00 95.62 165 GLY A CA 1
ATOM 1031 C C . GLY A 1 165 ? -13.407 -10.491 26.732 1.00 95.62 165 GLY A C 1
ATOM 1032 O O . GLY A 1 165 ? -14.630 -10.634 26.778 1.00 95.62 165 GLY A O 1
ATOM 1033 N N . GLN A 1 166 ? -12.677 -10.410 27.846 1.00 95.44 166 GLN A N 1
ATOM 1034 C CA . GLN A 1 166 ? -13.281 -10.357 29.179 1.00 95.44 166 GLN A CA 1
ATOM 1035 C C . GLN A 1 166 ? -13.947 -8.995 29.413 1.00 95.44 166 GLN A C 1
ATOM 1037 O O . GLN A 1 166 ? -13.418 -7.959 29.010 1.00 95.44 166 GLN A O 1
ATOM 1042 N N . VAL A 1 167 ? -15.084 -8.976 30.112 1.00 93.56 167 VAL A N 1
ATOM 1043 C CA . VAL A 1 167 ? -15.735 -7.723 30.534 1.00 93.56 167 VAL A CA 1
ATOM 1044 C C . VAL A 1 167 ? -14.747 -6.886 31.351 1.00 93.56 167 VAL A C 1
ATOM 1046 O O . VAL A 1 167 ? -14.137 -7.387 32.294 1.00 93.56 167 VAL A O 1
ATOM 1049 N N . GLY A 1 168 ? -14.595 -5.609 30.993 1.00 91.88 168 GLY A N 1
ATOM 1050 C CA . GLY A 1 168 ? -13.648 -4.705 31.652 1.00 91.88 168 GLY A CA 1
ATOM 1051 C C . GLY A 1 168 ? -12.187 -4.898 31.237 1.00 91.88 168 GLY A C 1
ATOM 1052 O O . GLY A 1 168 ? -11.305 -4.361 31.906 1.00 91.88 168 GLY A O 1
ATOM 1053 N N . ALA A 1 169 ? -11.913 -5.642 30.159 1.00 97.06 169 ALA A N 1
ATOM 1054 C CA . ALA A 1 169 ? -10.590 -5.661 29.544 1.00 97.06 169 ALA A CA 1
ATOM 1055 C C . ALA A 1 169 ? -10.115 -4.226 29.260 1.00 97.06 169 ALA A C 1
ATOM 1057 O O . ALA A 1 169 ? -10.874 -3.398 28.771 1.00 97.06 169 ALA A O 1
ATOM 1058 N N . VAL A 1 170 ? -8.855 -3.934 29.580 1.00 97.62 170 VAL A N 1
ATOM 1059 C CA . VAL A 1 170 ? -8.225 -2.617 29.346 1.00 97.62 170 VAL A CA 1
ATOM 1060 C C . VAL A 1 170 ? -7.186 -2.664 28.226 1.00 97.62 170 VAL A C 1
ATOM 1062 O O . VAL A 1 170 ? -6.505 -1.681 27.951 1.00 97.62 170 VAL A O 1
ATOM 1065 N N . SER A 1 171 ? -7.014 -3.843 27.634 1.00 98.12 171 SER A N 1
ATOM 1066 C CA . SER A 1 171 ? -6.105 -4.107 26.532 1.00 98.12 171 SER A CA 1
ATOM 1067 C C . SER A 1 171 ? -6.581 -5.313 25.719 1.00 98.12 171 SER A C 1
ATOM 1069 O O . SER A 1 171 ? -7.441 -6.079 26.164 1.00 98.12 171 SER A O 1
ATOM 1071 N N . GLY A 1 172 ? -5.998 -5.483 24.531 1.00 97.69 172 GLY A N 1
ATOM 1072 C CA . GLY A 1 172 ? -6.307 -6.573 23.603 1.00 97.69 172 GLY A CA 1
ATOM 1073 C C . GLY A 1 172 ? -7.396 -6.205 22.594 1.00 97.69 172 GLY A C 1
ATOM 1074 O O . GLY A 1 172 ? -8.238 -5.345 22.848 1.00 97.69 172 GLY A O 1
ATOM 1075 N N . ASN A 1 173 ? -7.378 -6.844 21.426 1.00 97.75 173 ASN A N 1
ATOM 1076 C CA . ASN A 1 173 ? -8.300 -6.528 20.339 1.00 97.75 173 ASN A CA 1
ATOM 1077 C C . ASN A 1 173 ? -9.686 -7.143 20.574 1.00 97.75 173 ASN A C 1
ATOM 1079 O O . ASN A 1 173 ? -9.962 -8.246 20.122 1.00 97.75 173 ASN A O 1
ATOM 1083 N N . SER A 1 174 ? -10.547 -6.444 21.313 1.00 98.25 174 SER A N 1
ATOM 1084 C CA . SER A 1 174 ? -11.914 -6.900 21.576 1.00 98.25 174 SER A CA 1
ATOM 1085 C C . SER A 1 174 ? -12.894 -5.743 21.752 1.00 98.25 174 SER A C 1
ATOM 1087 O O . SER A 1 174 ? -12.520 -4.644 22.174 1.00 98.25 174 SER A O 1
ATOM 1089 N N . LEU A 1 175 ? -14.174 -6.005 21.495 1.00 98.31 175 LEU A N 1
ATOM 1090 C CA . LEU A 1 175 ? -15.288 -5.111 21.793 1.00 98.31 175 LEU A CA 1
ATOM 1091 C C . LEU A 1 175 ? -15.290 -4.709 23.271 1.00 98.31 175 LEU A C 1
ATOM 1093 O O . LEU A 1 175 ? -15.496 -3.542 23.589 1.00 98.31 175 LEU A O 1
ATOM 1097 N N . GLN A 1 176 ? -14.999 -5.644 24.177 1.00 97.94 176 GLN A N 1
ATOM 1098 C CA . GLN A 1 176 ? -14.990 -5.382 25.616 1.00 97.94 176 GLN A CA 1
ATOM 1099 C C . GLN A 1 176 ? -13.916 -4.365 26.013 1.00 97.94 176 GLN A C 1
ATOM 1101 O O . GLN A 1 176 ? -14.187 -3.473 26.820 1.00 97.94 176 GLN A O 1
ATOM 1106 N N . CYS A 1 177 ? -12.733 -4.437 25.396 1.00 98.56 177 CYS A N 1
ATOM 1107 C CA . CYS A 1 177 ? -11.710 -3.406 25.555 1.00 98.56 177 CYS A CA 1
ATOM 1108 C C . CYS A 1 177 ? -12.196 -2.042 25.053 1.00 98.56 177 CYS A C 1
ATOM 1110 O O . CYS A 1 177 ? -12.053 -1.020 25.732 1.00 98.56 177 CYS A O 1
ATOM 1112 N N . ARG A 1 178 ? -12.827 -2.012 23.875 1.00 98.31 178 ARG A N 1
ATOM 1113 C CA . ARG A 1 178 ? -13.330 -0.769 23.272 1.00 98.31 178 ARG A CA 1
ATOM 1114 C C . ARG A 1 178 ? -14.443 -0.143 24.111 1.00 98.31 178 ARG A C 1
ATOM 1116 O O . ARG A 1 178 ? -14.441 1.071 24.285 1.00 98.31 178 ARG A O 1
ATOM 1123 N N . ILE A 1 179 ? -15.333 -0.951 24.693 1.00 97.81 179 ILE A N 1
ATOM 1124 C CA . ILE A 1 179 ? -16.362 -0.522 25.655 1.00 97.81 179 ILE A CA 1
ATOM 1125 C C . ILE A 1 179 ? -15.717 0.102 26.893 1.00 97.81 179 ILE A C 1
ATOM 1127 O O . ILE A 1 179 ? -16.132 1.185 27.308 1.00 97.81 179 ILE A O 1
ATOM 1131 N N . TYR A 1 180 ? -14.681 -0.527 27.461 1.00 97.44 180 TYR A N 1
ATOM 1132 C CA . TYR A 1 180 ? -13.956 0.041 28.599 1.00 97.44 180 TYR A CA 1
ATOM 1133 C C . TYR A 1 180 ? -13.416 1.436 28.267 1.00 97.44 180 TYR A C 1
ATOM 1135 O O . TYR A 1 180 ? -13.672 2.394 28.998 1.00 97.44 180 TYR A O 1
ATOM 1143 N N . HIS A 1 181 ? -12.731 1.586 27.132 1.00 97.94 181 HIS A N 1
ATOM 1144 C CA . HIS A 1 181 ? -12.181 2.879 26.734 1.00 97.94 181 HIS A CA 1
ATOM 1145 C C . HIS A 1 181 ? -13.254 3.909 26.364 1.00 97.94 181 HIS A C 1
ATOM 1147 O O . HIS A 1 181 ? -13.127 5.068 26.759 1.00 97.94 181 HIS A O 1
ATOM 1153 N N . ALA A 1 182 ? -14.341 3.503 25.705 1.00 97.25 182 ALA A N 1
ATOM 1154 C CA . ALA A 1 182 ? -15.482 4.376 25.440 1.00 97.25 182 ALA A CA 1
ATOM 1155 C C . ALA A 1 182 ? -16.127 4.870 26.745 1.00 97.25 182 ALA A C 1
ATOM 1157 O O . ALA A 1 182 ? -16.531 6.025 26.833 1.00 97.25 182 ALA A O 1
ATOM 1158 N N . ASN A 1 183 ? -16.178 4.037 27.788 1.00 95.88 183 ASN A N 1
ATOM 1159 C CA . ASN A 1 183 ? -16.692 4.425 29.099 1.00 95.88 183 ASN A CA 1
ATOM 1160 C C . ASN A 1 183 ? -15.755 5.397 29.835 1.00 95.88 183 ASN A C 1
ATOM 1162 O O . ASN A 1 183 ? -16.189 6.455 30.291 1.00 95.88 183 ASN A O 1
ATOM 1166 N N . VAL A 1 184 ? -14.457 5.087 29.922 1.00 96.75 184 VAL A N 1
ATOM 1167 C CA . VAL A 1 184 ? -13.489 5.939 30.643 1.00 96.75 184 VAL A CA 1
ATOM 1168 C C . VAL A 1 184 ? -13.239 7.271 29.916 1.00 96.75 184 VAL A C 1
ATOM 1170 O O . VAL A 1 184 ? -12.854 8.255 30.553 1.00 96.75 184 VAL A O 1
ATOM 1173 N N . ALA A 1 185 ? -13.551 7.368 28.618 1.00 96.81 185 ALA A N 1
ATOM 1174 C CA . ALA A 1 185 ? -13.525 8.622 27.862 1.00 96.81 185 ALA A CA 1
ATOM 1175 C C . ALA A 1 185 ? -14.384 9.746 28.470 1.00 96.81 185 ALA A C 1
ATOM 1177 O O . ALA A 1 185 ? -14.050 10.911 28.270 1.00 96.81 185 ALA A O 1
ATOM 1178 N N . ALA A 1 186 ? -15.387 9.435 29.302 1.00 96.19 186 ALA A N 1
ATOM 1179 C CA . ALA A 1 186 ? -16.112 10.438 30.091 1.00 96.19 186 ALA A CA 1
ATOM 1180 C C . ALA A 1 186 ? -15.189 11.306 30.975 1.00 96.19 186 ALA A C 1
ATOM 1182 O O . ALA A 1 186 ? -15.528 12.437 31.316 1.00 96.19 186 ALA A O 1
ATOM 1183 N N . THR A 1 187 ? -14.021 10.777 31.358 1.00 96.56 187 THR A N 1
ATOM 1184 C CA . THR A 1 187 ? -13.030 11.479 32.190 1.00 96.56 187 THR A CA 1
ATOM 1185 C C . THR A 1 187 ? -11.953 12.187 31.371 1.00 96.56 187 THR A C 1
ATOM 1187 O O . THR A 1 187 ? -11.487 13.257 31.758 1.00 96.56 187 THR A O 1
ATOM 1190 N N . ASN A 1 188 ? -11.549 11.599 30.241 1.00 95.56 188 ASN A N 1
ATOM 1191 C CA . ASN A 1 188 ? -10.541 12.146 29.340 1.00 95.56 188 ASN A CA 1
ATOM 1192 C C . ASN A 1 188 ? -10.744 11.593 27.923 1.00 95.56 188 ASN A C 1
ATOM 1194 O O . ASN A 1 188 ? -10.144 10.588 27.529 1.00 95.56 188 ASN A O 1
ATOM 1198 N N . ALA A 1 189 ? -11.600 12.269 27.158 1.00 95.19 189 ALA A N 1
ATOM 1199 C CA . ALA A 1 189 ? -11.939 11.869 25.798 1.00 95.19 189 ALA A CA 1
ATOM 1200 C C . ALA A 1 189 ? -10.717 11.874 24.867 1.00 95.19 189 ALA A C 1
ATOM 1202 O O . ALA A 1 189 ? -10.553 10.958 24.063 1.00 95.19 189 ALA A O 1
ATOM 1203 N N . ALA A 1 190 ? -9.818 12.855 25.013 1.00 93.38 190 ALA A N 1
ATOM 1204 C CA . ALA A 1 190 ? -8.623 12.970 24.176 1.00 93.38 190 ALA A CA 1
ATOM 1205 C C . ALA A 1 190 ? -7.704 11.744 24.298 1.00 93.38 190 ALA A C 1
ATOM 1207 O O . ALA A 1 190 ? -7.156 11.288 23.299 1.00 93.38 190 ALA A O 1
ATOM 1208 N N . LEU A 1 191 ? -7.570 11.186 25.506 1.00 94.81 191 LEU A N 1
ATOM 1209 C CA . LEU A 1 191 ? -6.755 9.995 25.746 1.00 94.81 191 LEU A CA 1
ATOM 1210 C C . LEU A 1 191 ? -7.467 8.697 25.345 1.00 94.81 191 LEU A C 1
ATOM 1212 O O . LEU A 1 191 ? -6.839 7.803 24.789 1.00 94.81 191 LEU A O 1
ATOM 1216 N N . HIS A 1 192 ? -8.756 8.552 25.662 1.00 96.88 192 HIS A N 1
ATOM 1217 C CA . HIS A 1 192 ? -9.421 7.247 25.582 1.00 96.88 192 HIS A CA 1
ATOM 1218 C C . HIS A 1 192 ? -10.242 7.016 24.317 1.00 96.88 192 HIS A C 1
ATOM 1220 O O . HIS A 1 192 ? -10.367 5.866 23.897 1.00 96.88 192 HIS A O 1
ATOM 1226 N N . CYS A 1 193 ? -10.762 8.059 23.668 1.00 96.94 193 CYS A N 1
ATOM 1227 C CA . CYS A 1 193 ? -11.512 7.871 22.429 1.00 96.94 193 CYS A CA 1
ATOM 1228 C C . CYS A 1 193 ? -10.677 7.207 21.322 1.00 96.94 193 CYS A C 1
ATOM 1230 O O . CYS A 1 193 ? -11.219 6.293 20.708 1.00 96.94 193 CYS A O 1
ATOM 1232 N N . PRO A 1 194 ? -9.386 7.550 21.091 1.00 95.62 194 PRO A N 1
ATOM 1233 C CA . PRO A 1 194 ? -8.530 6.845 20.125 1.00 95.62 194 PRO A CA 1
ATOM 1234 C C . PRO A 1 194 ? -8.447 5.327 20.338 1.00 95.62 194 PRO A C 1
ATOM 1236 O O . PRO A 1 194 ? -8.376 4.566 19.378 1.00 95.62 194 PRO A O 1
ATOM 1239 N N . HIS A 1 195 ? -8.493 4.871 21.592 1.00 97.12 195 HIS A N 1
ATOM 1240 C CA . HIS A 1 195 ? -8.438 3.447 21.929 1.00 97.12 195 HIS A CA 1
ATOM 1241 C C . HIS A 1 195 ? -9.760 2.724 21.645 1.00 97.12 195 HIS A C 1
ATOM 1243 O O . HIS A 1 195 ? -9.781 1.527 21.369 1.00 97.12 195 HIS A O 1
ATOM 1249 N N . ALA A 1 196 ? -10.871 3.456 21.701 1.00 97.38 196 ALA A N 1
ATOM 1250 C CA . ALA A 1 196 ? -12.198 2.922 21.445 1.00 97.38 196 ALA A CA 1
ATOM 1251 C C . ALA A 1 196 ? -12.561 2.891 19.947 1.00 97.38 196 ALA A C 1
ATOM 1253 O O . ALA A 1 196 ? -13.556 2.265 19.594 1.00 97.38 196 ALA A O 1
ATOM 1254 N N . GLN A 1 197 ? -11.789 3.538 19.066 1.00 96.19 197 GLN A N 1
ATOM 1255 C CA . GLN A 1 197 ? -12.038 3.582 17.612 1.00 96.19 197 GLN A CA 1
ATOM 1256 C C . GLN A 1 197 ? -11.778 2.241 16.931 1.00 96.19 197 GLN A C 1
ATOM 1258 O O . GLN A 1 197 ? -11.033 1.455 17.500 1.00 96.19 197 GLN A O 1
ATOM 1263 N N . PRO A 1 198 ? -12.251 1.988 15.694 1.00 97.50 198 PRO A N 1
ATOM 1264 C CA . PRO A 1 198 ? -12.047 0.699 15.030 1.00 97.50 198 PRO A CA 1
ATOM 1265 C C . PRO A 1 198 ? -10.587 0.235 14.915 1.00 97.50 198 PRO A C 1
ATOM 1267 O O . PRO A 1 198 ? -10.305 -0.946 15.094 1.00 97.50 198 PRO A O 1
ATOM 1270 N N . HIS A 1 199 ? -9.630 1.152 14.741 1.00 96.62 199 HIS A N 1
ATOM 1271 C CA . HIS A 1 199 ? -8.199 0.816 14.693 1.00 96.62 199 HIS A CA 1
ATOM 1272 C C . HIS A 1 199 ? -7.570 0.538 16.083 1.00 96.62 199 HIS A C 1
ATOM 1274 O O . HIS A 1 199 ? -6.383 0.244 16.174 1.00 96.62 199 HIS A O 1
ATOM 1280 N N . GLY A 1 200 ? -8.315 0.689 17.187 1.00 96.19 200 GLY A N 1
ATOM 1281 C CA . GLY A 1 200 ? -7.922 0.280 18.552 1.00 96.19 200 GLY A CA 1
ATOM 1282 C C . GLY A 1 200 ? -6.887 1.143 19.270 1.00 96.19 200 GLY A C 1
ATOM 1283 O O . GLY A 1 200 ? -6.635 0.938 20.458 1.00 96.19 200 GLY A O 1
ATOM 1284 N N . GLY A 1 201 ? -6.291 2.113 18.576 1.00 94.00 201 GLY A N 1
ATOM 1285 C CA . GLY A 1 201 ? -5.332 3.069 19.139 1.00 94.00 201 GLY A CA 1
ATOM 1286 C C . GLY A 1 201 ? -4.119 2.439 19.839 1.00 94.00 201 GLY A C 1
ATOM 1287 O O . GLY A 1 201 ? -3.499 3.104 20.659 1.00 94.00 201 GLY A O 1
ATOM 1288 N N . GLY A 1 202 ? -3.804 1.165 19.573 1.00 95.50 202 GLY A N 1
ATOM 1289 C CA . GLY A 1 202 ? -2.729 0.418 20.236 1.00 95.50 202 GLY A CA 1
ATOM 1290 C C . GLY A 1 202 ? -3.094 -0.179 21.602 1.00 95.50 202 GLY A C 1
ATOM 1291 O O . GLY A 1 202 ? -2.386 -1.065 22.074 1.00 95.50 202 GLY A O 1
ATOM 1292 N N . ALA A 1 203 ? -4.186 0.259 22.237 1.00 97.62 203 ALA A N 1
ATOM 1293 C CA . ALA A 1 203 ? -4.654 -0.313 23.501 1.00 97.62 203 ALA A CA 1
ATOM 1294 C C . ALA A 1 203 ? -5.579 -1.511 23.253 1.00 97.62 203 ALA A C 1
ATOM 1296 O O . ALA A 1 203 ? -5.335 -2.606 23.764 1.00 97.62 203 ALA A O 1
ATOM 1297 N N . CYS A 1 204 ? -6.593 -1.330 22.403 1.00 98.19 204 CYS A N 1
ATOM 1298 C CA . CYS A 1 204 ? -7.539 -2.380 22.032 1.00 98.19 204 CYS A CA 1
ATOM 1299 C C . CYS A 1 204 ? -7.145 -3.065 20.727 1.00 98.19 204 CYS A C 1
ATOM 1301 O O . CYS A 1 204 ? -7.922 -3.103 19.774 1.00 98.19 204 CYS A O 1
ATOM 1303 N N . GLY A 1 205 ? -5.911 -3.567 20.694 1.00 97.19 205 GLY A N 1
ATOM 1304 C CA . GLY A 1 205 ? -5.277 -4.105 19.495 1.00 97.19 205 GLY A CA 1
ATOM 1305 C C . GLY A 1 205 ? -4.359 -3.098 18.809 1.00 97.19 205 GLY A C 1
ATOM 1306 O O . GLY A 1 205 ? -4.443 -1.882 19.008 1.00 97.19 205 GLY A O 1
ATOM 1307 N N . SER A 1 206 ? -3.459 -3.631 17.997 1.00 97.56 206 SER A N 1
ATOM 1308 C CA . SER A 1 206 ? -2.642 -2.870 17.064 1.00 97.56 206 SER A CA 1
ATOM 1309 C C . SER A 1 206 ? -3.509 -2.232 15.967 1.00 97.56 206 SER A C 1
ATOM 1311 O O . SER A 1 206 ? -4.580 -2.756 15.637 1.00 97.56 206 SER A O 1
ATOM 1313 N N . PRO A 1 207 ? -3.034 -1.141 15.335 1.00 97.94 207 PRO A N 1
ATOM 1314 C CA . PRO A 1 207 ? -3.701 -0.567 14.170 1.00 97.94 207 PRO A CA 1
ATOM 1315 C C . PRO A 1 207 ? -3.977 -1.596 13.069 1.00 97.94 207 PRO A C 1
ATOM 1317 O O . PRO A 1 207 ? -5.027 -1.540 12.438 1.00 97.94 207 PRO A O 1
ATOM 1320 N N . CYS A 1 208 ? -3.067 -2.556 12.869 1.00 98.38 208 CYS A N 1
ATOM 1321 C CA . CYS A 1 208 ? -3.222 -3.593 11.854 1.00 98.38 208 CYS A CA 1
ATOM 1322 C C . CYS A 1 208 ? -4.283 -4.635 12.187 1.00 98.38 208 CYS A C 1
ATOM 1324 O O . CYS A 1 208 ? -5.033 -5.017 11.295 1.00 98.38 208 CYS A O 1
ATOM 1326 N N . GLU A 1 209 ? -4.393 -5.063 13.445 1.00 98.31 209 GLU A N 1
ATOM 1327 C CA . GLU A 1 209 ? -5.469 -5.972 13.852 1.00 98.31 209 GLU A CA 1
ATOM 1328 C C . GLU A 1 209 ? -6.838 -5.321 13.622 1.00 98.31 209 GLU A C 1
ATOM 1330 O O . GLU A 1 209 ? -7.689 -5.914 12.962 1.00 98.31 209 GLU A O 1
ATOM 1335 N N . GLY A 1 210 ? -7.011 -4.070 14.068 1.00 98.25 210 GLY A N 1
ATOM 1336 C CA . GLY A 1 210 ? -8.257 -3.328 13.866 1.00 98.25 210 GLY A CA 1
ATOM 1337 C C . GLY A 1 210 ? -8.565 -3.058 12.389 1.00 98.25 210 GLY A C 1
ATOM 1338 O O . GLY A 1 210 ? -9.696 -3.247 11.952 1.00 98.25 210 GLY A O 1
ATOM 1339 N N . TYR A 1 211 ? -7.565 -2.674 11.592 1.00 98.69 211 TYR A N 1
ATOM 1340 C CA . TYR A 1 211 ? -7.712 -2.520 10.141 1.00 98.69 211 TYR A CA 1
ATOM 1341 C C . TYR A 1 211 ? -8.159 -3.821 9.470 1.00 98.69 211 TYR A C 1
ATOM 1343 O O . TYR A 1 211 ? -9.108 -3.815 8.684 1.00 98.69 211 TYR A O 1
ATOM 1351 N N . CYS A 1 212 ? -7.493 -4.933 9.788 1.00 98.69 212 CYS A N 1
ATOM 1352 C CA . CYS A 1 212 ? -7.759 -6.215 9.155 1.00 98.69 212 CYS A CA 1
ATOM 1353 C C . CYS A 1 212 ? -9.098 -6.816 9.576 1.00 98.69 212 CYS A C 1
ATOM 1355 O O . CYS A 1 212 ? -9.743 -7.440 8.737 1.00 98.69 212 CYS A O 1
ATOM 1357 N N . ASP A 1 213 ? -9.572 -6.570 10.799 1.00 98.56 213 ASP A N 1
ATOM 1358 C CA . ASP A 1 213 ? -10.949 -6.892 11.194 1.00 98.56 213 ASP A CA 1
ATOM 1359 C C . ASP A 1 213 ? -11.972 -6.178 10.298 1.00 98.56 213 ASP A C 1
ATOM 1361 O O . ASP A 1 213 ? -12.876 -6.810 9.754 1.00 98.56 213 ASP A O 1
ATOM 1365 N N . GLN A 1 214 ? -11.801 -4.867 10.094 1.00 98.50 214 GLN A N 1
ATOM 1366 C CA . GLN A 1 214 ? -12.733 -4.056 9.307 1.00 98.50 214 GLN A CA 1
ATOM 1367 C C . GLN A 1 214 ? -12.702 -4.429 7.821 1.00 98.50 214 GLN A C 1
ATOM 1369 O O . GLN A 1 214 ? -13.730 -4.772 7.235 1.00 98.50 214 GLN A O 1
ATOM 1374 N N . ILE A 1 215 ? -11.519 -4.404 7.199 1.00 98.50 215 ILE A N 1
ATOM 1375 C CA . ILE A 1 215 ? -11.423 -4.558 5.746 1.00 98.50 215 ILE A CA 1
ATOM 1376 C C . ILE A 1 215 ? -11.727 -5.983 5.284 1.00 98.50 215 ILE A C 1
ATOM 1378 O O . ILE A 1 215 ? -12.257 -6.155 4.192 1.00 98.50 215 ILE A O 1
ATOM 1382 N N . THR A 1 216 ? -11.434 -7.013 6.084 1.00 97.94 216 THR A N 1
ATOM 1383 C CA . THR A 1 216 ? -11.756 -8.392 5.680 1.00 97.94 216 THR A CA 1
ATOM 1384 C C . THR A 1 216 ? -13.247 -8.699 5.788 1.00 97.94 216 THR A C 1
ATOM 1386 O O . THR A 1 216 ? -13.730 -9.550 5.042 1.00 97.94 216 THR A O 1
ATOM 1389 N N . LEU A 1 217 ? -13.984 -7.984 6.648 1.00 97.94 217 LEU A N 1
ATOM 1390 C CA . LEU A 1 217 ? -15.441 -8.067 6.713 1.00 97.94 217 LEU A CA 1
ATOM 1391 C C . LEU A 1 217 ? -16.101 -7.314 5.550 1.00 97.94 217 LEU A C 1
ATOM 1393 O O . LEU A 1 217 ? -16.923 -7.886 4.836 1.00 97.94 217 LEU A O 1
ATOM 1397 N N . HIS A 1 218 ? -15.732 -6.046 5.343 1.00 98.00 218 HIS A N 1
ATOM 1398 C CA . HIS A 1 218 ? -16.453 -5.150 4.426 1.00 98.00 218 HIS A CA 1
ATOM 1399 C C . HIS A 1 218 ? -15.896 -5.136 2.996 1.00 98.00 218 HIS A C 1
ATOM 1401 O O . HIS A 1 218 ? -16.605 -4.779 2.058 1.00 98.00 218 HIS A O 1
ATOM 1407 N N . CYS A 1 219 ? -14.643 -5.552 2.809 1.00 97.75 219 CYS A N 1
ATOM 1408 C CA . CYS A 1 219 ? -13.952 -5.591 1.518 1.00 97.75 219 CYS A CA 1
ATOM 1409 C C . CYS A 1 219 ? -13.174 -6.909 1.331 1.00 97.75 219 CYS A C 1
ATOM 1411 O O . CYS A 1 219 ? -11.950 -6.886 1.150 1.00 97.75 219 CYS A O 1
ATOM 1413 N N . PRO A 1 220 ? -13.845 -8.074 1.341 1.00 96.44 220 PRO A N 1
ATOM 1414 C CA . PRO A 1 220 ? -13.183 -9.381 1.279 1.00 96.44 220 PRO A CA 1
ATOM 1415 C C . PRO A 1 220 ? -12.351 -9.597 0.004 1.00 96.44 220 PRO A C 1
ATOM 1417 O O . PRO A 1 220 ? -11.477 -10.454 -0.025 1.00 96.44 220 PRO A O 1
ATOM 1420 N N . GLN A 1 221 ? -12.582 -8.816 -1.054 1.00 93.94 221 GLN A N 1
ATOM 1421 C CA . GLN A 1 221 ? -11.777 -8.832 -2.278 1.00 93.94 221 GLN A CA 1
ATOM 1422 C C . GLN A 1 221 ? -10.406 -8.151 -2.143 1.00 93.94 221 GLN A C 1
ATOM 1424 O O . GLN A 1 221 ? -9.543 -8.364 -2.992 1.00 93.94 221 GLN A O 1
ATOM 1429 N N . SER A 1 222 ? -10.196 -7.312 -1.123 1.00 95.12 222 SER A N 1
ATOM 1430 C CA . SER A 1 222 ? -8.949 -6.549 -0.964 1.00 95.12 222 SER A CA 1
ATOM 1431 C C . SER A 1 222 ? -7.766 -7.436 -0.583 1.00 95.12 222 SER A C 1
ATOM 1433 O O . SER A 1 222 ? -6.635 -7.133 -0.954 1.00 95.12 222 SER A O 1
ATOM 1435 N N . TYR A 1 223 ? -8.021 -8.535 0.136 1.00 95.62 223 TYR A N 1
ATOM 1436 C CA . TYR A 1 223 ? -6.999 -9.489 0.557 1.00 95.62 223 TYR A CA 1
ATOM 1437 C C . TYR A 1 223 ? -7.524 -10.920 0.478 1.00 95.62 223 TYR A C 1
ATOM 1439 O O . TYR A 1 223 ? -8.671 -11.167 0.841 1.00 95.62 223 TYR A O 1
ATOM 1447 N N . PRO A 1 224 ? -6.685 -11.899 0.098 1.00 94.94 224 PRO A N 1
ATOM 1448 C CA . PRO A 1 224 ? -7.118 -13.293 0.015 1.00 94.94 224 PRO A CA 1
ATOM 1449 C C . PRO A 1 224 ? -7.469 -13.897 1.383 1.00 94.94 224 PRO A C 1
ATOM 1451 O O . PRO A 1 224 ? -8.222 -14.865 1.454 1.00 94.94 224 PRO A O 1
ATOM 1454 N N . ASN A 1 225 ? -6.885 -13.378 2.466 1.00 95.31 225 ASN A N 1
ATOM 1455 C CA . ASN A 1 225 ? -7.158 -13.785 3.842 1.00 95.31 225 ASN A CA 1
ATOM 1456 C C . ASN A 1 225 ? -6.595 -12.752 4.835 1.00 95.31 225 ASN A C 1
ATOM 1458 O O . ASN A 1 225 ? -5.845 -11.845 4.465 1.00 95.31 225 ASN A O 1
ATOM 1462 N N . ARG A 1 226 ? -6.932 -12.929 6.118 1.00 96.25 226 ARG A N 1
ATOM 1463 C CA . ARG A 1 226 ? -6.466 -12.070 7.216 1.00 96.25 226 ARG A CA 1
ATOM 1464 C C . ARG A 1 226 ? -4.942 -12.027 7.352 1.00 96.25 226 ARG A C 1
ATOM 1466 O O . ARG A 1 226 ? -4.401 -10.948 7.552 1.00 96.25 226 ARG A O 1
ATOM 1473 N N . LEU A 1 227 ? -4.251 -13.159 7.195 1.00 96.38 227 LEU A N 1
ATOM 1474 C CA . LEU A 1 227 ? -2.787 -13.205 7.303 1.00 96.38 227 LEU A CA 1
ATOM 1475 C C . LEU A 1 227 ? -2.120 -12.311 6.245 1.00 96.38 227 LEU A C 1
ATOM 1477 O O . LEU A 1 227 ? -1.231 -11.532 6.574 1.00 96.38 227 LEU A O 1
ATOM 1481 N N . ALA A 1 228 ? -2.596 -12.363 4.997 1.00 96.56 228 ALA A N 1
ATOM 1482 C CA . ALA A 1 228 ? -2.122 -11.489 3.925 1.00 96.56 228 ALA A CA 1
ATOM 1483 C C . ALA A 1 228 ? -2.402 -10.004 4.219 1.00 96.56 228 ALA A C 1
ATOM 1485 O O . ALA A 1 228 ? -1.557 -9.152 3.935 1.00 96.56 228 ALA A O 1
ATOM 1486 N N . CYS A 1 229 ? -3.554 -9.691 4.824 1.00 98.12 229 CYS A N 1
ATOM 1487 C CA . CYS A 1 229 ? -3.865 -8.336 5.281 1.00 98.12 229 CYS A CA 1
ATOM 1488 C C . CYS A 1 229 ? -2.867 -7.853 6.344 1.00 98.12 229 CYS A C 1
ATOM 1490 O O . CYS A 1 229 ? -2.283 -6.781 6.194 1.00 98.12 229 CYS A O 1
ATOM 1492 N N . GLU A 1 230 ? -2.622 -8.646 7.390 1.00 97.44 230 GLU A N 1
ATOM 1493 C CA . GLU A 1 230 ? -1.745 -8.262 8.504 1.00 97.44 230 GLU A CA 1
ATOM 1494 C C . GLU A 1 230 ? -0.287 -8.101 8.051 1.00 97.44 230 GLU A C 1
ATOM 1496 O O . GLU A 1 230 ? 0.360 -7.113 8.401 1.00 97.44 230 GLU A O 1
ATOM 1501 N N . GLN A 1 231 ? 0.203 -9.005 7.195 1.00 95.38 231 GLN A N 1
ATOM 1502 C CA . GLN A 1 231 ? 1.528 -8.902 6.571 1.00 95.38 231 GLN A CA 1
ATOM 1503 C C . GLN A 1 231 ? 1.674 -7.631 5.732 1.00 95.38 231 GLN A C 1
ATOM 1505 O O . GLN A 1 231 ? 2.700 -6.956 5.795 1.00 95.38 231 GLN A O 1
ATOM 1510 N N . THR A 1 232 ? 0.642 -7.281 4.965 1.00 96.69 232 THR A N 1
ATOM 1511 C CA . THR A 1 232 ? 0.645 -6.064 4.145 1.00 96.69 232 THR A CA 1
ATOM 1512 C C . THR A 1 232 ? 0.549 -4.803 5.001 1.00 96.69 232 THR A C 1
ATOM 1514 O O . THR A 1 232 ? 1.190 -3.797 4.711 1.00 96.69 232 THR A O 1
ATOM 1517 N N . CYS A 1 233 ? -0.238 -4.839 6.075 1.00 97.50 233 CYS A N 1
ATOM 1518 C CA . CYS A 1 233 ? -0.387 -3.714 6.988 1.00 97.50 233 CYS A CA 1
ATOM 1519 C C . CYS A 1 233 ? 0.901 -3.426 7.771 1.00 97.50 233 CYS A C 1
ATOM 1521 O O . CYS A 1 233 ? 1.237 -2.264 8.005 1.00 97.50 233 CYS A O 1
ATOM 1523 N N . ALA A 1 234 ? 1.668 -4.461 8.128 1.00 94.69 234 ALA A N 1
ATOM 1524 C CA . ALA A 1 234 ? 2.947 -4.301 8.816 1.00 94.69 234 ALA A CA 1
ATOM 1525 C C . ALA A 1 234 ? 3.938 -3.417 8.029 1.00 94.69 234 ALA A C 1
ATOM 1527 O O . ALA A 1 234 ? 4.743 -2.699 8.628 1.00 94.69 234 ALA A O 1
ATOM 1528 N N . SER A 1 235 ? 3.844 -3.413 6.697 1.00 91.31 235 SER A N 1
ATOM 1529 C CA . SER A 1 235 ? 4.632 -2.565 5.797 1.00 91.31 235 SER A CA 1
ATOM 1530 C C . SER A 1 235 ? 3.998 -1.199 5.479 1.00 91.31 235 SER A C 1
ATOM 1532 O O . SER A 1 235 ? 4.636 -0.385 4.821 1.00 91.31 235 SER A O 1
ATOM 1534 N N . MET A 1 236 ? 2.799 -0.888 5.979 1.00 93.81 236 MET A N 1
ATOM 1535 C CA . MET A 1 236 ? 2.177 0.437 5.834 1.00 93.81 236 MET A CA 1
ATOM 1536 C C . MET A 1 236 ? 2.650 1.426 6.913 1.00 93.81 236 MET A C 1
ATOM 1538 O O . MET A 1 236 ? 3.286 1.055 7.908 1.00 93.81 236 MET A O 1
ATOM 1542 N N . ASN A 1 237 ? 2.325 2.710 6.735 1.00 94.06 237 ASN A N 1
ATOM 1543 C CA . ASN A 1 237 ? 2.437 3.708 7.794 1.00 94.06 237 ASN A CA 1
ATOM 1544 C C . ASN A 1 237 ? 1.335 3.504 8.852 1.00 94.06 237 ASN A C 1
ATOM 1546 O O . ASN A 1 237 ? 0.168 3.828 8.635 1.00 94.06 237 ASN A O 1
ATOM 1550 N N . GLN A 1 238 ? 1.713 2.983 10.018 1.00 94.81 238 GLN A N 1
ATOM 1551 C CA . GLN A 1 238 ? 0.792 2.740 11.135 1.00 94.81 238 GLN A CA 1
ATOM 1552 C C . GLN A 1 238 ? 0.584 3.969 12.037 1.00 94.81 238 GLN A C 1
ATOM 1554 O O . GLN A 1 238 ? -0.157 3.887 13.018 1.00 94.81 238 GLN A O 1
ATOM 1559 N N . VAL A 1 239 ? 1.234 5.095 11.729 1.00 92.69 239 VAL A N 1
ATOM 1560 C CA . VAL A 1 239 ? 1.129 6.349 12.477 1.00 92.69 239 VAL A CA 1
ATOM 1561 C C . VAL A 1 239 ? 0.267 7.331 11.691 1.00 92.69 239 VAL A C 1
ATOM 1563 O O . VAL A 1 239 ? 0.621 7.773 10.599 1.00 92.69 239 VAL A O 1
ATOM 1566 N N . GLY A 1 240 ? -0.861 7.709 12.277 1.00 92.81 240 GLY A N 1
ATOM 1567 C CA . GLY A 1 240 ? -1.805 8.644 11.687 1.00 92.81 240 GLY A CA 1
ATOM 1568 C C . GLY A 1 240 ? -2.714 9.240 12.749 1.00 92.81 240 GLY A C 1
ATOM 1569 O O . GLY A 1 240 ? -2.789 8.738 13.874 1.00 92.81 240 GLY A O 1
ATOM 1570 N N . ALA A 1 241 ? -3.395 10.326 12.388 1.00 93.19 241 ALA A N 1
ATOM 1571 C CA . ALA A 1 241 ? -4.475 10.849 13.208 1.00 93.19 241 ALA A CA 1
ATOM 1572 C C . ALA A 1 241 ? -5.582 9.793 13.314 1.00 93.19 241 ALA A C 1
ATOM 1574 O O . ALA A 1 241 ? -5.880 9.097 12.344 1.00 93.19 241 ALA A O 1
ATOM 1575 N N . SER A 1 242 ? -6.172 9.659 14.497 1.00 90.50 242 SER A N 1
ATOM 1576 C CA . SER A 1 242 ? -7.192 8.637 14.755 1.00 90.50 242 SER A CA 1
ATOM 1577 C C . SER A 1 242 ? -8.421 8.826 13.844 1.00 90.50 242 SER A C 1
ATOM 1579 O O . SER A 1 242 ? -8.976 7.875 13.313 1.00 90.50 242 SER A O 1
ATOM 1581 N N . ASP A 1 243 ? -8.782 10.079 13.579 1.00 88.88 243 ASP A N 1
ATOM 1582 C CA . ASP A 1 243 ? -9.868 10.521 12.700 1.00 88.88 243 ASP A CA 1
ATOM 1583 C C . ASP A 1 243 ? -9.423 10.783 11.247 1.00 88.88 243 ASP A C 1
ATOM 1585 O O . ASP A 1 243 ? -10.101 11.497 10.507 1.00 88.88 243 ASP A O 1
ATOM 1589 N N . ALA A 1 244 ? -8.280 10.239 10.817 1.00 94.69 244 ALA A N 1
ATOM 1590 C CA . ALA A 1 244 ? -7.803 10.438 9.455 1.00 94.69 244 ALA A CA 1
ATOM 1591 C C . ALA A 1 244 ? -8.828 9.914 8.433 1.00 94.69 244 ALA A C 1
ATOM 1593 O O . ALA A 1 244 ? -9.165 8.735 8.423 1.00 94.69 244 ALA A O 1
ATOM 1594 N N . ILE A 1 245 ? -9.275 10.797 7.538 1.00 96.25 245 ILE A N 1
ATOM 1595 C CA . ILE A 1 245 ? -10.117 10.473 6.368 1.00 96.25 245 ILE A CA 1
ATOM 1596 C C . ILE A 1 245 ? -9.357 10.625 5.041 1.00 96.25 245 ILE A C 1
ATOM 1598 O O . ILE A 1 245 ? -9.920 10.470 3.963 1.00 96.25 245 ILE A O 1
ATOM 1602 N N . SER A 1 246 ? -8.081 10.997 5.119 1.00 96.81 246 SER A N 1
ATOM 1603 C CA . SER A 1 246 ? -7.176 11.165 3.984 1.00 96.81 246 SER A CA 1
ATOM 1604 C C . SER A 1 246 ? -5.724 10.997 4.434 1.00 96.81 246 SER A C 1
ATOM 1606 O O . SER A 1 246 ? -5.420 11.113 5.624 1.00 96.81 246 SER A O 1
ATOM 1608 N N . GLY A 1 247 ? -4.819 10.804 3.476 1.00 95.19 247 GLY A N 1
ATOM 1609 C CA . GLY A 1 247 ? -3.381 10.651 3.707 1.00 95.19 247 GLY A CA 1
ATOM 1610 C C . GLY A 1 247 ? -2.953 9.196 3.911 1.00 95.19 247 GLY A C 1
ATOM 1611 O O . GLY A 1 247 ? -3.764 8.318 4.201 1.00 95.19 247 GLY A O 1
ATOM 1612 N N . ASN A 1 248 ? -1.659 8.919 3.750 1.00 94.75 248 ASN A N 1
ATOM 1613 C CA . ASN A 1 248 ? -1.131 7.555 3.779 1.00 94.75 248 ASN A CA 1
ATOM 1614 C C . ASN A 1 248 ? -0.947 7.039 5.215 1.00 94.75 248 ASN A C 1
ATOM 1616 O O . ASN A 1 248 ? 0.132 7.155 5.796 1.00 94.75 248 ASN A O 1
ATOM 1620 N N . SER A 1 249 ? -2.013 6.493 5.807 1.00 96.81 249 SER A N 1
ATOM 1621 C CA . SER A 1 249 ? -1.967 5.849 7.125 1.00 96.81 249 SER A CA 1
ATOM 1622 C C . SER A 1 249 ? -2.947 4.681 7.244 1.00 96.81 249 SER A C 1
ATOM 1624 O O . SER A 1 249 ? -3.981 4.639 6.572 1.00 96.81 249 SER A O 1
ATOM 1626 N N . VAL A 1 250 ? -2.652 3.740 8.141 1.00 97.88 250 VAL A N 1
ATOM 1627 C CA . VAL A 1 250 ? -3.563 2.637 8.488 1.00 97.88 250 VAL A CA 1
ATOM 1628 C C . VAL A 1 250 ? -4.859 3.160 9.111 1.00 97.88 250 VAL A C 1
ATOM 1630 O O . VAL A 1 250 ? -5.910 2.568 8.890 1.00 97.88 250 VAL A O 1
ATOM 1633 N N . GLN A 1 251 ? -4.833 4.292 9.820 1.00 97.31 251 GLN A N 1
ATOM 1634 C CA . GLN A 1 251 ? -6.030 4.924 10.385 1.00 97.31 251 GLN A CA 1
ATOM 1635 C C . GLN A 1 251 ? -6.989 5.385 9.279 1.00 97.31 251 GLN A C 1
ATOM 1637 O O . GLN A 1 251 ? -8.160 5.014 9.315 1.00 97.31 251 GLN A O 1
ATOM 1642 N N . CYS A 1 252 ? -6.479 6.059 8.240 1.00 98.12 252 CYS A N 1
ATOM 1643 C CA . CYS A 1 252 ? -7.273 6.417 7.056 1.00 98.12 252 CYS A CA 1
ATOM 1644 C C . CYS A 1 252 ? -7.891 5.187 6.387 1.00 98.12 252 CYS A C 1
ATOM 1646 O O . CYS A 1 252 ? -9.090 5.138 6.098 1.00 98.12 252 CYS A O 1
ATOM 1648 N N . ARG A 1 253 ? -7.079 4.147 6.182 1.00 98.38 253 ARG A N 1
ATOM 1649 C CA . ARG A 1 253 ? -7.532 2.905 5.544 1.00 98.38 253 ARG A CA 1
ATOM 1650 C C . ARG A 1 253 ? -8.562 2.175 6.400 1.00 98.38 253 ARG A C 1
ATOM 1652 O O . ARG A 1 253 ? -9.505 1.612 5.857 1.00 98.38 253 ARG A O 1
ATOM 1659 N N . THR A 1 254 ? -8.426 2.230 7.724 1.00 98.50 254 THR A N 1
ATOM 1660 C CA . THR A 1 254 ? -9.400 1.677 8.673 1.00 98.50 254 THR A CA 1
ATOM 1661 C C . THR A 1 254 ? -10.706 2.457 8.646 1.00 98.50 254 THR A C 1
ATOM 1663 O O . THR A 1 254 ? -11.763 1.834 8.630 1.00 98.50 254 THR A O 1
ATOM 1666 N N . TYR A 1 255 ? -10.656 3.794 8.578 1.00 97.75 255 TYR A N 1
ATOM 1667 C CA . TYR A 1 255 ? -11.850 4.618 8.402 1.00 97.75 255 TYR A CA 1
ATOM 1668 C C . T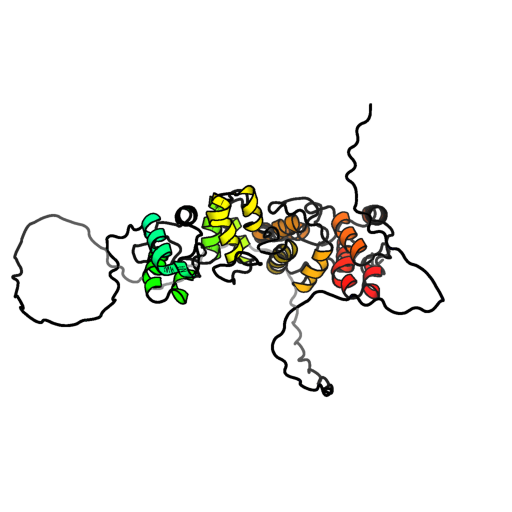YR A 1 255 ? -12.614 4.161 7.162 1.00 97.75 255 TYR A C 1
ATOM 1670 O O . TYR A 1 255 ? -13.752 3.715 7.286 1.00 97.75 255 TYR A O 1
ATOM 1678 N N . HIS A 1 256 ? -11.971 4.144 5.991 1.00 98.25 256 HIS A N 1
ATOM 1679 C CA . HIS A 1 256 ? -12.633 3.730 4.755 1.00 98.25 256 HIS A CA 1
ATOM 1680 C C . HIS A 1 256 ? -13.037 2.256 4.739 1.00 98.25 256 HIS A C 1
ATOM 1682 O O . HIS A 1 256 ? -14.095 1.943 4.205 1.00 98.25 256 HIS A O 1
ATOM 1688 N N . GLY A 1 257 ? -12.252 1.364 5.345 1.00 97.94 257 GLY A N 1
ATOM 1689 C CA . GLY A 1 257 ? -12.533 -0.072 5.417 1.00 97.94 257 GLY A CA 1
ATOM 1690 C C . GLY A 1 257 ? -13.613 -0.455 6.426 1.00 97.94 257 GLY A C 1
ATOM 1691 O O . GLY A 1 257 ? -13.993 -1.618 6.464 1.00 97.94 257 GLY A O 1
ATOM 1692 N N . SER A 1 258 ? -14.090 0.495 7.236 1.00 97.94 258 SER A N 1
ATOM 1693 C CA . SER A 1 258 ? -15.123 0.276 8.251 1.00 97.94 258 SER A CA 1
ATOM 1694 C C . SER A 1 258 ? -16.531 0.580 7.715 1.00 97.94 258 SER A C 1
ATOM 1696 O O . SER A 1 258 ? -16.916 0.119 6.639 1.00 97.94 258 SER A O 1
ATOM 1698 N N . PHE A 1 259 ? -17.306 1.394 8.433 1.00 96.69 259 PHE A N 1
ATOM 1699 C CA . PHE A 1 259 ? -18.676 1.757 8.084 1.00 96.69 259 PHE A CA 1
ATOM 1700 C C . PHE A 1 259 ? -18.855 2.380 6.684 1.00 96.69 259 PHE A C 1
ATOM 1702 O O . PHE A 1 259 ? -19.891 2.106 6.079 1.00 96.69 259 PHE A O 1
ATOM 1709 N N . PRO A 1 260 ? -17.911 3.166 6.110 1.00 97.81 260 PRO A N 1
ATOM 1710 C CA . PRO A 1 260 ? -18.077 3.675 4.754 1.00 97.81 260 PRO A CA 1
ATOM 1711 C C . PRO A 1 260 ? -18.138 2.532 3.737 1.00 97.81 260 PRO A C 1
ATOM 1713 O O . PRO A 1 260 ? -19.028 2.520 2.895 1.00 97.81 260 PRO A O 1
ATOM 1716 N N . SER A 1 261 ? -17.267 1.522 3.852 1.00 98.00 261 SER A N 1
ATOM 1717 C CA . SER A 1 261 ? -17.314 0.340 2.976 1.00 98.00 261 SER A CA 1
ATOM 1718 C C . SER A 1 261 ? -18.530 -0.548 3.231 1.00 98.00 261 SER A C 1
ATOM 1720 O O . SER A 1 261 ? -19.065 -1.120 2.285 1.00 98.00 261 SER A O 1
ATOM 1722 N N . ALA A 1 262 ? -19.021 -0.615 4.472 1.00 97.44 262 ALA A N 1
ATOM 1723 C CA . ALA A 1 262 ? -20.282 -1.294 4.775 1.00 97.44 262 ALA A CA 1
ATOM 1724 C C . ALA A 1 262 ? -21.489 -0.647 4.061 1.00 97.44 262 ALA A C 1
ATOM 1726 O O . ALA A 1 262 ? -22.473 -1.323 3.762 1.00 97.44 262 ALA A O 1
ATOM 1727 N N . GLN A 1 263 ? -21.431 0.666 3.802 1.00 96.69 263 GLN A N 1
ATOM 1728 C CA . GLN A 1 263 ? -22.482 1.428 3.116 1.00 96.69 263 GLN A CA 1
ATOM 1729 C C . GLN A 1 263 ? -22.304 1.436 1.593 1.00 96.69 263 GLN A C 1
ATOM 1731 O O . GLN A 1 263 ? -23.266 1.200 0.864 1.00 96.69 263 GLN A O 1
ATOM 1736 N N . ASP A 1 264 ? -21.086 1.700 1.119 1.00 97.50 264 ASP A N 1
ATOM 1737 C CA . ASP A 1 264 ? -20.719 1.735 -0.298 1.00 97.50 264 ASP A CA 1
ATOM 1738 C C . ASP A 1 264 ? -19.299 1.184 -0.504 1.00 97.50 264 ASP A C 1
ATOM 1740 O O . ASP A 1 264 ? -18.307 1.913 -0.625 1.00 97.50 264 ASP A O 1
ATOM 1744 N N . GLY A 1 265 ? -19.200 -0.145 -0.556 1.00 96.25 265 GLY A N 1
ATOM 1745 C CA . GLY A 1 265 ? -17.933 -0.836 -0.787 1.00 96.25 265 GLY A CA 1
ATOM 1746 C C . GLY A 1 265 ? -17.314 -0.529 -2.153 1.00 96.25 265 GLY A C 1
ATOM 1747 O O . GLY A 1 265 ? -16.090 -0.519 -2.277 1.00 96.25 265 GLY A O 1
ATOM 1748 N N . ALA A 1 266 ? -18.118 -0.215 -3.176 1.00 95.31 266 ALA A N 1
ATOM 1749 C CA . ALA A 1 266 ? -17.590 0.112 -4.501 1.00 95.31 266 ALA A CA 1
ATOM 1750 C C . ALA A 1 266 ? -16.777 1.414 -4.474 1.00 95.31 266 ALA A C 1
ATOM 1752 O O . ALA A 1 266 ? -15.727 1.494 -5.112 1.00 95.31 266 ALA A O 1
ATOM 1753 N N . MET A 1 267 ? -17.230 2.407 -3.705 1.00 95.88 267 MET A N 1
ATOM 1754 C CA . MET A 1 267 ? -16.510 3.664 -3.516 1.00 95.88 267 MET A CA 1
ATOM 1755 C C . MET A 1 267 ? -15.354 3.542 -2.520 1.00 95.88 267 MET A C 1
ATOM 1757 O O . MET A 1 267 ? -14.280 4.090 -2.757 1.00 95.88 267 MET A O 1
ATOM 1761 N N . HIS A 1 268 ? -15.558 2.860 -1.391 1.00 97.62 268 HIS A N 1
ATOM 1762 C CA . HIS A 1 268 ? -14.635 2.960 -0.258 1.00 97.62 268 HIS A CA 1
ATOM 1763 C C . HIS A 1 268 ? -13.595 1.842 -0.165 1.00 97.62 268 HIS A C 1
ATOM 1765 O O . HIS A 1 268 ? -12.502 2.092 0.352 1.00 97.62 268 HIS A O 1
ATOM 1771 N N . CYS A 1 269 ? -13.850 0.654 -0.720 1.00 97.69 269 CYS A N 1
ATOM 1772 C CA . CYS A 1 269 ? -12.853 -0.416 -0.704 1.00 97.69 269 CYS A CA 1
ATOM 1773 C C . CYS A 1 269 ? -11.552 -0.057 -1.444 1.00 97.69 269 CYS A C 1
ATOM 1775 O O . CYS A 1 269 ? -10.489 -0.404 -0.925 1.00 97.69 269 CYS A O 1
ATOM 1777 N N . PRO A 1 270 ? -11.564 0.674 -2.580 1.00 96.19 270 PRO A N 1
ATOM 1778 C CA . PRO A 1 270 ? -10.326 1.144 -3.202 1.00 96.19 270 PRO A CA 1
ATOM 1779 C C . PRO A 1 270 ? -9.483 2.042 -2.287 1.00 96.19 270 PRO A C 1
ATOM 1781 O O . PRO A 1 270 ? -8.258 1.938 -2.285 1.00 96.19 270 PRO A O 1
ATOM 1784 N N . HIS A 1 271 ? -10.126 2.884 -1.469 1.00 97.06 271 HIS A N 1
ATOM 1785 C CA . HIS A 1 271 ? -9.437 3.767 -0.521 1.00 97.06 271 HIS A CA 1
ATOM 1786 C C . HIS A 1 271 ? -8.887 3.000 0.688 1.00 97.06 271 HIS A C 1
ATOM 1788 O O . HIS A 1 271 ? -7.827 3.325 1.218 1.00 97.06 271 HIS A O 1
ATOM 1794 N N . ALA A 1 272 ? -9.607 1.964 1.120 1.00 97.75 272 ALA A N 1
ATOM 1795 C CA . ALA A 1 272 ? -9.207 1.105 2.226 1.00 97.75 272 ALA A CA 1
ATOM 1796 C C . ALA A 1 272 ? -8.103 0.108 1.841 1.00 97.75 272 ALA A C 1
ATOM 1798 O O . ALA A 1 272 ? -7.331 -0.315 2.701 1.00 97.75 272 ALA A O 1
ATOM 1799 N N . GLY A 1 273 ? -8.047 -0.306 0.572 1.00 96.19 273 GLY A N 1
ATOM 1800 C CA . GLY A 1 273 ? -7.137 -1.333 0.065 1.00 96.19 273 GLY A CA 1
ATOM 1801 C C . GLY A 1 273 ? -5.664 -0.926 0.088 1.00 96.19 273 GLY A C 1
ATOM 1802 O O . GLY A 1 273 ? -5.319 0.185 0.480 1.00 96.19 273 GLY A O 1
ATOM 1803 N N . LEU A 1 274 ? -4.786 -1.826 -0.363 1.00 96.06 274 LEU A N 1
ATOM 1804 C CA . LEU A 1 274 ? -3.324 -1.669 -0.341 1.00 96.06 274 LEU A CA 1
ATOM 1805 C C . LEU A 1 274 ? -2.836 -0.331 -0.921 1.00 96.06 274 LEU A C 1
ATOM 1807 O O . LEU A 1 274 ? -1.975 0.320 -0.337 1.00 96.06 274 LEU A O 1
ATOM 1811 N N . THR A 1 275 ? -3.406 0.125 -2.034 1.00 95.44 275 THR A N 1
ATOM 1812 C CA . THR A 1 275 ? -2.901 1.305 -2.758 1.00 95.44 275 THR A CA 1
ATOM 1813 C C . THR A 1 275 ? -3.485 2.629 -2.277 1.00 95.44 275 THR A C 1
ATOM 1815 O O . THR A 1 275 ? -3.003 3.682 -2.672 1.00 95.44 275 THR A O 1
ATOM 1818 N N . GLY A 1 276 ? -4.511 2.598 -1.421 1.00 95.38 276 GLY A N 1
ATOM 1819 C CA . GLY A 1 276 ? -5.121 3.796 -0.836 1.00 95.38 276 GLY A CA 1
ATOM 1820 C C . GLY A 1 276 ? -6.044 4.565 -1.783 1.00 95.38 276 GLY A C 1
ATOM 1821 O O . GLY A 1 276 ? -6.658 5.548 -1.366 1.00 95.38 276 GLY A O 1
ATOM 1822 N N . GLY A 1 277 ? -6.155 4.136 -3.046 1.00 93.75 277 GLY A N 1
ATOM 1823 C CA . GLY A 1 277 ? -7.077 4.687 -4.042 1.00 93.75 277 GLY A CA 1
ATOM 1824 C C . GLY A 1 277 ? -6.926 6.191 -4.299 1.00 93.75 277 GLY A C 1
ATOM 1825 O O . GLY A 1 277 ? -7.874 6.815 -4.762 1.00 93.75 277 GLY A O 1
ATOM 1826 N N . GLY A 1 278 ? -5.780 6.791 -3.956 1.00 93.50 278 GLY A N 1
ATOM 1827 C CA . GLY A 1 278 ? -5.547 8.238 -4.030 1.00 93.50 278 GLY A CA 1
ATOM 1828 C C . GLY A 1 278 ? -6.094 9.042 -2.843 1.00 93.50 278 GLY A C 1
ATOM 1829 O O . GLY A 1 278 ? -5.791 10.226 -2.733 1.00 93.50 278 GLY A O 1
ATOM 1830 N N . VAL A 1 279 ? -6.866 8.425 -1.943 1.00 96.69 279 VAL A N 1
ATOM 1831 C CA . VAL A 1 279 ? -7.428 9.082 -0.750 1.00 96.69 279 VAL A CA 1
ATOM 1832 C C . VAL A 1 279 ? -6.566 8.800 0.473 1.00 96.69 279 VAL A C 1
ATOM 1834 O O . VAL A 1 279 ? -6.103 9.731 1.133 1.00 96.69 279 VAL A O 1
ATOM 1837 N N . CYS A 1 280 ? -6.273 7.526 0.737 1.00 97.12 280 CYS A N 1
ATOM 1838 C CA . CYS A 1 280 ? -5.382 7.107 1.818 1.00 97.12 280 CYS A CA 1
ATOM 1839 C C . CYS A 1 280 ? -3.940 6.919 1.344 1.00 97.12 280 CYS A C 1
ATOM 1841 O O . CYS A 1 280 ? -3.286 5.930 1.680 1.00 97.12 280 CYS A O 1
ATOM 1843 N N . GLY A 1 281 ? -3.466 7.866 0.538 1.00 94.56 281 GLY A N 1
ATOM 1844 C CA . GLY A 1 281 ? -2.184 7.806 -0.153 1.00 94.56 281 GLY A CA 1
ATOM 1845 C C . GLY A 1 281 ? -2.332 7.516 -1.644 1.00 94.56 281 GLY A C 1
ATOM 1846 O O . GLY A 1 281 ? -3.362 7.034 -2.123 1.00 94.56 281 GLY A O 1
ATOM 1847 N N . SER A 1 282 ? -1.281 7.848 -2.379 1.00 95.00 282 SER A N 1
ATOM 1848 C CA . SER A 1 282 ? -1.129 7.552 -3.798 1.00 95.00 282 SER A CA 1
ATOM 1849 C C . SER A 1 282 ? -0.660 6.113 -4.029 1.00 95.00 282 SER A C 1
ATOM 1851 O O . SER A 1 282 ? -0.071 5.474 -3.152 1.00 95.00 282 SER A O 1
ATOM 1853 N N . ALA A 1 283 ? -0.856 5.620 -5.256 1.00 95.75 283 ALA A N 1
ATOM 1854 C CA . ALA A 1 283 ? -0.320 4.325 -5.668 1.00 95.75 283 ALA A CA 1
ATOM 1855 C C . ALA A 1 283 ? 1.212 4.262 -5.517 1.00 95.75 283 ALA A C 1
ATOM 1857 O O . ALA A 1 283 ? 1.730 3.224 -5.116 1.00 95.75 283 ALA A O 1
ATOM 1858 N N . CYS A 1 284 ? 1.921 5.371 -5.767 1.00 97.06 284 CYS A N 1
ATOM 1859 C CA . CYS A 1 284 ? 3.374 5.441 -5.623 1.00 97.06 284 CYS A CA 1
ATOM 1860 C C . CYS A 1 284 ? 3.843 5.411 -4.172 1.00 97.06 284 CYS A C 1
ATOM 1862 O O . CYS A 1 284 ? 4.774 4.676 -3.864 1.00 97.06 284 CYS A O 1
ATOM 1864 N N . GLU A 1 285 ? 3.192 6.140 -3.265 1.00 95.38 285 GLU A N 1
ATOM 1865 C CA . GLU A 1 285 ? 3.517 6.060 -1.834 1.00 95.38 285 GLU A CA 1
ATOM 1866 C C . GLU A 1 285 ? 3.304 4.637 -1.312 1.00 95.38 285 GLU A C 1
ATOM 1868 O O . GLU A 1 285 ? 4.197 4.065 -0.692 1.00 95.38 285 GLU A O 1
ATOM 1873 N N . ALA A 1 286 ? 2.158 4.032 -1.641 1.00 94.88 286 ALA A N 1
ATOM 1874 C CA . ALA A 1 286 ? 1.859 2.665 -1.241 1.00 94.88 286 ALA A CA 1
ATOM 1875 C C . ALA A 1 286 ? 2.859 1.661 -1.831 1.00 94.88 286 ALA A C 1
ATOM 1877 O O . ALA A 1 286 ? 3.386 0.825 -1.105 1.00 94.88 286 ALA A O 1
ATOM 1878 N N . TYR A 1 287 ? 3.158 1.746 -3.128 1.00 97.50 287 TYR A N 1
ATOM 1879 C CA . TYR A 1 287 ? 4.160 0.899 -3.771 1.00 97.50 287 TYR A CA 1
ATOM 1880 C C . TYR A 1 287 ? 5.538 1.057 -3.116 1.00 97.50 287 TYR A C 1
ATOM 1882 O O . TYR A 1 287 ? 6.170 0.058 -2.769 1.00 97.50 287 TYR A O 1
ATOM 1890 N N . CYS A 1 288 ? 5.984 2.294 -2.898 1.00 97.25 288 CYS A N 1
ATOM 1891 C CA . CYS A 1 288 ? 7.313 2.572 -2.377 1.00 97.25 288 CYS A CA 1
ATOM 1892 C C . CYS A 1 288 ? 7.484 2.171 -0.910 1.00 97.25 288 CYS A C 1
ATOM 1894 O O . CYS A 1 288 ? 8.549 1.666 -0.550 1.00 97.25 288 CYS A O 1
ATOM 1896 N N . ASP A 1 289 ? 6.437 2.282 -0.090 1.00 94.44 289 ASP A N 1
ATOM 1897 C CA . ASP A 1 289 ? 6.417 1.724 1.267 1.00 94.44 289 ASP A CA 1
ATOM 1898 C C . ASP A 1 289 ? 6.620 0.199 1.260 1.00 94.44 289 ASP A C 1
ATOM 1900 O O . ASP A 1 289 ? 7.358 -0.341 2.086 1.00 94.44 289 ASP A O 1
ATOM 1904 N N . GLN A 1 290 ? 5.992 -0.504 0.311 1.00 96.50 290 GLN A N 1
ATOM 1905 C CA . GLN A 1 290 ? 6.078 -1.963 0.199 1.00 96.50 290 GLN A CA 1
ATOM 1906 C C . GLN A 1 290 ? 7.433 -2.423 -0.356 1.00 96.50 290 GLN A C 1
ATOM 1908 O O . GLN A 1 290 ? 8.112 -3.252 0.253 1.00 96.50 290 GLN A O 1
ATOM 1913 N N . VAL A 1 291 ? 7.854 -1.879 -1.502 1.00 97.44 291 VAL A N 1
ATOM 1914 C CA . VAL A 1 291 ? 9.033 -2.367 -2.235 1.00 97.44 291 VAL A CA 1
ATOM 1915 C C . VAL A 1 291 ? 10.329 -2.068 -1.495 1.00 97.44 291 VAL A C 1
ATOM 1917 O O . VAL A 1 291 ? 11.226 -2.900 -1.491 1.00 97.44 291 VAL A O 1
ATOM 1920 N N . THR A 1 292 ? 10.431 -0.938 -0.795 1.00 95.62 292 THR A N 1
ATOM 1921 C CA . THR A 1 292 ? 11.644 -0.615 -0.029 1.00 95.62 292 THR A CA 1
ATOM 1922 C C . THR A 1 292 ? 11.818 -1.509 1.194 1.00 95.62 292 THR A C 1
ATOM 1924 O O . THR A 1 292 ? 12.950 -1.778 1.592 1.00 95.62 292 THR A O 1
ATOM 1927 N N . ARG A 1 293 ? 10.720 -2.013 1.772 1.00 93.69 293 ARG A N 1
ATOM 1928 C CA . ARG A 1 293 ? 10.760 -2.935 2.915 1.00 93.69 293 ARG A CA 1
ATOM 1929 C C . ARG A 1 293 ? 10.996 -4.380 2.484 1.00 93.69 293 ARG A C 1
ATOM 1931 O O . ARG A 1 293 ? 11.836 -5.052 3.073 1.00 93.69 293 ARG A O 1
ATOM 1938 N N . ASN A 1 294 ? 10.273 -4.850 1.468 1.00 96.00 294 ASN A N 1
ATOM 1939 C CA . ASN A 1 294 ? 10.259 -6.271 1.098 1.00 96.00 294 ASN A CA 1
ATOM 1940 C C . ASN A 1 294 ? 11.232 -6.612 -0.046 1.00 96.00 294 ASN A C 1
ATOM 1942 O O . ASN A 1 294 ? 11.640 -7.762 -0.173 1.00 96.00 294 ASN A O 1
ATOM 1946 N N . CYS A 1 295 ? 11.637 -5.618 -0.843 1.00 97.00 295 CYS A N 1
ATOM 1947 C CA . CYS A 1 295 ? 12.554 -5.749 -1.980 1.00 97.00 295 CYS A CA 1
ATOM 1948 C C . CYS A 1 295 ? 13.635 -4.640 -1.963 1.00 97.00 295 CYS A C 1
ATOM 1950 O O . CYS A 1 295 ? 13.760 -3.873 -2.925 1.00 97.00 295 CYS A O 1
ATOM 1952 N N . PRO A 1 296 ? 14.438 -4.517 -0.888 1.00 95.12 296 PRO A N 1
ATOM 1953 C CA . PRO A 1 296 ? 15.307 -3.356 -0.664 1.00 95.12 296 PRO A CA 1
ATOM 1954 C C . PRO A 1 296 ? 16.366 -3.136 -1.757 1.00 95.12 296 PRO A C 1
ATOM 1956 O O . PRO A 1 296 ? 16.861 -2.020 -1.914 1.00 95.12 296 PRO A O 1
ATOM 1959 N N . THR A 1 297 ? 16.711 -4.164 -2.542 1.00 94.38 297 THR A N 1
ATOM 1960 C CA . THR A 1 297 ? 17.723 -4.051 -3.603 1.00 94.38 297 THR A CA 1
ATOM 1961 C C . THR A 1 297 ? 17.233 -3.323 -4.855 1.00 94.38 297 THR A C 1
ATOM 1963 O O . THR A 1 297 ? 18.069 -2.835 -5.611 1.00 94.38 297 THR A O 1
ATOM 1966 N N . VAL A 1 298 ? 15.914 -3.171 -5.051 1.00 95.56 298 VAL A N 1
ATOM 1967 C CA . VAL A 1 298 ? 15.347 -2.560 -6.269 1.00 95.56 298 VAL A CA 1
ATOM 1968 C C . VAL A 1 298 ? 15.749 -1.085 -6.398 1.00 95.56 298 VAL A C 1
ATOM 1970 O O . VAL A 1 298 ? 16.244 -0.672 -7.443 1.00 95.56 298 VAL A O 1
ATOM 1973 N N . TYR A 1 299 ? 15.575 -0.292 -5.334 1.00 95.56 299 TYR A N 1
ATO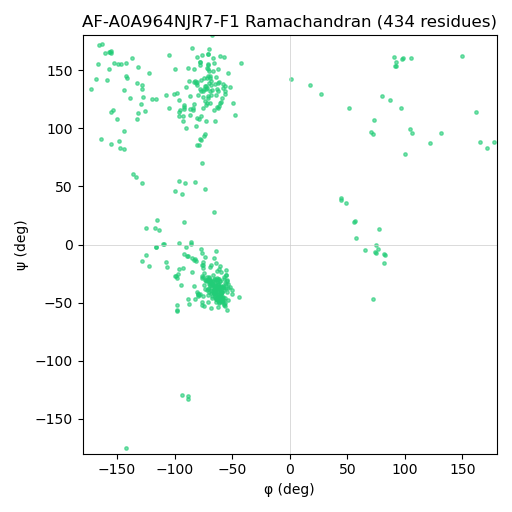M 1974 C CA . TYR A 1 299 ? 15.866 1.155 -5.352 1.00 95.56 299 TYR A CA 1
ATOM 1975 C C . TYR A 1 299 ? 16.883 1.604 -4.300 1.00 95.56 299 TYR A C 1
ATOM 1977 O O . TYR A 1 299 ? 17.428 2.707 -4.401 1.00 95.56 299 TYR A O 1
ATOM 1985 N N . GLY A 1 300 ? 17.121 0.788 -3.269 1.00 91.19 300 GLY A N 1
ATOM 1986 C CA . GLY A 1 300 ? 17.905 1.150 -2.086 1.00 91.19 300 GLY A CA 1
ATOM 1987 C C . GLY A 1 300 ? 17.189 2.124 -1.143 1.00 91.19 300 GLY A C 1
ATOM 1988 O O . GLY A 1 300 ? 17.148 1.880 0.058 1.00 91.19 300 GLY A O 1
ATOM 1989 N N . GLU A 1 301 ? 16.589 3.194 -1.674 1.00 92.44 301 GLU A N 1
ATOM 1990 C CA . GLU A 1 301 ? 15.939 4.253 -0.895 1.00 92.44 301 GLU A CA 1
ATOM 1991 C C . GLU A 1 301 ? 14.542 4.609 -1.418 1.00 92.44 301 GLU A C 1
ATOM 1993 O O . GLU A 1 301 ? 14.245 4.503 -2.610 1.00 92.44 301 GLU A O 1
ATOM 1998 N N . VAL A 1 302 ? 13.684 5.094 -0.514 1.00 94.69 302 VAL A N 1
ATOM 1999 C CA . VAL A 1 302 ? 12.302 5.484 -0.837 1.00 94.69 302 VAL A CA 1
ATOM 2000 C C . VAL A 1 302 ? 12.230 6.663 -1.805 1.00 94.69 302 VAL A C 1
ATOM 2002 O O . VAL A 1 302 ? 11.381 6.662 -2.689 1.00 94.69 302 VAL A O 1
ATOM 2005 N N . VAL A 1 303 ? 13.152 7.627 -1.713 1.00 95.81 303 VAL A N 1
ATOM 2006 C CA . VAL A 1 303 ? 13.193 8.779 -2.629 1.00 95.81 303 VAL A CA 1
ATOM 2007 C C . VAL A 1 303 ? 13.497 8.350 -4.068 1.00 95.81 303 VAL A C 1
ATOM 2009 O O . VAL A 1 303 ? 12.867 8.839 -5.004 1.00 95.81 303 VAL A O 1
ATOM 2012 N N . ASN A 1 304 ? 14.384 7.366 -4.242 1.00 97.06 304 ASN A N 1
ATOM 2013 C CA . ASN A 1 304 ? 14.692 6.781 -5.548 1.00 97.06 304 ASN A CA 1
ATOM 2014 C C . ASN A 1 304 ? 13.482 6.026 -6.109 1.00 97.06 304 ASN A C 1
ATOM 2016 O O . ASN A 1 304 ? 13.182 6.133 -7.296 1.00 97.06 304 ASN A O 1
ATOM 2020 N N . CYS A 1 305 ? 12.762 5.298 -5.251 1.00 98.06 305 CYS A N 1
ATOM 2021 C CA . CYS A 1 305 ? 11.527 4.632 -5.648 1.00 98.06 305 CYS A CA 1
ATOM 2022 C C . CYS A 1 305 ? 10.462 5.630 -6.115 1.00 98.06 305 CYS A C 1
ATOM 2024 O O . CYS A 1 305 ? 9.898 5.446 -7.190 1.00 98.06 305 CYS A O 1
ATOM 2026 N N . LEU A 1 306 ? 10.205 6.688 -5.338 1.00 97.50 306 LEU A N 1
ATOM 2027 C CA . LEU A 1 306 ? 9.188 7.688 -5.671 1.00 97.50 306 LEU A CA 1
ATOM 2028 C C . LEU A 1 306 ? 9.513 8.380 -6.998 1.00 97.50 306 LEU A C 1
ATOM 2030 O O . LEU A 1 306 ? 8.647 8.448 -7.863 1.00 97.50 306 LEU A O 1
ATOM 2034 N N . SER A 1 307 ? 10.778 8.765 -7.194 1.00 97.19 307 SER A N 1
ATOM 2035 C CA . SER A 1 307 ? 11.281 9.341 -8.448 1.00 97.19 307 SER A CA 1
ATOM 2036 C C . SER A 1 307 ? 11.037 8.427 -9.656 1.00 97.19 307 SER A C 1
ATOM 2038 O O . SER A 1 307 ? 10.517 8.866 -10.676 1.00 97.19 307 SER A O 1
ATOM 2040 N N . ALA A 1 308 ? 11.332 7.128 -9.542 1.00 97.69 308 ALA A N 1
ATOM 2041 C CA . ALA A 1 308 ? 11.044 6.176 -10.616 1.00 97.69 308 ALA A CA 1
ATOM 2042 C C . ALA A 1 308 ? 9.534 5.934 -10.811 1.00 97.69 308 ALA A C 1
ATOM 2044 O O . ALA A 1 308 ? 9.080 5.684 -11.928 1.00 97.69 308 ALA A O 1
ATOM 2045 N N . CYS A 1 309 ? 8.748 5.975 -9.734 1.00 98.12 309 CYS A N 1
ATOM 2046 C CA . CYS A 1 309 ? 7.316 5.704 -9.785 1.00 98.12 309 CYS A CA 1
ATOM 2047 C C . CYS A 1 309 ? 6.521 6.800 -10.505 1.00 98.12 309 CYS A C 1
ATOM 2049 O O . CYS A 1 309 ? 5.502 6.491 -11.112 1.00 98.12 309 CYS A O 1
ATOM 2051 N N . GLU A 1 310 ? 6.991 8.049 -10.511 1.00 96.88 310 GLU A N 1
ATOM 2052 C CA . GLU A 1 310 ? 6.339 9.150 -11.241 1.00 96.88 310 GLU A CA 1
ATOM 2053 C C . GLU A 1 310 ? 6.188 8.873 -12.746 1.00 96.88 310 GLU A C 1
ATOM 2055 O O . GLU A 1 310 ? 5.237 9.345 -13.368 1.00 96.88 310 GLU A O 1
ATOM 2060 N N . ALA A 1 311 ? 7.086 8.069 -13.322 1.00 97.06 311 ALA A N 1
ATOM 2061 C CA . ALA A 1 311 ? 7.002 7.633 -14.712 1.00 97.06 311 ALA A CA 1
ATOM 2062 C C . ALA A 1 311 ? 6.081 6.412 -14.922 1.00 97.06 311 ALA A C 1
ATOM 2064 O O . ALA A 1 311 ? 5.736 6.100 -16.058 1.00 97.06 311 ALA A O 1
ATOM 2065 N N . MET A 1 312 ? 5.671 5.710 -13.860 1.00 96.94 312 MET A N 1
ATOM 2066 C CA . MET A 1 312 ? 4.839 4.508 -13.963 1.00 96.94 312 MET A CA 1
ATOM 2067 C C . MET A 1 312 ? 3.351 4.856 -14.126 1.00 96.94 312 MET A C 1
ATOM 2069 O O . MET A 1 312 ? 2.829 5.713 -13.406 1.00 96.94 312 MET A O 1
ATOM 2073 N N . PRO A 1 313 ? 2.606 4.141 -14.988 1.00 97.06 313 PRO A N 1
ATOM 2074 C CA . PRO A 1 313 ? 1.165 4.311 -15.080 1.00 97.06 313 PRO A CA 1
ATOM 2075 C C . PRO A 1 313 ? 0.450 3.955 -13.771 1.00 97.06 313 PRO A C 1
ATOM 2077 O O . PRO A 1 313 ? 0.856 3.067 -13.017 1.00 97.06 313 PRO A O 1
ATOM 2080 N N . THR A 1 314 ? -0.684 4.609 -13.534 1.00 95.12 314 THR A N 1
ATOM 2081 C CA . THR A 1 314 ? -1.621 4.273 -12.454 1.00 95.12 314 THR A CA 1
ATOM 2082 C C . THR A 1 314 ? -2.986 3.970 -13.054 1.00 95.12 314 THR A C 1
ATOM 2084 O O . THR A 1 314 ? -3.361 4.508 -14.098 1.00 95.12 314 THR A O 1
ATOM 2087 N N . THR A 1 315 ? -3.727 3.063 -12.427 1.00 89.75 315 THR A N 1
ATOM 2088 C CA . THR A 1 315 ? -5.027 2.585 -12.932 1.00 89.75 315 THR A CA 1
ATOM 2089 C C . THR A 1 315 ? -6.157 2.750 -11.924 1.00 89.75 315 THR A C 1
ATOM 2091 O O . THR A 1 315 ? -7.312 2.513 -12.272 1.00 89.75 315 THR A O 1
ATOM 2094 N N . LEU A 1 316 ? -5.842 3.117 -10.675 1.00 84.69 316 LEU A N 1
ATOM 2095 C CA . LEU A 1 316 ? -6.747 3.110 -9.518 1.00 84.69 316 LEU A CA 1
ATOM 2096 C C . LEU A 1 316 ? -7.364 1.734 -9.212 1.00 84.69 316 LEU A C 1
ATOM 2098 O O . LEU A 1 316 ? -8.175 1.608 -8.295 1.00 84.69 316 LEU A O 1
ATOM 2102 N N . ASN A 1 317 ? -6.955 0.677 -9.923 1.00 89.50 317 ASN A N 1
ATOM 2103 C CA . ASN A 1 317 ? -7.323 -0.688 -9.593 1.00 89.50 317 ASN A CA 1
ATOM 2104 C C . ASN A 1 317 ? -6.458 -1.168 -8.424 1.00 89.50 317 ASN A C 1
ATOM 2106 O O . ASN A 1 317 ? -5.387 -1.742 -8.612 1.00 89.50 317 ASN A O 1
ATOM 2110 N N . SER A 1 318 ? -6.952 -0.968 -7.203 1.00 87.44 318 SER A N 1
ATOM 2111 C CA . SER A 1 318 ? -6.277 -1.350 -5.956 1.00 87.44 318 SER A CA 1
ATOM 2112 C C . SER A 1 318 ? -6.060 -2.857 -5.774 1.00 87.44 318 SER A C 1
ATOM 2114 O O . SER A 1 318 ? -5.432 -3.264 -4.801 1.00 87.44 318 SER A O 1
ATOM 2116 N N . THR A 1 319 ? -6.592 -3.680 -6.680 1.00 89.50 319 THR A N 1
ATOM 2117 C CA . THR A 1 319 ? -6.464 -5.146 -6.684 1.00 89.50 319 THR A CA 1
ATOM 2118 C C . THR A 1 319 ? -5.719 -5.669 -7.913 1.00 89.50 319 THR A C 1
ATOM 2120 O O . THR A 1 319 ? -5.782 -6.859 -8.211 1.00 89.50 319 THR A O 1
ATOM 2123 N N . ALA A 1 320 ? -5.035 -4.796 -8.661 1.00 95.00 320 ALA A N 1
ATOM 2124 C CA . ALA A 1 320 ? -4.266 -5.201 -9.829 1.00 95.00 320 ALA A CA 1
ATOM 2125 C C . ALA A 1 320 ? -3.185 -6.228 -9.446 1.00 95.00 320 ALA A C 1
ATOM 2127 O O . ALA A 1 320 ? -2.373 -5.992 -8.558 1.00 95.00 320 ALA A O 1
ATOM 2128 N N . GLN A 1 321 ? -3.185 -7.368 -10.138 1.00 96.31 321 GLN A N 1
ATOM 2129 C CA . GLN A 1 321 ? -2.176 -8.433 -10.007 1.00 96.31 321 GLN A CA 1
ATOM 2130 C C . GLN A 1 321 ? -1.383 -8.641 -11.306 1.00 96.31 321 GLN A C 1
ATOM 2132 O O . GLN A 1 321 ? -0.524 -9.510 -11.384 1.00 96.31 321 GLN A O 1
ATOM 2137 N N . ALA A 1 322 ? -1.729 -7.891 -12.352 1.00 97.62 322 ALA A N 1
ATOM 2138 C CA . ALA A 1 322 ? -1.075 -7.908 -13.649 1.00 97.62 322 ALA A CA 1
ATOM 2139 C C . ALA A 1 322 ? -1.322 -6.574 -14.366 1.00 97.62 322 ALA A C 1
ATOM 2141 O O . ALA A 1 322 ? -2.228 -5.818 -13.999 1.00 97.62 322 ALA A O 1
ATOM 2142 N N . GLY A 1 323 ? -0.555 -6.332 -15.427 1.00 97.00 323 GLY A N 1
ATOM 2143 C CA . GLY A 1 323 ? -0.610 -5.106 -16.221 1.00 97.00 323 GLY A CA 1
ATOM 2144 C C . GLY A 1 323 ? 0.373 -4.046 -15.730 1.00 97.00 323 GLY A C 1
ATOM 2145 O O . GLY A 1 323 ? 0.817 -4.069 -14.584 1.00 97.00 323 GLY A O 1
ATOM 2146 N N . ASN A 1 324 ? 0.748 -3.126 -16.617 1.00 97.25 324 ASN A N 1
ATOM 2147 C CA . ASN A 1 324 ? 1.754 -2.116 -16.309 1.00 97.25 324 ASN A CA 1
ATOM 2148 C C . ASN A 1 324 ? 1.171 -1.000 -15.437 1.00 97.25 324 ASN A C 1
ATOM 2150 O O . ASN A 1 324 ? 0.618 -0.032 -15.957 1.00 97.25 324 ASN A O 1
ATOM 2154 N N . SER A 1 325 ? 1.247 -1.158 -14.115 1.00 97.69 325 SER A N 1
ATOM 2155 C CA . SER A 1 325 ? 0.851 -0.103 -13.189 1.00 97.69 325 SER A CA 1
ATOM 2156 C C . SER A 1 325 ? 1.569 -0.161 -11.843 1.00 97.69 325 SER A C 1
ATOM 2158 O O . SER A 1 325 ? 2.007 -1.225 -11.394 1.00 97.69 325 SER A O 1
ATOM 2160 N N . ALA A 1 326 ? 1.640 0.983 -11.161 1.00 97.75 326 ALA A N 1
ATOM 2161 C CA . ALA A 1 326 ? 2.147 1.064 -9.793 1.00 97.75 326 ALA A CA 1
ATOM 2162 C C . ALA A 1 326 ? 1.312 0.218 -8.811 1.00 97.75 326 ALA A C 1
ATOM 2164 O O . ALA A 1 326 ? 1.865 -0.348 -7.871 1.00 97.75 326 ALA A O 1
ATOM 2165 N N . GLU A 1 327 ? -0.000 0.060 -9.034 1.00 97.25 327 GLU A N 1
ATOM 2166 C CA . GLU A 1 327 ? -0.846 -0.798 -8.191 1.00 97.25 327 GLU A CA 1
ATOM 2167 C C . GLU A 1 327 ? -0.479 -2.283 -8.305 1.00 97.25 327 GLU A C 1
ATOM 2169 O O . GLU A 1 327 ? -0.385 -2.964 -7.283 1.00 97.25 327 GLU A O 1
ATOM 2174 N N . CYS A 1 328 ? -0.207 -2.771 -9.521 1.00 98.38 328 CYS A N 1
ATOM 2175 C CA . CYS A 1 328 ? 0.283 -4.136 -9.728 1.00 98.38 328 CYS A CA 1
ATOM 2176 C C . CYS A 1 328 ? 1.604 -4.365 -8.986 1.00 98.38 328 CYS A C 1
ATOM 2178 O O . CYS A 1 328 ? 1.785 -5.360 -8.277 1.00 98.38 328 CYS A O 1
ATOM 2180 N N . ARG A 1 329 ? 2.526 -3.404 -9.102 1.00 98.44 329 ARG A N 1
ATOM 2181 C CA . ARG A 1 329 ? 3.839 -3.472 -8.455 1.00 98.44 329 ARG A CA 1
ATOM 2182 C C . ARG A 1 329 ? 3.717 -3.420 -6.935 1.00 98.44 329 ARG A C 1
ATOM 2184 O O . ARG A 1 329 ? 4.398 -4.187 -6.258 1.00 98.44 329 ARG A O 1
ATOM 2191 N N . ALA A 1 330 ? 2.806 -2.606 -6.395 1.00 97.56 330 ALA A N 1
ATOM 2192 C CA . ALA A 1 330 ? 2.482 -2.588 -4.970 1.00 97.56 330 ALA A CA 1
ATOM 2193 C C . ALA A 1 330 ? 2.001 -3.961 -4.484 1.00 97.56 330 ALA A C 1
ATOM 2195 O O . ALA A 1 330 ? 2.484 -4.436 -3.456 1.00 97.56 330 ALA A O 1
ATOM 2196 N N . TYR A 1 331 ? 1.101 -4.624 -5.227 1.00 97.44 331 TYR A N 1
ATOM 2197 C CA . TYR A 1 331 ? 0.637 -5.972 -4.888 1.00 97.44 331 TYR A CA 1
ATOM 2198 C C . TYR A 1 331 ? 1.810 -6.947 -4.794 1.00 97.44 331 TYR A C 1
ATOM 2200 O O . TYR A 1 331 ? 1.989 -7.582 -3.757 1.00 97.44 331 TYR A O 1
ATOM 2208 N N . HIS A 1 332 ? 2.660 -7.020 -5.819 1.00 98.25 332 HIS A N 1
ATOM 2209 C CA . HIS A 1 332 ? 3.797 -7.941 -5.807 1.00 98.25 332 HIS A CA 1
ATOM 2210 C C . HIS A 1 332 ? 4.859 -7.595 -4.763 1.00 98.25 332 HIS A C 1
ATOM 2212 O O . HIS A 1 332 ? 5.442 -8.507 -4.184 1.00 98.25 332 HIS A O 1
ATOM 2218 N N . ALA A 1 333 ? 5.047 -6.314 -4.451 1.00 97.81 333 ALA A N 1
ATOM 2219 C CA . ALA A 1 333 ? 5.931 -5.858 -3.386 1.00 97.81 333 ALA A CA 1
ATOM 2220 C C . ALA A 1 333 ? 5.384 -6.108 -1.968 1.00 97.81 333 ALA A C 1
ATOM 2222 O O . ALA A 1 333 ? 6.119 -5.901 -1.007 1.00 97.81 333 ALA A O 1
ATOM 2223 N N . SER A 1 334 ? 4.116 -6.503 -1.809 1.00 96.88 334 SER A N 1
ATOM 2224 C CA . SER A 1 334 ? 3.465 -6.654 -0.501 1.00 96.88 334 SER A CA 1
ATOM 2225 C C . SER A 1 334 ? 3.662 -8.050 0.116 1.00 96.88 334 SER A C 1
ATOM 2227 O O . SER A 1 334 ? 4.777 -8.572 0.146 1.00 96.88 334 SER A O 1
ATOM 2229 N N . PHE A 1 335 ? 2.597 -8.682 0.618 1.00 95.88 335 PHE A N 1
ATOM 2230 C CA . PHE A 1 335 ? 2.641 -10.043 1.158 1.00 95.88 335 PHE A CA 1
ATOM 2231 C C . PHE A 1 335 ? 3.212 -11.105 0.186 1.00 95.88 335 PHE A C 1
ATOM 2233 O O . PHE A 1 335 ? 3.856 -12.032 0.683 1.00 95.88 335 PHE A O 1
ATOM 2240 N N . PRO A 1 336 ? 3.076 -11.011 -1.161 1.00 97.62 336 PRO A N 1
ATOM 2241 C CA . PRO A 1 336 ? 3.700 -11.974 -2.065 1.00 97.62 336 PRO A CA 1
ATOM 2242 C C . PRO A 1 336 ? 5.230 -11.960 -1.964 1.00 97.62 336 PRO A C 1
ATOM 2244 O O . PRO A 1 336 ? 5.826 -13.022 -1.818 1.00 97.62 336 PRO A O 1
ATOM 2247 N N . ALA A 1 337 ? 5.876 -10.787 -1.954 1.00 97.31 337 ALA A N 1
ATOM 2248 C CA . ALA A 1 337 ? 7.330 -10.683 -1.782 1.00 97.31 337 ALA A CA 1
ATOM 2249 C C . ALA A 1 337 ? 7.813 -11.143 -0.399 1.00 97.31 337 ALA A C 1
ATOM 2251 O O . ALA A 1 337 ? 8.918 -11.668 -0.284 1.00 97.31 337 ALA A O 1
ATOM 2252 N N . GLN A 1 338 ? 6.990 -11.001 0.646 1.00 95.00 338 GLN A N 1
ATOM 2253 C CA . GLN A 1 338 ? 7.307 -11.567 1.963 1.00 95.00 338 GLN A CA 1
ATOM 2254 C C . GLN A 1 338 ? 7.283 -13.102 1.951 1.00 95.00 338 GLN A C 1
ATOM 2256 O O . GLN A 1 338 ? 8.055 -13.732 2.672 1.00 95.00 338 GLN A O 1
ATOM 2261 N N . ALA A 1 339 ? 6.402 -13.703 1.145 1.00 95.44 339 ALA A N 1
ATOM 2262 C CA . ALA A 1 339 ? 6.284 -15.152 1.017 1.00 95.44 339 ALA A CA 1
ATOM 2263 C C . ALA A 1 339 ? 7.362 -15.754 0.100 1.00 95.44 339 ALA A C 1
ATOM 2265 O O . ALA A 1 339 ? 7.952 -16.779 0.438 1.00 95.44 339 ALA A O 1
ATOM 2266 N N . ASP A 1 340 ? 7.620 -15.123 -1.046 1.00 96.50 340 ASP A N 1
ATOM 2267 C CA . ASP A 1 340 ? 8.636 -15.530 -2.017 1.00 96.50 340 ASP A CA 1
ATOM 2268 C C . ASP A 1 340 ? 9.222 -14.305 -2.733 1.00 96.50 340 ASP A C 1
ATOM 2270 O O . ASP A 1 340 ? 8.761 -13.860 -3.790 1.00 96.50 340 ASP A O 1
ATOM 2274 N N . MET A 1 341 ? 10.274 -13.761 -2.128 1.00 96.12 341 MET A N 1
ATOM 2275 C CA . MET A 1 341 ? 10.994 -12.591 -2.623 1.00 96.12 341 MET A CA 1
ATOM 2276 C C . MET A 1 341 ? 11.579 -12.817 -4.022 1.00 96.12 341 MET A C 1
ATOM 2278 O O . MET A 1 341 ? 11.511 -11.927 -4.868 1.00 96.12 341 MET A O 1
ATOM 2282 N N . ALA A 1 342 ? 12.136 -14.006 -4.277 1.00 95.81 342 ALA A N 1
ATOM 2283 C CA . ALA A 1 342 ? 12.832 -14.304 -5.526 1.00 95.81 342 ALA A CA 1
ATOM 2284 C C . ALA A 1 342 ? 11.873 -14.295 -6.721 1.00 95.81 342 ALA A C 1
ATOM 2286 O O . ALA A 1 342 ? 12.248 -13.849 -7.804 1.00 95.81 342 ALA A O 1
ATOM 2287 N N . ASN A 1 343 ? 10.635 -14.745 -6.514 1.00 96.50 343 ASN A N 1
ATOM 2288 C CA . ASN A 1 343 ? 9.613 -14.751 -7.551 1.00 96.50 343 ASN A CA 1
ATOM 2289 C C . ASN A 1 343 ? 8.892 -13.401 -7.694 1.00 96.50 343 ASN A C 1
ATOM 2291 O O . ASN A 1 343 ? 8.533 -13.013 -8.801 1.00 96.50 343 ASN A O 1
ATOM 2295 N N . HIS A 1 344 ? 8.665 -12.665 -6.601 1.00 97.94 344 HIS A N 1
ATOM 2296 C CA . HIS A 1 344 ? 7.792 -11.484 -6.636 1.00 97.94 344 HIS A CA 1
ATOM 2297 C C . HIS A 1 344 ? 8.506 -10.133 -6.725 1.00 97.94 344 HIS A C 1
ATOM 2299 O O . HIS A 1 344 ? 7.946 -9.207 -7.317 1.00 97.94 344 HIS A O 1
ATOM 2305 N N . CYS A 1 345 ? 9.741 -9.998 -6.235 1.00 98.31 345 CYS A N 1
ATOM 2306 C CA . CYS A 1 345 ? 10.493 -8.754 -6.418 1.00 98.31 345 CYS A CA 1
ATOM 2307 C C . CYS A 1 345 ? 10.784 -8.408 -7.890 1.00 98.31 345 CYS A C 1
ATOM 2309 O O . CYS A 1 345 ? 10.689 -7.225 -8.219 1.00 98.31 345 CYS A O 1
ATOM 2311 N N . PRO A 1 346 ? 11.035 -9.365 -8.810 1.00 98.06 346 PRO A N 1
ATOM 2312 C CA . PRO A 1 346 ? 11.136 -9.051 -10.236 1.00 98.06 346 PRO A CA 1
ATOM 2313 C C . PRO A 1 346 ? 9.877 -8.387 -10.813 1.00 98.06 346 PRO A C 1
ATOM 2315 O O . PRO A 1 346 ? 9.986 -7.489 -11.643 1.00 98.06 346 PRO A O 1
ATOM 2318 N N . HIS A 1 347 ? 8.684 -8.790 -10.359 1.00 98.19 347 HIS A N 1
ATOM 2319 C CA . HIS A 1 347 ? 7.421 -8.198 -10.817 1.00 98.19 347 HIS A CA 1
ATOM 2320 C C . HIS A 1 347 ? 7.199 -6.797 -10.233 1.00 98.19 347 HIS A C 1
ATOM 2322 O O . HIS A 1 347 ? 6.570 -5.949 -10.862 1.00 98.19 347 HIS A O 1
ATOM 2328 N N . ALA A 1 348 ? 7.710 -6.552 -9.024 1.00 98.12 348 ALA A N 1
ATOM 2329 C CA . ALA A 1 348 ? 7.674 -5.239 -8.399 1.00 98.12 348 ALA A CA 1
ATOM 2330 C C . ALA A 1 348 ? 8.675 -4.269 -9.049 1.00 98.12 348 ALA A C 1
ATOM 2332 O O . ALA A 1 348 ? 8.333 -3.111 -9.246 1.00 98.12 348 ALA A O 1
ATOM 2333 N N . ALA A 1 349 ? 9.871 -4.737 -9.423 1.00 98.00 349 ALA A N 1
ATOM 2334 C CA . ALA A 1 349 ? 10.951 -3.927 -9.992 1.00 98.00 349 ALA A CA 1
ATOM 2335 C C . ALA A 1 349 ? 10.552 -3.175 -11.269 1.00 98.00 349 ALA A C 1
ATOM 2337 O O . ALA A 1 349 ? 9.609 -3.568 -11.939 1.00 98.00 349 ALA A O 1
ATOM 2338 N N . ILE A 1 350 ? 11.308 -2.136 -11.648 1.00 97.50 350 ILE A N 1
ATOM 2339 C CA . ILE A 1 350 ? 10.984 -1.172 -12.725 1.00 97.50 350 ILE A CA 1
ATOM 2340 C C . ILE A 1 350 ? 10.440 -1.834 -14.002 1.00 97.50 350 ILE A C 1
ATOM 2342 O O . ILE A 1 350 ? 9.438 -1.384 -14.547 1.00 97.50 350 ILE A O 1
ATOM 2346 N N . THR A 1 351 ? 11.053 -2.923 -14.467 1.00 97.31 351 THR A N 1
ATOM 2347 C CA . THR A 1 351 ? 10.661 -3.597 -15.714 1.00 97.31 351 THR A CA 1
ATOM 2348 C C . THR A 1 351 ? 9.374 -4.417 -15.598 1.00 97.31 351 THR A C 1
ATOM 2350 O O . THR A 1 351 ? 8.746 -4.703 -16.606 1.00 97.31 351 THR A O 1
ATOM 2353 N N . GLY A 1 352 ? 8.948 -4.812 -14.395 1.00 97.19 352 GLY A N 1
ATOM 2354 C CA . GLY A 1 352 ? 7.709 -5.574 -14.166 1.00 97.19 352 GLY A CA 1
ATOM 2355 C C . GLY A 1 352 ? 7.764 -7.050 -14.564 1.00 97.19 352 GLY A C 1
ATOM 2356 O O . GLY A 1 352 ? 6.821 -7.791 -14.276 1.00 97.19 352 GLY A O 1
ATOM 2357 N N . ALA A 1 353 ? 8.865 -7.477 -15.195 1.00 96.56 353 ALA A N 1
ATOM 2358 C CA . ALA A 1 353 ? 9.205 -8.861 -15.525 1.00 96.56 353 ALA A CA 1
ATOM 2359 C C . ALA A 1 353 ? 8.074 -9.652 -16.216 1.00 96.56 353 ALA A C 1
ATOM 2361 O O . ALA A 1 353 ? 7.898 -10.846 -15.983 1.00 96.56 353 ALA A O 1
ATOM 2362 N N . GLY A 1 354 ? 7.289 -8.986 -17.068 1.00 96.25 354 GLY A N 1
ATOM 2363 C CA . GLY A 1 354 ? 6.198 -9.598 -17.832 1.00 96.25 354 GLY A CA 1
ATOM 2364 C C . GLY A 1 354 ? 4.875 -9.739 -17.075 1.00 96.25 354 GLY A C 1
ATOM 2365 O O . GLY A 1 354 ? 3.867 -10.068 -17.698 1.00 96.25 354 GLY A O 1
ATOM 2366 N N . VAL A 1 355 ? 4.846 -9.481 -15.764 1.00 98.19 355 VAL A N 1
ATOM 2367 C CA . VAL A 1 355 ? 3.627 -9.564 -14.944 1.00 98.19 355 VAL A CA 1
ATOM 2368 C C . VAL A 1 355 ? 3.013 -8.185 -14.765 1.00 98.19 355 VAL A C 1
ATOM 2370 O O . VAL A 1 355 ? 1.879 -7.954 -15.194 1.00 98.19 355 VAL A O 1
ATOM 2373 N N . CYS A 1 356 ? 3.779 -7.238 -14.223 1.00 98.12 356 CYS A N 1
ATOM 2374 C CA . CYS A 1 356 ? 3.353 -5.845 -14.109 1.00 98.12 356 CYS A CA 1
ATOM 2375 C C . CYS A 1 356 ? 3.771 -5.029 -15.334 1.00 98.12 356 CYS A C 1
ATOM 2377 O O . CYS A 1 356 ? 4.424 -3.997 -15.210 1.00 98.12 356 CYS A O 1
ATOM 2379 N N . GLY A 1 357 ? 3.411 -5.528 -16.518 1.00 97.25 357 GLY A N 1
ATOM 2380 C CA . GLY A 1 357 ? 3.899 -5.031 -17.805 1.00 97.25 357 GLY A CA 1
ATOM 2381 C C . GLY A 1 357 ? 5.048 -5.872 -18.353 1.00 97.25 357 GLY A C 1
ATOM 2382 O O . GLY A 1 357 ? 5.696 -6.625 -17.624 1.00 97.25 357 GLY A O 1
ATOM 2383 N N . SER A 1 358 ? 5.285 -5.766 -19.658 1.00 97.62 358 SER A N 1
ATOM 2384 C CA . SER A 1 358 ? 6.501 -6.293 -20.274 1.00 97.62 358 SER A CA 1
ATOM 2385 C C . SER A 1 358 ? 7.724 -5.513 -19.790 1.00 97.62 358 SER A C 1
ATOM 2387 O O . SER A 1 358 ? 7.604 -4.365 -19.358 1.00 97.62 358 SER A O 1
ATOM 2389 N N . ASN A 1 359 ? 8.917 -6.101 -19.929 1.00 97.81 359 ASN A N 1
ATOM 2390 C CA . ASN A 1 359 ? 10.155 -5.386 -19.613 1.00 97.81 359 ASN A CA 1
ATOM 2391 C C . ASN A 1 359 ? 10.251 -4.048 -20.360 1.00 97.81 359 ASN A C 1
ATOM 2393 O O . ASN A 1 359 ? 10.720 -3.056 -19.803 1.00 97.81 359 ASN A O 1
ATOM 2397 N N . CYS A 1 360 ? 9.773 -4.033 -21.606 1.00 98.50 360 CYS A N 1
ATOM 2398 C CA . CYS A 1 360 ? 9.775 -2.860 -22.461 1.00 98.50 360 CYS A CA 1
ATOM 2399 C C . CYS A 1 360 ? 8.752 -1.807 -22.059 1.00 98.50 360 CYS A C 1
ATOM 2401 O O . CYS A 1 360 ? 9.036 -0.629 -22.243 1.00 98.50 360 CYS A O 1
ATOM 2403 N N . ASP A 1 361 ? 7.619 -2.192 -21.469 1.00 98.25 361 ASP A N 1
ATOM 2404 C CA . ASP A 1 361 ? 6.674 -1.218 -20.921 1.00 98.25 361 ASP A CA 1
ATOM 2405 C C . ASP A 1 361 ? 7.352 -0.419 -19.801 1.00 98.25 361 ASP A C 1
ATOM 2407 O O . ASP A 1 361 ? 7.471 0.799 -19.894 1.00 98.25 361 ASP A O 1
ATOM 2411 N N . GLY A 1 362 ? 7.921 -1.115 -18.810 1.00 97.94 362 GLY A N 1
ATOM 2412 C CA . GLY A 1 362 ? 8.607 -0.464 -17.694 1.00 97.94 362 GLY A CA 1
ATOM 2413 C C . GLY A 1 362 ? 9.850 0.329 -18.115 1.00 97.94 362 GLY A C 1
ATOM 2414 O O . GLY A 1 362 ? 10.070 1.431 -17.621 1.00 97.94 362 GLY A O 1
ATOM 2415 N N . TYR A 1 363 ? 10.661 -0.190 -19.042 1.00 98.56 363 TYR A N 1
ATOM 2416 C CA . TYR A 1 363 ? 11.814 0.539 -19.586 1.00 98.56 363 TYR A CA 1
ATOM 2417 C C . TYR A 1 363 ? 11.395 1.806 -20.340 1.00 98.56 363 TYR A C 1
ATOM 2419 O O . TYR A 1 363 ? 11.958 2.877 -20.107 1.00 98.56 363 TYR A O 1
ATOM 2427 N N . CYS A 1 364 ? 10.408 1.701 -21.232 1.00 98.56 364 CYS A N 1
ATOM 2428 C CA . CYS A 1 364 ? 10.014 2.826 -22.066 1.00 98.56 364 CYS A CA 1
ATOM 2429 C C . CYS A 1 364 ? 9.259 3.902 -21.296 1.00 98.56 364 CYS A C 1
ATOM 2431 O O . CYS A 1 364 ? 9.446 5.074 -21.606 1.00 98.56 364 CYS A O 1
ATOM 2433 N N . ASP A 1 365 ? 8.502 3.554 -20.258 1.00 98.38 365 ASP A N 1
ATOM 2434 C CA . ASP A 1 365 ? 7.939 4.545 -19.338 1.00 98.38 365 ASP A CA 1
ATOM 2435 C C . ASP A 1 365 ? 9.035 5.462 -18.771 1.00 98.38 365 ASP A C 1
ATOM 2437 O O . ASP A 1 365 ? 8.936 6.688 -18.844 1.00 98.38 365 ASP A O 1
ATOM 2441 N N . GLN A 1 366 ? 10.138 4.873 -18.292 1.00 98.50 366 GLN A N 1
ATOM 2442 C CA . GLN A 1 366 ? 11.271 5.626 -17.744 1.00 98.50 366 GLN A CA 1
ATOM 2443 C C . GLN A 1 366 ? 12.004 6.434 -18.822 1.00 98.50 366 GLN A C 1
ATOM 2445 O O . GLN A 1 366 ? 12.313 7.606 -18.614 1.00 98.50 366 GLN A O 1
ATOM 2450 N N . MET A 1 367 ? 12.260 5.840 -19.992 1.00 98.31 367 MET A N 1
ATOM 2451 C CA . MET A 1 367 ? 12.943 6.531 -21.092 1.00 98.31 367 MET A CA 1
ATOM 2452 C C . MET A 1 367 ? 12.162 7.741 -21.588 1.00 98.31 367 MET A C 1
ATOM 2454 O O . MET A 1 367 ? 12.743 8.804 -21.795 1.00 98.31 367 MET A O 1
ATOM 2458 N N . MET A 1 368 ? 10.851 7.596 -21.771 1.00 97.56 368 MET A N 1
ATOM 2459 C CA . MET A 1 368 ? 10.018 8.687 -22.265 1.00 97.56 368 MET A CA 1
ATOM 2460 C C . MET A 1 368 ? 9.885 9.812 -21.231 1.00 97.56 368 MET A C 1
ATOM 2462 O O . MET A 1 368 ? 9.770 10.972 -21.624 1.00 97.56 368 MET A O 1
ATOM 2466 N N . ALA A 1 369 ? 9.934 9.490 -19.935 1.00 97.62 369 ALA A N 1
ATOM 2467 C CA . ALA A 1 369 ? 9.898 10.480 -18.863 1.00 97.62 369 ALA A CA 1
ATOM 2468 C C . ALA A 1 369 ? 11.240 11.211 -18.682 1.00 97.62 369 ALA A C 1
ATOM 2470 O O . ALA A 1 369 ? 11.272 12.441 -18.654 1.00 97.62 369 ALA A O 1
ATOM 2471 N N . ASN A 1 370 ? 12.347 10.470 -18.593 1.00 97.88 370 ASN A N 1
ATOM 2472 C CA . ASN A 1 370 ? 13.629 11.004 -18.117 1.00 97.88 370 ASN A CA 1
ATOM 2473 C C . ASN A 1 370 ? 14.665 11.213 -19.233 1.00 97.88 370 ASN A C 1
ATOM 2475 O O . ASN A 1 370 ? 15.608 11.984 -19.066 1.00 97.88 370 ASN A O 1
ATOM 2479 N N . CYS A 1 371 ? 14.490 10.564 -20.388 1.00 97.75 371 CYS A N 1
ATOM 2480 C CA . CYS A 1 371 ? 15.396 10.635 -21.538 1.00 97.75 371 CYS A CA 1
ATOM 2481 C C . CYS A 1 371 ? 14.655 10.989 -22.846 1.00 97.75 371 CYS A C 1
ATOM 2483 O O . CYS A 1 371 ? 14.825 10.307 -23.862 1.00 97.75 371 CYS A O 1
ATOM 2485 N N . PRO A 1 372 ? 13.865 12.083 -22.883 1.00 94.44 372 PRO A N 1
ATOM 2486 C CA . PRO A 1 372 ? 12.958 12.388 -23.997 1.00 94.44 372 PRO A CA 1
ATOM 2487 C C . PRO A 1 372 ? 13.663 12.693 -25.329 1.00 94.44 372 PRO A C 1
ATOM 2489 O O . PRO A 1 372 ? 13.019 12.768 -26.369 1.00 94.44 372 PRO A O 1
ATOM 2492 N N . MET A 1 373 ? 14.985 12.888 -25.314 1.00 94.00 373 MET A N 1
ATOM 2493 C CA . MET A 1 373 ? 15.787 13.120 -26.519 1.00 94.00 373 MET A CA 1
ATOM 2494 C C . MET A 1 373 ? 16.308 11.827 -27.159 1.00 94.00 373 MET A C 1
ATOM 2496 O O . MET A 1 373 ? 16.859 11.888 -28.256 1.00 94.00 373 MET A O 1
ATOM 2500 N N . THR A 1 374 ? 16.178 10.675 -26.490 1.00 96.12 374 THR A N 1
ATOM 2501 C CA . THR A 1 374 ? 16.694 9.395 -27.000 1.00 96.12 374 THR A CA 1
ATOM 2502 C C . THR A 1 374 ? 15.756 8.764 -28.022 1.00 96.12 374 THR A C 1
ATOM 2504 O O . THR A 1 374 ? 16.230 8.263 -29.036 1.00 96.12 374 THR A O 1
ATOM 2507 N N . TYR A 1 375 ? 14.444 8.815 -27.782 1.00 96.50 375 TYR A N 1
ATOM 2508 C CA . TYR A 1 375 ? 13.427 8.286 -28.691 1.00 96.50 375 TYR A CA 1
ATOM 2509 C C . TYR A 1 375 ? 12.381 9.358 -28.970 1.00 96.50 375 TYR A C 1
ATOM 2511 O O . TYR A 1 375 ? 11.922 10.037 -28.053 1.00 96.50 375 TYR A O 1
ATOM 2519 N N . ALA A 1 376 ? 11.960 9.493 -30.227 1.00 95.69 376 ALA A N 1
ATOM 2520 C CA . ALA A 1 376 ? 10.941 10.471 -30.590 1.00 95.69 376 ALA A CA 1
ATOM 2521 C C . ALA A 1 376 ? 9.533 10.013 -30.183 1.00 95.69 376 ALA A C 1
ATOM 2523 O O . ALA A 1 376 ? 8.645 10.839 -29.967 1.00 95.69 376 ALA A O 1
ATOM 2524 N N . THR A 1 377 ? 9.302 8.697 -30.108 1.00 97.19 377 THR A N 1
ATOM 2525 C CA . THR A 1 377 ? 7.992 8.124 -29.778 1.00 97.19 377 THR A CA 1
ATOM 2526 C C . THR A 1 377 ? 8.107 6.882 -28.902 1.00 97.19 377 THR A C 1
ATOM 2528 O O . THR A 1 377 ? 9.094 6.150 -28.958 1.00 97.19 377 THR A O 1
ATOM 2531 N N . LEU A 1 378 ? 7.034 6.585 -28.162 1.00 96.44 378 LEU A N 1
ATOM 2532 C CA . LEU A 1 378 ? 6.918 5.337 -27.404 1.00 96.44 378 LEU A CA 1
ATOM 2533 C C . LEU A 1 378 ? 7.063 4.101 -28.308 1.00 96.44 378 LEU A C 1
ATOM 2535 O O . LEU A 1 378 ? 7.720 3.140 -27.930 1.00 96.44 378 LEU A O 1
ATOM 2539 N N . GLN A 1 379 ? 6.500 4.145 -29.517 1.00 97.75 379 GLN A N 1
ATOM 2540 C CA . GLN A 1 379 ? 6.583 3.039 -30.472 1.00 97.75 379 GLN A CA 1
ATOM 2541 C C . GLN A 1 379 ? 8.029 2.758 -30.909 1.00 97.75 379 GLN A C 1
ATOM 2543 O O . GLN A 1 379 ? 8.424 1.602 -31.042 1.00 97.75 379 GLN A O 1
ATOM 2548 N N . GLU A 1 380 ? 8.820 3.810 -31.123 1.00 97.88 380 GLU A N 1
ATOM 2549 C CA . GLU A 1 380 ? 10.246 3.692 -31.437 1.00 97.88 380 GLU A CA 1
ATOM 2550 C C . GLU A 1 380 ? 11.031 3.096 -30.263 1.00 97.88 380 GLU A C 1
ATOM 2552 O O . GLU A 1 380 ? 11.841 2.187 -30.463 1.00 97.88 380 GLU A O 1
ATOM 2557 N N . CYS A 1 381 ? 10.744 3.554 -29.040 1.00 98.44 381 CYS A N 1
ATOM 2558 C CA . CYS A 1 381 ? 11.334 2.980 -27.836 1.00 98.44 381 CYS A CA 1
ATOM 2559 C C . CYS A 1 381 ? 11.011 1.486 -27.714 1.00 98.44 381 CYS A C 1
ATOM 2561 O O . CYS A 1 381 ? 11.917 0.676 -27.531 1.00 98.44 381 CYS A O 1
ATOM 2563 N N . GLN A 1 382 ? 9.739 1.104 -27.868 1.00 98.00 382 GLN A N 1
ATOM 2564 C CA . GLN A 1 382 ? 9.300 -0.288 -27.753 1.00 98.00 382 GLN A CA 1
ATOM 2565 C C . GLN A 1 382 ? 9.974 -1.182 -28.798 1.00 98.00 382 GLN A C 1
ATOM 2567 O O . GLN A 1 382 ? 10.549 -2.203 -28.434 1.00 98.00 382 GLN A O 1
ATOM 2572 N N . GLY A 1 383 ? 9.996 -0.765 -30.069 1.00 97.94 383 GLY A N 1
ATOM 2573 C CA . GLY A 1 383 ? 10.658 -1.532 -31.129 1.00 97.94 383 GLY A CA 1
ATOM 2574 C C . GLY A 1 383 ? 12.167 -1.685 -30.911 1.00 97.94 383 GLY A C 1
ATOM 2575 O O . GLY A 1 383 ? 12.733 -2.731 -31.218 1.00 97.94 383 GLY A O 1
ATOM 2576 N N . THR A 1 384 ? 12.818 -0.671 -30.335 1.00 97.31 384 THR A N 1
ATOM 2577 C CA . THR A 1 384 ? 14.232 -0.765 -29.942 1.00 97.31 384 THR A CA 1
ATOM 2578 C C . THR A 1 384 ? 14.415 -1.702 -28.755 1.00 97.31 384 THR A C 1
ATOM 2580 O O . THR A 1 384 ? 15.348 -2.497 -28.732 1.00 97.31 384 THR A O 1
ATOM 2583 N N . CYS A 1 385 ? 13.522 -1.643 -27.772 1.00 98.19 385 CYS A N 1
ATOM 2584 C CA . CYS A 1 385 ? 13.610 -2.483 -26.592 1.00 98.19 385 CYS A CA 1
ATOM 2585 C C . CYS A 1 385 ? 13.460 -3.973 -26.912 1.00 98.19 385 CYS A C 1
ATOM 2587 O O . CYS A 1 385 ? 14.171 -4.784 -26.329 1.00 98.19 385 CYS A O 1
ATOM 2589 N N . GLU A 1 386 ? 12.591 -4.345 -27.854 1.00 97.25 386 GLU A N 1
ATOM 2590 C CA . GLU A 1 386 ? 12.336 -5.748 -28.215 1.00 97.25 386 GLU A CA 1
ATOM 2591 C C . GLU A 1 386 ? 13.577 -6.501 -28.720 1.00 97.25 386 GLU A C 1
ATOM 2593 O O . GLU A 1 386 ? 13.624 -7.727 -28.616 1.00 97.25 386 GLU A O 1
ATOM 2598 N N . VAL A 1 387 ? 14.584 -5.794 -29.247 1.00 96.06 387 VAL A N 1
ATOM 2599 C CA . VAL A 1 387 ? 15.836 -6.409 -29.723 1.00 96.06 387 VAL A CA 1
ATOM 2600 C C . VAL A 1 387 ? 16.936 -6.475 -28.661 1.00 96.06 387 VAL A C 1
ATOM 2602 O O . VAL A 1 387 ? 17.963 -7.105 -28.902 1.00 96.06 387 VAL A O 1
ATOM 2605 N N . LEU A 1 388 ? 16.740 -5.837 -27.504 1.00 95.75 388 LEU A N 1
ATOM 2606 C CA . LEU A 1 388 ? 17.669 -5.890 -26.373 1.00 95.75 388 LEU A CA 1
ATOM 2607 C C . LEU A 1 388 ? 17.514 -7.205 -25.602 1.00 95.75 388 LEU A C 1
ATOM 2609 O O . LEU A 1 388 ? 16.443 -7.823 -25.630 1.00 95.75 388 LEU A O 1
ATOM 2613 N N . ASP A 1 389 ? 18.558 -7.608 -24.868 1.00 96.19 389 ASP A N 1
ATOM 2614 C CA . ASP A 1 389 ? 18.465 -8.781 -23.997 1.00 96.19 389 ASP A CA 1
ATOM 2615 C C . ASP A 1 389 ? 17.410 -8.555 -22.904 1.00 96.19 389 ASP A C 1
ATOM 2617 O O . ASP A 1 389 ? 17.494 -7.648 -22.073 1.00 96.19 389 ASP A O 1
ATOM 2621 N N . GLN A 1 390 ? 16.380 -9.394 -22.941 1.00 95.25 390 GLN A N 1
ATOM 2622 C CA . GLN A 1 390 ? 15.274 -9.391 -21.989 1.00 95.25 390 GLN A CA 1
ATOM 2623 C C . GLN A 1 390 ? 15.629 -10.135 -20.695 1.00 95.25 390 GLN A C 1
ATOM 2625 O O . GLN A 1 390 ? 14.892 -10.042 -19.706 1.00 95.25 390 GLN A O 1
ATOM 2630 N N . GLY A 1 391 ? 16.715 -10.911 -20.718 1.00 90.44 391 GLY A N 1
ATOM 2631 C CA . GLY A 1 391 ? 17.304 -11.572 -19.568 1.00 90.44 391 GLY A CA 1
ATOM 2632 C C . GLY A 1 391 ? 18.117 -10.602 -18.717 1.00 90.44 391 GLY A C 1
ATOM 2633 O O . GLY A 1 391 ? 18.601 -9.582 -19.185 1.00 90.44 391 GLY A O 1
ATOM 2634 N N . GLY A 1 392 ? 18.250 -10.917 -17.432 1.00 91.44 392 GLY A N 1
ATOM 2635 C CA . GLY A 1 392 ? 19.010 -10.094 -16.497 1.00 91.44 392 GLY A CA 1
ATOM 2636 C C . GLY A 1 392 ? 18.465 -10.178 -15.081 1.00 91.44 392 GLY A C 1
ATOM 2637 O O . GLY A 1 392 ? 17.331 -10.606 -14.850 1.00 91.44 392 GLY A O 1
ATOM 2638 N N . ALA A 1 393 ? 19.284 -9.768 -14.115 1.00 95.12 393 ALA A N 1
ATOM 2639 C CA . ALA A 1 393 ? 18.808 -9.552 -12.755 1.00 95.12 393 ALA A CA 1
ATOM 2640 C C . ALA A 1 393 ? 17.894 -8.316 -12.725 1.00 95.12 393 ALA A C 1
ATOM 2642 O O . ALA A 1 393 ? 18.195 -7.308 -13.359 1.00 95.12 393 ALA A O 1
ATOM 2643 N N . PHE A 1 394 ? 16.787 -8.375 -11.981 1.00 94.75 394 PHE A N 1
ATOM 2644 C CA . PHE A 1 394 ? 15.809 -7.278 -11.900 1.00 94.75 394 PHE A CA 1
ATOM 2645 C C . PHE A 1 394 ? 16.367 -5.991 -11.266 1.00 94.75 394 PHE A C 1
ATOM 2647 O O . PHE A 1 394 ? 15.762 -4.930 -11.396 1.00 94.75 394 PHE A O 1
ATOM 2654 N N . ASP A 1 395 ? 17.509 -6.088 -10.587 1.00 93.69 395 ASP A N 1
ATOM 2655 C CA . ASP A 1 395 ? 18.257 -5.007 -9.946 1.00 93.69 395 ASP A CA 1
ATOM 2656 C C . ASP A 1 395 ? 19.640 -4.779 -10.592 1.00 93.69 395 ASP A C 1
ATOM 2658 O O . ASP A 1 395 ? 20.542 -4.206 -9.972 1.00 93.69 395 ASP A O 1
ATOM 2662 N N . ALA A 1 396 ? 19.824 -5.225 -11.842 1.00 96.12 396 ALA A N 1
ATOM 2663 C CA . ALA A 1 396 ? 21.066 -5.037 -12.581 1.00 96.12 396 ALA A CA 1
ATOM 2664 C C . ALA A 1 396 ? 21.424 -3.546 -12.718 1.00 96.12 396 ALA A C 1
ATOM 2666 O O . ALA A 1 396 ? 20.594 -2.715 -13.074 1.00 96.12 396 ALA A O 1
ATOM 2667 N N . LYS A 1 397 ? 22.697 -3.225 -12.464 1.00 96.06 397 LYS A N 1
ATOM 2668 C CA . LYS A 1 397 ? 23.286 -1.877 -12.628 1.00 96.06 397 LYS A CA 1
ATOM 2669 C C . LYS A 1 397 ? 24.378 -1.830 -13.701 1.00 96.06 397 LYS A C 1
ATOM 2671 O O . LYS A 1 397 ? 24.994 -0.794 -13.912 1.00 96.06 397 LYS A O 1
ATOM 2676 N N . ALA A 1 398 ? 24.681 -2.983 -14.288 1.00 96.44 398 ALA A N 1
ATOM 2677 C CA . ALA A 1 398 ? 25.649 -3.178 -15.356 1.00 96.44 398 ALA A CA 1
ATOM 2678 C C . ALA A 1 398 ? 25.297 -4.469 -16.117 1.00 96.44 398 ALA A C 1
ATOM 2680 O O . ALA A 1 398 ? 24.537 -5.297 -15.605 1.00 96.44 398 ALA A O 1
ATOM 2681 N N . GLY A 1 399 ? 25.896 -4.651 -17.293 1.00 94.75 399 GLY A N 1
ATOM 2682 C CA . GLY A 1 399 ? 25.667 -5.793 -18.183 1.00 94.75 399 GLY A CA 1
ATOM 2683 C C . GLY A 1 399 ? 24.553 -5.540 -19.200 1.00 94.75 399 GLY A C 1
ATOM 2684 O O . GLY A 1 399 ? 23.661 -4.721 -18.966 1.00 94.75 399 GLY A O 1
ATOM 2685 N N . ASP A 1 400 ? 24.618 -6.224 -20.343 1.00 95.44 400 ASP A N 1
ATOM 2686 C CA . ASP A 1 400 ? 23.666 -6.029 -21.437 1.00 95.44 400 ASP A CA 1
ATOM 2687 C C . ASP A 1 400 ? 22.306 -6.638 -21.097 1.00 95.44 400 ASP A C 1
ATOM 2689 O O . ASP A 1 400 ? 22.093 -7.836 -21.216 1.00 95.44 400 ASP A O 1
ATOM 2693 N N . SER A 1 401 ? 21.402 -5.809 -20.580 1.00 96.94 401 SER A N 1
ATOM 2694 C CA . SER A 1 401 ? 20.041 -6.217 -20.237 1.00 96.94 401 SER A CA 1
ATOM 2695 C C . SER A 1 401 ? 19.100 -5.019 -20.222 1.00 96.94 401 SER A C 1
ATOM 2697 O O . SER A 1 401 ? 19.496 -3.895 -19.885 1.00 96.94 401 SER A O 1
ATOM 2699 N N . VAL A 1 402 ? 17.821 -5.248 -20.520 1.00 97.75 402 VAL A N 1
ATOM 2700 C CA . VAL A 1 402 ? 16.777 -4.221 -20.371 1.00 97.75 402 VAL A CA 1
ATOM 2701 C C . VAL A 1 402 ? 16.654 -3.765 -18.915 1.00 97.75 402 VAL A C 1
ATOM 2703 O O . VAL A 1 402 ? 16.385 -2.595 -18.665 1.00 97.75 402 VAL A O 1
ATOM 2706 N N . GLN A 1 403 ? 16.911 -4.639 -17.940 1.00 97.38 403 GLN A N 1
ATOM 2707 C CA . GLN A 1 403 ? 16.864 -4.320 -16.512 1.00 97.38 403 GLN A CA 1
ATOM 2708 C C . GLN A 1 403 ? 17.939 -3.291 -16.129 1.00 97.38 403 GLN A C 1
ATOM 2710 O O . GLN A 1 403 ? 17.616 -2.295 -15.481 1.00 97.38 403 GLN A O 1
ATOM 2715 N N . CYS A 1 404 ? 19.179 -3.463 -16.607 1.00 98.19 404 CYS A N 1
ATOM 2716 C CA . CYS A 1 404 ? 20.243 -2.467 -16.436 1.00 98.19 404 CYS A CA 1
ATOM 2717 C C . CYS A 1 404 ? 19.858 -1.115 -17.046 1.00 98.19 404 CYS A C 1
ATOM 2719 O O . CYS A 1 404 ? 20.005 -0.057 -16.428 1.00 98.19 404 CYS A O 1
ATOM 2721 N N . ARG A 1 405 ? 19.316 -1.143 -18.264 1.00 98.38 405 ARG A N 1
ATOM 2722 C CA . ARG A 1 405 ? 18.949 0.074 -18.997 1.00 98.38 405 ARG A CA 1
ATOM 2723 C C . ARG A 1 405 ? 17.775 0.791 -18.334 1.00 98.38 405 ARG A C 1
ATOM 2725 O O . ARG A 1 405 ? 17.814 2.009 -18.204 1.00 98.38 405 ARG A O 1
ATOM 2732 N N . ALA A 1 406 ? 16.781 0.054 -17.838 1.00 98.12 406 ALA A N 1
ATOM 2733 C CA . ALA A 1 406 ? 15.659 0.590 -17.071 1.00 98.12 406 ALA A CA 1
ATOM 2734 C C . ALA A 1 406 ? 16.107 1.205 -15.739 1.00 98.12 406 ALA A C 1
ATOM 2736 O O . ALA A 1 406 ? 15.607 2.265 -15.368 1.00 98.12 406 ALA A O 1
ATOM 2737 N N . TYR A 1 407 ? 17.086 0.599 -15.053 1.00 97.88 407 TYR A N 1
ATOM 2738 C CA . TYR A 1 407 ? 17.707 1.204 -13.875 1.00 97.88 407 TYR A CA 1
ATOM 2739 C C . TYR A 1 407 ? 18.274 2.584 -14.216 1.00 97.88 407 TYR A C 1
ATOM 2741 O O . TYR A 1 407 ? 17.889 3.568 -13.589 1.00 97.88 407 TYR A O 1
ATOM 2749 N N . HIS A 1 408 ? 19.111 2.688 -15.252 1.00 98.31 408 HIS A N 1
ATOM 2750 C CA . HIS A 1 408 ? 19.711 3.965 -15.644 1.00 98.31 408 HIS A CA 1
ATOM 2751 C C . HIS A 1 408 ? 18.714 4.979 -16.210 1.00 98.31 408 HIS A C 1
ATOM 2753 O O . HIS A 1 408 ? 18.885 6.167 -15.959 1.00 98.31 408 HIS A O 1
ATOM 2759 N N . ALA A 1 409 ? 17.661 4.532 -16.896 1.00 98.25 409 ALA A N 1
ATOM 2760 C CA . ALA A 1 409 ? 16.584 5.390 -17.387 1.00 98.25 409 ALA A CA 1
ATOM 2761 C C . ALA A 1 409 ? 15.713 5.975 -16.265 1.00 98.25 409 ALA A C 1
ATOM 2763 O O . ALA A 1 409 ? 14.958 6.907 -16.517 1.00 98.25 409 ALA A O 1
ATOM 2764 N N . SER A 1 410 ? 15.759 5.408 -15.056 1.00 97.81 410 SER A N 1
ATOM 2765 C CA . SER A 1 410 ? 14.851 5.764 -13.964 1.00 97.81 410 SER A CA 1
ATOM 2766 C C . SER A 1 410 ? 15.359 6.932 -13.107 1.00 97.81 410 SER A C 1
ATOM 2768 O O . SER A 1 410 ? 15.784 7.965 -13.624 1.00 97.81 410 SER A O 1
ATOM 2770 N N . PHE A 1 411 ? 15.358 6.774 -11.783 1.00 96.50 411 PHE A N 1
ATOM 2771 C CA . PHE A 1 411 ? 15.816 7.783 -10.836 1.00 96.50 411 PHE A CA 1
ATOM 2772 C C . PHE A 1 411 ? 17.251 8.300 -11.084 1.00 96.50 411 PHE A C 1
ATOM 2774 O O . PHE A 1 411 ? 17.469 9.484 -10.820 1.00 96.50 411 PHE A O 1
ATOM 2781 N N . PRO A 1 412 ? 18.227 7.521 -11.618 1.00 97.44 412 PRO A N 1
ATOM 2782 C CA . PRO A 1 412 ? 19.534 8.068 -11.969 1.00 97.44 412 PRO A CA 1
ATOM 2783 C C . PRO A 1 412 ? 19.443 9.122 -13.079 1.00 97.44 412 PRO A C 1
ATOM 2785 O O . PRO A 1 412 ? 20.006 10.201 -12.924 1.00 97.44 412 PRO A O 1
ATOM 2788 N N . ALA A 1 413 ? 18.703 8.864 -14.165 1.00 97.44 413 ALA A N 1
ATOM 2789 C CA . ALA A 1 413 ? 18.519 9.838 -15.245 1.00 97.44 413 ALA A CA 1
ATOM 2790 C C . ALA A 1 413 ? 17.661 11.040 -14.835 1.00 97.44 413 ALA A C 1
ATOM 2792 O O . ALA A 1 413 ? 17.927 12.145 -15.299 1.00 97.44 413 ALA A O 1
ATOM 2793 N N . ASN A 1 414 ? 16.690 10.862 -13.934 1.00 95.06 414 ASN A N 1
ATOM 2794 C CA . ASN A 1 414 ? 15.952 12.000 -13.379 1.00 95.06 414 ASN A CA 1
ATOM 2795 C C . ASN A 1 414 ? 16.882 12.952 -12.587 1.00 95.06 414 ASN A C 1
ATOM 2797 O O . ASN A 1 414 ? 16.704 14.167 -12.607 1.00 95.06 414 ASN A O 1
ATOM 2801 N N . GLY A 1 415 ? 17.911 12.413 -11.918 1.00 93.38 415 GLY A N 1
ATOM 2802 C CA . GLY A 1 415 ? 18.924 13.209 -11.214 1.00 93.38 415 GLY A CA 1
ATOM 2803 C C . GLY A 1 415 ? 20.016 13.796 -12.121 1.00 93.38 415 GLY A C 1
ATOM 2804 O O . GLY A 1 415 ? 20.394 14.955 -11.953 1.00 93.38 415 GLY A O 1
ATOM 2805 N N . ASP A 1 416 ? 20.528 13.008 -13.071 1.00 96.19 416 ASP A N 1
ATOM 2806 C CA . ASP A 1 416 ? 21.559 13.405 -14.040 1.00 96.19 416 ASP A CA 1
ATOM 2807 C C . ASP A 1 416 ? 21.372 12.674 -15.382 1.00 96.19 416 ASP A C 1
ATOM 2809 O O . ASP A 1 416 ? 21.999 11.649 -15.682 1.00 96.19 416 ASP A O 1
ATOM 2813 N N . GLY A 1 417 ? 20.489 13.220 -16.219 1.00 95.81 417 GLY A N 1
ATOM 2814 C CA . GLY A 1 417 ? 20.173 12.646 -17.526 1.00 95.81 417 GLY A CA 1
ATOM 2815 C C . GLY A 1 417 ? 21.354 12.659 -18.498 1.00 95.81 417 GLY A C 1
ATOM 2816 O O . GLY A 1 417 ? 21.476 11.754 -19.323 1.00 95.81 417 GLY A O 1
ATOM 2817 N N . MET A 1 418 ? 22.267 13.633 -18.387 1.00 96.00 418 MET A N 1
ATOM 2818 C CA . MET A 1 418 ? 23.451 13.694 -19.253 1.00 96.00 418 MET A CA 1
ATOM 2819 C C . MET A 1 418 ? 24.380 12.505 -19.017 1.00 96.00 418 MET A C 1
ATOM 2821 O O . MET A 1 418 ? 24.937 11.970 -19.976 1.00 96.00 418 MET A O 1
ATOM 2825 N N . LEU A 1 419 ? 24.535 12.091 -17.759 1.00 96.69 419 LEU A N 1
ATOM 2826 C CA . LEU A 1 419 ? 25.349 10.938 -17.402 1.00 96.69 419 LEU A CA 1
ATOM 2827 C C . LEU A 1 419 ? 24.632 9.611 -17.674 1.00 96.69 419 LEU A C 1
ATOM 2829 O O . LEU A 1 419 ? 25.253 8.672 -18.168 1.00 96.69 419 LEU A O 1
ATOM 2833 N N . HIS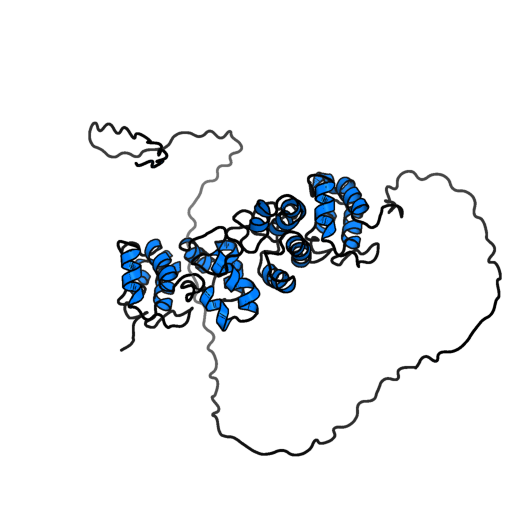 A 1 420 ? 23.343 9.508 -17.345 1.00 98.00 420 HIS A N 1
ATOM 2834 C CA . HIS A 1 420 ? 22.671 8.208 -17.274 1.00 98.00 420 HIS A CA 1
ATOM 2835 C C . HIS A 1 420 ? 21.858 7.817 -18.513 1.00 98.00 420 HIS A C 1
ATOM 2837 O O . HIS A 1 420 ? 21.789 6.624 -18.817 1.00 98.00 420 HIS A O 1
ATOM 2843 N N . CYS A 1 421 ? 21.314 8.763 -19.286 1.00 98.19 421 CYS A N 1
ATOM 2844 C CA . CYS A 1 421 ? 20.599 8.421 -20.522 1.00 98.19 421 CYS A CA 1
ATOM 2845 C C . CYS A 1 421 ? 21.471 7.678 -21.557 1.00 98.19 421 CYS A C 1
ATOM 2847 O O . CYS A 1 421 ? 20.959 6.749 -22.185 1.00 98.19 421 CYS A O 1
ATOM 2849 N N . PRO A 1 422 ? 22.778 7.978 -21.723 1.00 97.31 422 PRO A N 1
ATOM 2850 C CA . PRO A 1 422 ? 23.647 7.184 -22.595 1.00 97.31 422 PRO A CA 1
ATOM 2851 C C . PRO A 1 422 ? 23.753 5.705 -22.196 1.00 97.31 422 PRO A C 1
ATOM 2853 O O . PRO A 1 422 ? 23.809 4.847 -23.072 1.00 97.31 422 PRO A O 1
ATOM 2856 N N . HIS A 1 423 ? 23.741 5.389 -20.894 1.00 97.50 423 HIS A N 1
ATOM 2857 C CA . HIS A 1 423 ? 23.771 4.000 -20.416 1.00 97.50 423 HIS A CA 1
ATOM 2858 C C . HIS A 1 423 ? 22.440 3.275 -20.667 1.00 97.50 423 HIS A C 1
ATOM 2860 O O . HIS A 1 423 ? 22.411 2.057 -20.820 1.00 97.50 423 HIS A O 1
ATOM 2866 N N . ALA A 1 424 ? 21.334 4.021 -20.705 1.00 97.69 424 ALA A N 1
ATOM 2867 C CA . ALA A 1 424 ? 20.001 3.483 -20.944 1.00 97.69 424 ALA A CA 1
ATOM 2868 C C . ALA A 1 424 ? 19.656 3.315 -22.436 1.00 97.69 424 ALA A C 1
ATOM 2870 O O . ALA A 1 424 ? 18.786 2.512 -22.776 1.00 97.69 424 ALA A O 1
ATOM 2871 N N . GLY A 1 425 ? 20.309 4.065 -23.330 1.00 95.56 425 GLY A N 1
ATOM 2872 C CA . GLY A 1 425 ? 20.137 3.952 -24.784 1.00 95.56 425 GLY A CA 1
ATOM 2873 C C . GLY A 1 425 ? 20.727 2.659 -25.352 1.00 95.56 425 GLY A C 1
ATOM 2874 O O . GLY A 1 425 ? 21.473 1.985 -24.656 1.00 95.56 425 GLY A O 1
ATOM 2875 N N . ILE A 1 426 ? 20.422 2.324 -26.612 1.00 93.81 426 ILE A N 1
ATOM 2876 C CA . ILE A 1 426 ? 20.740 1.032 -27.265 1.00 93.81 426 ILE A CA 1
ATOM 2877 C C . ILE A 1 426 ? 22.206 0.582 -27.132 1.00 93.81 426 ILE A C 1
ATOM 2879 O O . ILE A 1 426 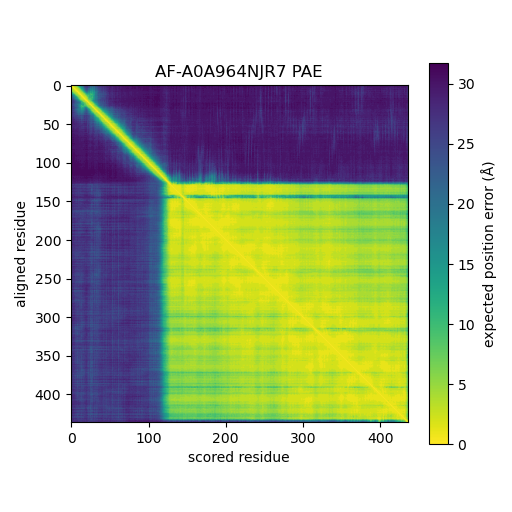? 22.468 -0.584 -26.847 1.00 93.81 426 ILE A O 1
ATOM 2883 N N . ASP A 1 427 ? 23.165 1.503 -27.217 1.00 92.81 427 ASP A N 1
ATOM 2884 C CA . ASP A 1 427 ? 24.592 1.163 -27.152 1.00 92.81 427 ASP A CA 1
ATOM 2885 C C . ASP A 1 427 ? 25.072 0.840 -25.727 1.00 92.81 427 ASP A C 1
ATOM 2887 O O . ASP A 1 427 ? 26.178 0.336 -25.543 1.00 92.81 427 ASP A O 1
ATOM 2891 N N . GLY A 1 428 ? 24.287 1.180 -24.697 1.00 93.88 428 GLY A N 1
ATOM 2892 C CA . GLY A 1 428 ? 24.594 0.920 -23.285 1.00 93.88 428 GLY A CA 1
ATOM 2893 C C . GLY A 1 428 ? 25.815 1.673 -22.739 1.00 93.88 428 GLY A C 1
ATOM 2894 O O . GLY A 1 428 ? 26.111 1.574 -21.547 1.00 93.88 428 GLY A O 1
ATOM 2895 N N . ALA A 1 429 ? 26.533 2.397 -23.609 1.00 94.88 429 ALA A N 1
ATOM 2896 C CA . ALA A 1 429 ? 27.742 3.177 -23.351 1.00 94.88 429 ALA A CA 1
ATOM 2897 C C . ALA A 1 429 ? 28.776 2.447 -22.465 1.00 94.88 429 ALA A C 1
ATOM 2899 O O . ALA A 1 429 ? 29.426 3.048 -21.613 1.00 94.88 429 ALA A O 1
ATOM 2900 N N . GLY A 1 430 ? 28.922 1.131 -22.673 1.00 92.81 430 GLY A N 1
ATOM 2901 C CA . GLY A 1 430 ? 29.860 0.271 -21.939 1.00 92.81 430 GLY A CA 1
ATOM 2902 C C . GLY A 1 430 ? 29.450 -0.074 -20.502 1.00 92.81 430 GLY A C 1
ATOM 2903 O O . GLY A 1 430 ? 30.181 -0.791 -19.827 1.00 92.81 430 GLY A O 1
ATOM 2904 N N . VAL A 1 431 ? 28.303 0.416 -20.020 1.00 96.38 431 VAL A N 1
ATOM 2905 C CA . VAL A 1 431 ? 27.760 0.085 -18.692 1.00 96.38 431 VAL A CA 1
ATOM 2906 C C . VAL A 1 431 ? 26.708 -1.009 -18.812 1.00 96.38 431 VAL A C 1
ATOM 2908 O O . VAL A 1 431 ? 26.854 -2.074 -18.212 1.00 96.38 431 VAL A O 1
ATOM 2911 N N . CYS A 1 432 ? 25.682 -0.775 -19.631 1.00 96.62 432 CYS A N 1
ATOM 2912 C CA . CYS A 1 432 ? 24.658 -1.768 -19.952 1.00 96.62 432 CYS A CA 1
ATOM 2913 C C . CYS A 1 432 ? 24.925 -2.419 -21.308 1.00 96.62 432 CYS A C 1
ATOM 2915 O O . CYS A 1 432 ? 24.042 -2.482 -22.156 1.00 96.62 432 CYS A O 1
ATOM 2917 N N . ALA A 1 433 ? 26.168 -2.821 -21.539 1.00 92.25 433 ALA A N 1
ATOM 2918 C CA . ALA A 1 433 ? 26.602 -3.497 -22.750 1.00 92.25 433 ALA A CA 1
ATOM 2919 C C . ALA A 1 433 ? 27.534 -4.650 -22.370 1.00 92.25 433 ALA A C 1
ATOM 2921 O O . ALA A 1 433 ? 28.096 -4.666 -21.270 1.00 92.25 433 ALA A O 1
ATOM 2922 N N . ASP A 1 434 ? 27.704 -5.604 -23.279 1.00 81.25 434 ASP A N 1
ATOM 2923 C CA . ASP A 1 434 ? 28.647 -6.695 -23.080 1.00 81.25 434 ASP A CA 1
ATOM 2924 C C . ASP A 1 434 ? 30.078 -6.151 -23.016 1.00 81.25 434 ASP A C 1
ATOM 2926 O O . ASP A 1 434 ? 30.536 -5.428 -23.904 1.00 81.25 434 ASP A O 1
ATOM 2930 N N . ASN A 1 435 ? 30.810 -6.534 -21.966 1.00 61.38 435 ASN A N 1
ATOM 2931 C CA . ASN A 1 435 ? 32.250 -6.305 -21.863 1.00 61.38 435 ASN A CA 1
ATOM 2932 C C . ASN A 1 435 ? 32.981 -7.310 -22.766 1.00 61.38 435 ASN A C 1
ATOM 2934 O O . ASN A 1 435 ? 33.579 -8.259 -22.255 1.00 61.38 435 ASN A O 1
ATOM 2938 N N . ASN A 1 436 ? 32.871 -7.163 -24.085 1.00 48.66 436 ASN A N 1
ATOM 2939 C CA . ASN A 1 436 ? 33.577 -8.024 -25.036 1.00 48.66 436 ASN A CA 1
ATOM 2940 C C . ASN A 1 436 ? 34.885 -7.392 -25.514 1.00 48.66 436 ASN A C 1
ATOM 2942 O O . ASN A 1 436 ? 34.841 -6.234 -25.993 1.00 48.66 436 ASN A O 1
#

Sequence (436 aa):
MLDGFIRPRAFFSLVCVCLGGSLMACEEDGLKASPDSGIGGEIAPMAGSGGGPVAGSGGAPMAGSGGGPVAGSGGAPVAGSGGAPVAGSGGEAGGTGGTGGVPVAGTGGTGGTGGTGGTGGMIPNELPNDCAGYCQLIAGNCAANSLFPNEASCLQACEAFPTDGQVGAVSGNSLQCRIYHANVAATNAALHCPHAQPHGGGACGSPCEGYCDQITLHCPQSYPNRLACEQTCASMNQVGASDAISGNSVQCRTYHGSFPSAQDGAMHCPHAGLTGGGVCGSACEAYCDQVTRNCPTVYGEVVNCLSACEAMPTTLNSTAQAGNSAECRAYHASFPAQADMANHCPHAAITGAGVCGSNCDGYCDQMMANCPMTYATLQECQGTCEVLDQGGAFDAKAGDSVQCRAYHASFPANGDGMLHCPHAGIDGAGVCADNN

pLDDT: mean 79.53, std 25.71, range [31.8, 98.69]

Secondary structure (DSSP, 8-state):
-----PPPPP---------S-----------------------PPPPP-PPPPPPP-PPPPPPP-----------PPPP----PPP-PPPPPP-------------------------------TTS-SSHHHHHHHHHHHSGGGT-SSSHHHHHHHHTTS---SPTT-SSSSSHHHHHHHHHHTTT-HHHHHHHHSTTGGGTSS-HHHHHHHHHHHH-TTS-SSHHHHHHHHHTS-----TT-SSSSSHHHHHHHHTHHHHH-HHHHHHHHSTTGGGTSS-HHHHHHHHHHHH-TTTTSSHHHHHHHHTTS-----TT--SSSSHHHHHHHHTHHHHH-HHHHHHHHSTTGGGTSS-HHHHHHHHHHHH-TTT-SSHHHHHHHHTTS---S-TT-SSSSSHHHHHHHHTHHHHH-HHHHHHHHSTTGGGTSS---

=== Feature glossary ===
Reading guide. The protein is described through the following features:

Foldseek 3Di. A 3Di character summarizes, for each residue, the relative orientation of the Cα frame of its nearest spatial neighbor. Because it encodes fold topology rather than chemistry, 3Di alignments detect remote structural similarity that sequence alignment misses.

Contact-map, Ramachandran, and PAE plots. Plot images: a contact map (which residues are close in 3D, as an N×N binary image), a Ramachandran scatter (backbone torsion angles, revealing secondary-structure composition at a glance), and — for AlphaFold structures — a PAE heatmap (pairwise prediction confidence).

Radius of gyration, Cα contacts, bounding box. Radius of gyration (Rg) is the root-mean-square distance of Cα atoms from their centroid — a single number for overall size and compactness. A globular domain of N residues has Rg ≈ 2.2·N^0.38 Å; an extended or disordered chain has a much larger Rg. The Cα contact count is the number of residue pairs whose Cα atoms are within 8 Å and are more than four positions apart in sequence 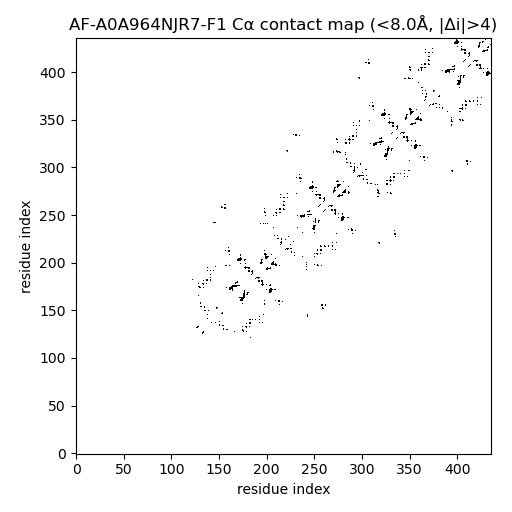— a standard proxy for tertiary packing density. The bounding box is the smallest axis-aligned box enclosing all Cα atoms.

Secondary structure (8-state, DSSP). Eight-state secondary structure (DSSP): H is the canonical α-helix, G the tighter 3₁₀-helix, I the wider π-helix; E/B are β-structure, T and S are turns and bends, and '-' is everything else. DSSP derives these from the pattern of main-chain N–H···O=C hydrogen bonds, not from the sequence.

B-factor. B-factor (Debye–Waller factor) reflects atomic displacement in the crystal lattice. It is an experimental observable (units Å²), not a prediction; low values mean the atom is pinned down, high values mean it moves or is heterogeneous across the crystal.

pLDDT. pLDDT is the predicted lDDT-Cα score: AlphaFold's confidence that the local environment of each residue (all inter-atomic distances within 15 Å) is correctly placed. It is a per-residue number between 0 and 100, with higher meaning more reliable.

Nearest PDB structures. Nearest PDB neighbors are the top structural matches found by Foldseek when searching this structure against the entire Protein Data Bank. Each hit report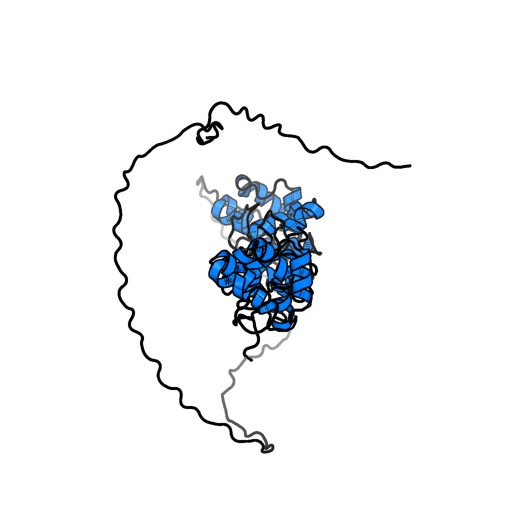s a TM-score (0 to 1; >0.5 almost always implies the same fold) and an E-value. These are *structural* homologs — they may share no detectable sequence similarity.

Solvent-accessible surface area. Accessible surface area quantifies burial. A residue with SASA near zero is packed into the hydrophobic core; one with SASA >100 Å² sits on the surface. Computed here via the Shrake–Rupley numerical algorithm with a 1.4 Å probe.

Rendered structure images. Structure images are PyMOL renders from six orthogonal camera directions. Cartoon representation draws helices as coils and strands as arrows; sticks shows the backbone as bonds; surface shows the solvent-excluded envelope. Rainbow coloring maps sequence position to hue (blue→red, N→C); chain coloring assigns a distinct color per polypeptide.

Backbone torsions (φ/ψ). φ (phi) and ψ (psi) are the two rotatable backbone dihedrals per residue: φ is the C(i-1)–N–Cα–C torsion, ψ is the N–Cα–C–N(i+1) torsion, both in degrees on (−180°, 180°]. α-helical residues cluster near (−60°, −45°); β-strand residues near (−120°, +130°). A Ramachandran plot is simply a scatter of (φ, ψ) for every residue.

Predicted aligned error. Predicted Aligned Error (PAE) is an AlphaFold confidence matrix: entry (i, j) is the expected error in the position of residue j, in ångströms, when the prediction is superimposed on the true structure at residue i. Low PAE within a block of residues means that block is internally rigid and well-predicted; high PAE between two blocks means their relative placement is uncertain even if each block individually is confident.

mmCIF coordinates. Structure coordinates are given as an mmCIF _atom_site loop: one row per atom with element, residue name, chain id, sequence number, and x/y/z position in Å. Only the four main-chain atoms per residue are included here; side chains are omitted to keep the record compact.

InterPro / GO / CATH / organism. Database cross-references. InterPro integrates a dozen domain/family signature databases into unified entries with residue-range hits. GO terms attach function/process/location labels with evidence codes. CATH codes position the fold in a four-level structural taxonomy. Organism is the NCBI-taxonomy species name.

Secondary structure (3-state, P-SEA). SS3 is a coarse helix/strand/coil call (letters a/b/c) made by the P-SEA algorithm from inter-Cα distances and dihedrals. It is less detailed than DSSP but needs only Cα positions.

Sequence. Sequence gives the chain of amino acids in standard one-letter code (A=alanine, C=cysteine, …, Y=tyrosine), read N→C. It is the only feature that is directly encoded by the gene; all structural features are derived from the folded form of this sequence.